Protein AF-0000000081006756 (afdb_homodimer)

Secondary structure (DSSP, 8-state):
-HHHHHHHHHHHHTS------BPPPSEEEE-SS-B--TTSHHHHHHHHHHHHHHHHSTTTTEEEEEE--SSGGG-EEEEEEE-TT--HHHHHHHHHHHHHHHHHHSTTBS-EEEE-SSEEEEEESS--TTS---SSEEEEEE-PPPS-HHHHHHHHHHHHHHHHHHHHTSTT-EEEEEEE-STT-EEEEEEEE-TTS-HHHHHHHHHHHHHHS---SSS--SSEEEEESSEEEEEESS--S---/-HHHHHHHHHHHHTS------BPPPSEEEE-SS-B--TTSHHHHHHHHHHHHHHHHSTTTTEEEEEE--SSGGG-EEEEEEE-TT--HHHHHHHHHHHHHHHHHHSTTBS-EEEE-SSEEEEEESS--TTS---SSEEEEEE-PPPS-HHHHHHHHHHHHHHHHHHHHTSTT-EEEEEEE-STT-EEEEEEEE-TTS-HHHHHHHHHHHHHHS---SSS---SEEEEESSEEEEEESS--S---

Radius of gyration: 23.75 Å; Cα contacts (8 Å, |Δi|>4): 1009; chains: 2; bounding box: 48×66×72 Å

Solvent-accessible surface area (backbone atoms only — not comparable to full-atom values): 25679 Å² total; per-residue (Å²): 128,68,63,64,52,50,50,50,47,50,55,54,59,62,52,70,77,57,74,65,60,55,46,66,66,77,46,71,50,61,43,84,82,45,71,52,53,84,87,35,68,37,46,54,25,42,52,51,35,51,53,50,42,52,68,59,13,22,86,75,28,49,32,77,40,73,27,84,40,97,52,58,82,33,17,26,30,36,42,39,40,32,41,80,71,57,50,42,67,56,28,32,50,44,46,56,50,48,55,55,50,45,47,68,72,30,69,41,36,44,21,35,39,34,32,42,94,51,26,35,43,37,40,21,40,55,90,59,81,56,53,82,43,85,58,47,36,33,38,38,34,34,59,32,66,55,95,52,28,67,62,50,51,53,52,49,50,49,52,51,51,55,32,45,58,48,7,41,71,41,96,70,19,38,28,69,51,72,43,81,54,70,89,87,44,42,40,26,38,38,36,38,33,51,79,61,38,48,51,67,53,34,43,51,48,46,52,49,50,63,68,64,50,85,78,49,82,89,41,18,63,61,26,33,36,40,43,42,65,36,31,35,37,38,36,27,66,53,89,85,68,70,81,127,127,66,64,64,53,49,52,50,49,48,55,55,59,62,50,70,76,58,73,63,60,54,46,66,65,76,48,70,50,61,43,84,83,46,71,54,54,82,87,34,69,37,48,56,26,42,52,52,34,51,54,50,41,51,69,59,12,21,85,76,29,49,32,76,38,72,26,82,40,96,53,59,82,33,17,26,30,38,40,40,37,31,40,79,72,55,50,40,68,56,28,34,49,43,44,55,49,48,55,55,50,44,48,67,74,29,69,39,34,45,22,35,37,36,32,42,96,51,25,36,44,36,39,22,41,55,90,58,80,57,52,84,43,83,58,45,37,33,39,37,34,33,57,32,67,54,95,53,30,66,63,50,50,52,50,50,52,50,52,52,50,55,32,44,56,48,8,41,70,43,96,68,20,39,24,70,52,71,44,80,55,67,88,89,44,41,39,26,39,38,35,38,33,50,80,60,39,48,51,68,54,34,42,51,48,48,51,50,49,63,68,65,48,87,77,49,82,87,39,18,63,62,26,34,36,38,43,43,65,34,30,34,38,38,35,27,65,53,87,85,69,70,82,128

Organism: Clitoria ternatea (NCBI:txid43366)

Foldseek 3Di:
DPPVVVVVVVVVVVVDPVVPPDADFPDKDFDPPFFADCPDLLVVLVVVQLVVCLVPCLVLQWDWDWRDDPPLLSIKTKIKGFARQDHSVRSSVVSVVFSVVQCVVHPRGQWMWTHHPTMIMIMHSDDCFQHFFPPDKDKDFDQAFDPDQVVLLVVVLVQLLVQLVVQLPDQQSKGWDWDCDPPPWIKIKIKGFHNSHHSVVSSVNSVVQSVPHDRDPVGHGQWMKMDGPTMIMIMHRDDDGDDD/DPPVVVVVVVVVVVPDPVCPPDADFPDKDFDPPFFADCPDLLVVLVVVQLVVCLVPCLVLQWDWDWRDDPPLLSIKTKIKGFARQDHSVRSSVVSVVFSVVQCVVHPRGQWMWTHHPTMIMIMHSDDCFQHFFPPDKDKDFDQAFDPDQVVLLVVVLVQLLVQLVVQLPDQQSKGWDWDDDPPPWIKIKIKGFHNSHHSVVSSVNSVVQSVPHDRDPVGHGQWMKMDGPTMIMIMHRDDDGDDD

Structure (mmCIF, N/CA/C/O backbone):
data_AF-0000000081006756-model_v1
#
loop_
_entity.id
_entity.type
_entity.pdbx_description
1 polymer 'Gnk2-homologous domain-containing protein'
#
loop_
_atom_site.group_PDB
_atom_site.id
_atom_site.type_symbol
_atom_site.label_atom_id
_atom_site.label_alt_id
_atom_site.label_comp_id
_atom_site.label_asym_id
_atom_site.label_entity_id
_atom_site.label_seq_id
_atom_site.pdbx_PDB_ins_code
_atom_site.Cartn_x
_atom_site.Cartn_y
_atom_site.Cartn_z
_atom_site.occupancy
_atom_site.B_iso_or_equiv
_atom_site.auth_seq_id
_atom_site.auth_comp_id
_atom_site.auth_asym_id
_atom_site.auth_atom_id
_atom_site.pdbx_PDB_model_num
ATOM 1 N N . MET A 1 1 ? -1.111 29.219 -45.531 1 38.5 1 MET A N 1
ATOM 2 C CA . MET A 1 1 ? -1.523 27.844 -45.344 1 38.5 1 MET A CA 1
ATOM 3 C C . MET A 1 1 ? -0.668 27.156 -44.281 1 38.5 1 MET A C 1
ATOM 5 O O . MET A 1 1 ? -0.963 26.047 -43.844 1 38.5 1 MET A O 1
ATOM 9 N N . SER A 1 2 ? 0.583 27.594 -44.031 1 53.66 2 SER A N 1
ATOM 10 C CA . SER A 1 2 ? 1.642 26.953 -43.25 1 53.66 2 SER A CA 1
ATOM 11 C C . SER A 1 2 ? 1.436 27.156 -41.75 1 53.66 2 SER A C 1
ATOM 13 O O . SER A 1 2 ? 1.882 26.328 -40.938 1 53.66 2 SER A O 1
ATOM 15 N N . SER A 1 3 ? 0.781 28.25 -41.406 1 59.94 3 SER A N 1
ATOM 16 C CA . SER A 1 3 ? 0.759 28.578 -40 1 59.94 3 SER A CA 1
ATOM 17 C C . SER A 1 3 ? -0.238 27.719 -39.219 1 59.94 3 SER A C 1
ATOM 19 O O . SER A 1 3 ? -0.026 27.391 -38.062 1 59.94 3 SER A O 1
ATOM 21 N N . SER A 1 4 ? -1.294 27.359 -39.969 1 58.31 4 SER A N 1
ATOM 22 C CA . SER A 1 4 ? -2.344 26.609 -39.281 1 58.31 4 SER A CA 1
ATOM 23 C C . SER A 1 4 ? -1.878 25.188 -38.938 1 58.31 4 SER A C 1
ATOM 25 O O . SER A 1 4 ? -2.279 24.625 -37.906 1 58.31 4 SER A O 1
ATOM 27 N N . THR A 1 5 ? -1.004 24.75 -39.844 1 55.12 5 THR A N 1
ATOM 28 C CA . THR A 1 5 ? -0.511 23.391 -39.594 1 55.12 5 THR A CA 1
ATOM 29 C C . THR A 1 5 ? 0.484 23.375 -38.438 1 55.12 5 THR A C 1
ATOM 31 O O . THR A 1 5 ? 0.495 22.422 -37.656 1 55.12 5 THR A O 1
ATOM 34 N N . ILE A 1 6 ? 1.24 24.5 -38.312 1 57.25 6 ILE A N 1
ATOM 35 C CA . ILE A 1 6 ? 2.209 24.516 -37.219 1 57.25 6 ILE A CA 1
ATOM 36 C C . ILE A 1 6 ? 1.477 24.609 -35.906 1 57.25 6 ILE A C 1
ATOM 38 O O . ILE A 1 6 ? 1.84 23.922 -34.938 1 57.25 6 ILE A O 1
ATOM 42 N N . LEU A 1 7 ? 0.408 25.375 -35.875 1 52.12 7 LEU A N 1
ATOM 43 C CA . LEU A 1 7 ? -0.356 25.484 -34.656 1 52.12 7 LEU A CA 1
ATOM 44 C C . LEU A 1 7 ? -1.021 24.172 -34.281 1 52.12 7 LEU A C 1
ATOM 46 O O . LEU A 1 7 ? -1.06 23.781 -33.125 1 52.12 7 LEU A O 1
ATOM 50 N N . LEU A 1 8 ? -1.438 23.469 -35.312 1 50.34 8 LEU A N 1
ATOM 51 C CA . LEU A 1 8 ? -2.066 22.188 -35.031 1 50.34 8 LEU A CA 1
ATOM 52 C C . LEU A 1 8 ? -1.039 21.172 -34.531 1 50.34 8 LEU A C 1
ATOM 54 O O . LEU A 1 8 ? -1.321 20.375 -33.656 1 50.34 8 LEU A O 1
ATOM 58 N N . VAL A 1 9 ? 0.157 21.312 -35.125 1 52.62 9 VAL A N 1
ATOM 59 C CA . VAL A 1 9 ? 1.211 20.406 -34.656 1 52.62 9 VAL A CA 1
ATOM 60 C C . VAL A 1 9 ? 1.637 20.766 -33.25 1 52.62 9 VAL A C 1
ATOM 62 O O . VAL A 1 9 ? 1.878 19.891 -32.406 1 52.62 9 VAL A O 1
ATOM 65 N N . LEU A 1 10 ? 1.686 22.031 -33.031 1 50.84 10 LEU A N 1
ATOM 66 C CA . LEU A 1 10 ? 2.066 22.422 -31.672 1 50.84 10 LEU A CA 1
ATOM 67 C C . LEU A 1 10 ? 0.988 22.016 -30.656 1 50.84 10 LEU A C 1
ATOM 69 O O . LEU A 1 10 ? 1.295 21.625 -29.531 1 50.84 10 LEU A O 1
ATOM 73 N N . LEU A 1 11 ? -0.253 22.172 -31.125 1 46.38 11 LEU A N 1
ATOM 74 C CA . LEU A 1 11 ? -1.325 21.75 -30.234 1 46.38 11 LEU A CA 1
ATOM 75 C C . LEU A 1 11 ? -1.289 20.25 -30 1 46.38 11 LEU A C 1
ATOM 77 O O . LEU A 1 11 ? -1.565 19.766 -28.891 1 46.38 11 LEU A O 1
ATOM 81 N N . THR A 1 12 ? -1.032 19.516 -31.062 1 45.09 12 THR A N 1
ATOM 82 C CA . THR A 1 12 ? -0.947 18.078 -30.828 1 45.09 12 THR A CA 1
ATOM 83 C C . THR A 1 12 ? 0.271 17.75 -29.969 1 45.09 12 THR A C 1
ATOM 85 O O . THR A 1 12 ? 0.246 16.781 -29.203 1 45.09 12 THR A O 1
ATOM 88 N N . LEU A 1 13 ? 1.322 18.453 -30.172 1 43.69 13 LEU A N 1
ATOM 89 C CA . LEU A 1 13 ? 2.492 18.156 -29.359 1 43.69 13 LEU A CA 1
ATOM 90 C C . LEU A 1 13 ? 2.25 18.547 -27.906 1 43.69 13 LEU A C 1
ATOM 92 O O . LEU A 1 13 ? 2.883 18 -27 1 43.69 13 LEU A O 1
ATOM 96 N N . ALA A 1 14 ? 1.556 19.609 -27.766 1 38 14 ALA A N 1
ATOM 97 C CA . ALA A 1 14 ? 1.222 19.828 -26.359 1 38 14 ALA A CA 1
ATOM 98 C C . ALA A 1 14 ? 0.457 18.641 -25.781 1 38 14 ALA A C 1
ATOM 100 O O . ALA A 1 14 ? -0.029 18.703 -24.641 1 38 14 ALA A O 1
ATOM 101 N N . LEU A 1 15 ? 0.025 17.75 -26.656 1 40.16 15 LEU A N 1
ATOM 102 C CA . LEU A 1 15 ? -0.514 16.547 -26.062 1 40.16 15 LEU A CA 1
ATOM 103 C C . LEU A 1 15 ? 0.34 16.094 -24.875 1 40.16 15 LEU A C 1
ATOM 105 O O . LEU A 1 15 ? 1.568 16.047 -24.969 1 40.16 15 LEU A O 1
ATOM 109 N N . ILE A 1 16 ? -0.232 16 -23.703 1 37.03 16 ILE A N 1
ATOM 110 C CA . ILE A 1 16 ? -0.059 15.977 -22.25 1 37.03 16 ILE A CA 1
ATOM 111 C C . ILE A 1 16 ? 0.882 14.836 -21.859 1 37.03 16 ILE A C 1
ATOM 113 O O . ILE A 1 16 ? 0.539 13.656 -22.016 1 37.03 16 ILE A O 1
ATOM 117 N N . LEU A 1 17 ? 2.084 14.898 -22.25 1 35.78 17 LEU A N 1
ATOM 118 C CA . LEU A 1 17 ? 2.977 14.164 -21.359 1 35.78 17 LEU A CA 1
ATOM 119 C C . LEU A 1 17 ? 2.424 14.125 -19.938 1 35.78 17 LEU A C 1
ATOM 121 O O . LEU A 1 17 ? 2.691 15.031 -19.141 1 35.78 17 LEU A O 1
ATOM 125 N N . ARG A 1 18 ? 1.205 13.797 -19.844 1 37.56 18 ARG A N 1
ATOM 126 C CA . ARG A 1 18 ? 0.852 13.453 -18.469 1 37.56 18 ARG A CA 1
ATOM 127 C C . ARG A 1 18 ? 1.863 12.484 -17.859 1 37.56 18 ARG A C 1
ATOM 129 O O . ARG A 1 18 ? 2.027 11.367 -18.344 1 37.56 18 ARG A O 1
ATOM 136 N N . THR A 1 19 ? 3.088 12.961 -17.516 1 41.91 19 THR A N 1
ATOM 137 C CA . THR A 1 19 ? 3.844 12.094 -16.625 1 41.91 19 THR A CA 1
ATOM 138 C C . THR A 1 19 ? 2.904 11.266 -15.75 1 41.91 19 THR A C 1
ATOM 140 O O . THR A 1 19 ? 2.158 11.812 -14.93 1 41.91 19 THR A O 1
ATOM 143 N N . SER A 1 20 ? 2.262 10.305 -16.453 1 44.88 20 SER A N 1
ATOM 144 C CA . SER A 1 20 ? 1.355 9.391 -15.773 1 44.88 20 SER A CA 1
ATOM 145 C C . SER A 1 20 ? 1.959 8.898 -14.461 1 44.88 20 SER A C 1
ATOM 147 O O . SER A 1 20 ? 3.086 8.398 -14.445 1 44.88 20 SER A O 1
ATOM 149 N N . PHE A 1 21 ? 1.844 9.789 -13.438 1 49.09 21 PHE A N 1
ATOM 150 C CA . PHE A 1 21 ? 2.031 9.172 -12.125 1 49.09 21 PHE A CA 1
ATOM 151 C C . PHE A 1 21 ? 1.361 7.805 -12.078 1 49.09 21 PHE A C 1
ATOM 153 O O . PHE A 1 21 ? 0.137 7.711 -11.961 1 49.09 21 PHE A O 1
ATOM 160 N N . GLY A 1 22 ? 2.104 6.898 -12.805 1 56.56 22 GLY A N 1
ATOM 161 C CA . GLY A 1 22 ? 1.562 5.551 -12.883 1 56.56 22 GLY A CA 1
ATOM 162 C C . GLY A 1 22 ? 1.329 4.93 -11.516 1 56.56 22 GLY A C 1
ATOM 163 O O . GLY A 1 22 ? 1.963 5.316 -10.531 1 56.56 22 GLY A O 1
ATOM 164 N N . ALA A 1 23 ? 0.364 4.098 -11.438 1 67.5 23 ALA A N 1
ATOM 165 C CA . ALA A 1 23 ? 0.049 3.355 -10.219 1 67.5 23 ALA A CA 1
ATOM 166 C C . ALA A 1 23 ? 1.242 2.521 -9.766 1 67.5 23 ALA A C 1
ATOM 168 O O . ALA A 1 23 ? 1.934 1.914 -10.586 1 67.5 23 ALA A O 1
ATOM 169 N N . GLU A 1 24 ? 1.696 2.715 -8.594 1 81.44 24 GLU A N 1
ATOM 170 C CA . GLU A 1 24 ? 2.699 1.837 -7.996 1 81.44 24 GLU A CA 1
ATOM 171 C C . GLU A 1 24 ? 2.064 0.557 -7.461 1 81.44 24 GLU A C 1
ATOM 173 O O . GLU A 1 24 ? 0.964 0.587 -6.906 1 81.44 24 GLU A O 1
ATOM 178 N N . PRO A 1 25 ? 2.73 -0.531 -7.773 1 91 25 PRO A N 1
ATOM 179 C CA . PRO A 1 25 ? 2.193 -1.77 -7.207 1 91 25 PRO A CA 1
ATOM 180 C C . PRO A 1 25 ? 2.195 -1.771 -5.68 1 91 25 PRO A C 1
ATOM 182 O O . PRO A 1 25 ? 2.951 -1.019 -5.059 1 91 25 PRO A O 1
ATOM 185 N N . LEU A 1 26 ? 1.336 -2.543 -5.141 1 91.56 26 LEU A N 1
ATOM 186 C CA . LEU A 1 26 ? 1.339 -2.748 -3.695 1 91.56 26 LEU A CA 1
ATOM 187 C C . LEU A 1 26 ? 2.561 -3.553 -3.264 1 91.56 26 LEU A C 1
ATOM 189 O O . LEU A 1 26 ? 3.199 -3.229 -2.26 1 91.56 26 LEU A O 1
ATOM 193 N N . GLN A 1 27 ? 2.846 -4.582 -4 1 92.25 27 GLN A N 1
ATOM 194 C CA . GLN A 1 27 ? 3.967 -5.465 -3.689 1 92.25 27 GLN A CA 1
ATOM 195 C C . GLN A 1 27 ? 4.273 -6.398 -4.855 1 92.25 27 GLN A C 1
ATOM 197 O O . GLN A 1 27 ? 3.443 -6.57 -5.754 1 92.25 27 GLN A O 1
ATOM 202 N N . HIS A 1 28 ? 5.426 -6.918 -4.836 1 93.88 28 HIS A N 1
ATOM 203 C CA . HIS A 1 28 ? 5.789 -7.957 -5.797 1 93.88 28 HIS A CA 1
ATOM 204 C C . HIS A 1 28 ? 6.848 -8.891 -5.219 1 93.88 28 HIS A C 1
ATOM 206 O O . HIS A 1 28 ? 7.531 -8.539 -4.254 1 93.88 28 HIS A O 1
ATOM 212 N N . PHE A 1 29 ? 6.934 -10.148 -5.777 1 92.62 29 PHE A N 1
ATOM 213 C CA . PHE A 1 29 ? 7.984 -11.102 -5.453 1 92.62 29 PHE A CA 1
ATOM 214 C C . PHE A 1 29 ? 8.477 -11.812 -6.711 1 92.62 29 PHE A C 1
ATOM 216 O O . PHE A 1 29 ? 7.688 -12.148 -7.59 1 92.62 29 PHE A O 1
ATOM 223 N N . CYS A 1 30 ? 9.789 -12 -6.73 1 92.12 30 CYS A N 1
ATOM 224 C CA . CYS A 1 30 ? 10.391 -12.812 -7.781 1 92.12 30 CYS A CA 1
ATOM 225 C C . CYS A 1 30 ? 10.758 -14.195 -7.262 1 92.12 30 CYS A C 1
ATOM 227 O O . CYS A 1 30 ? 11.227 -14.336 -6.129 1 92.12 30 CYS A O 1
ATOM 229 N N . SER A 1 31 ? 10.477 -15.156 -8.117 1 87.75 31 SER A N 1
ATOM 230 C CA . SER A 1 31 ? 10.922 -16.484 -7.742 1 87.75 31 SER A CA 1
ATOM 231 C C . SER A 1 31 ? 12.445 -16.609 -7.824 1 87.75 31 SER A C 1
ATOM 233 O O . SER A 1 31 ? 13.062 -16.062 -8.742 1 87.75 31 SER A O 1
ATOM 235 N N . ASN A 1 32 ? 13.133 -17.219 -6.828 1 75.12 32 ASN A N 1
ATOM 236 C CA . ASN A 1 32 ? 14.586 -17.359 -6.773 1 75.12 32 ASN A CA 1
ATOM 237 C C . ASN A 1 32 ? 15.047 -18.641 -7.469 1 75.12 32 ASN A C 1
ATOM 239 O O . ASN A 1 32 ? 16.25 -18.859 -7.645 1 75.12 32 ASN A O 1
ATOM 243 N N . SER A 1 33 ? 14.234 -19.375 -7.855 1 68.25 33 SER A N 1
ATOM 244 C CA . SER A 1 33 ? 14.664 -20.719 -8.203 1 68.25 33 SER A CA 1
ATOM 245 C C . SER A 1 33 ? 15.273 -20.766 -9.594 1 68.25 33 SER A C 1
ATOM 247 O O . SER A 1 33 ? 16.266 -21.453 -9.82 1 68.25 33 SER A O 1
ATOM 249 N N . GLU A 1 34 ? 14.695 -20.141 -10.539 1 72.88 34 GLU A N 1
ATOM 250 C CA . GLU A 1 34 ? 15.195 -20.297 -11.898 1 72.88 34 GLU A CA 1
ATOM 251 C C . GLU A 1 34 ? 15.125 -18.969 -12.664 1 72.88 34 GLU A C 1
ATOM 253 O O . GLU A 1 34 ? 14.203 -18.172 -12.461 1 72.88 34 GLU A O 1
ATOM 258 N N . THR A 1 35 ? 16.234 -18.703 -13.359 1 79.38 35 THR A N 1
ATOM 259 C CA . THR A 1 35 ? 16.266 -17.547 -14.25 1 79.38 35 THR A CA 1
ATOM 260 C C . THR A 1 35 ? 16.375 -18 -15.703 1 79.38 35 THR A C 1
ATOM 262 O O . THR A 1 35 ? 16.656 -19.172 -15.984 1 79.38 35 THR A O 1
ATOM 265 N N . PHE A 1 36 ? 15.922 -17.234 -16.594 1 79.5 36 PHE A N 1
ATOM 266 C CA . PHE A 1 36 ? 16.047 -17.516 -18.016 1 79.5 36 PHE A CA 1
ATOM 267 C C . PHE A 1 36 ? 16.656 -16.328 -18.75 1 79.5 36 PHE A C 1
ATOM 269 O O . PHE A 1 36 ? 16.812 -15.25 -18.172 1 79.5 36 PHE A O 1
ATOM 276 N N . THR A 1 37 ? 17.266 -16.672 -19.938 1 74.69 37 THR A N 1
ATOM 277 C CA . THR A 1 37 ? 17.75 -15.586 -20.781 1 74.69 37 THR A CA 1
ATOM 278 C C . THR A 1 37 ? 16.719 -15.258 -21.875 1 74.69 37 THR A C 1
ATOM 280 O O . THR A 1 37 ? 15.875 -16.078 -22.203 1 74.69 37 THR A O 1
ATOM 283 N N . ALA A 1 38 ? 16.734 -14.016 -22.328 1 71.06 38 ALA A N 1
ATOM 284 C CA . ALA A 1 38 ? 15.773 -13.516 -23.312 1 71.06 38 ALA A CA 1
ATOM 285 C C . ALA A 1 38 ? 15.742 -14.414 -24.547 1 71.06 38 ALA A C 1
ATOM 287 O O . ALA A 1 38 ? 14.727 -14.492 -25.234 1 71.06 38 ALA A O 1
ATOM 288 N N . GLN A 1 39 ? 16.734 -15.133 -24.75 1 71.25 39 GLN A N 1
ATOM 289 C CA . GLN A 1 39 ? 16.844 -15.945 -25.953 1 71.25 39 GLN A CA 1
ATOM 290 C C . GLN A 1 39 ? 16.281 -17.344 -25.719 1 71.25 39 GLN A C 1
ATOM 292 O O . GLN A 1 39 ? 16.188 -18.141 -26.656 1 71.25 39 GLN A O 1
ATOM 297 N N . TYR A 1 40 ? 15.633 -17.469 -24.625 1 76.56 40 TYR A N 1
ATOM 298 C CA . TYR A 1 40 ? 15.148 -18.812 -24.297 1 76.56 40 TYR A CA 1
ATOM 299 C C . TYR A 1 40 ? 13.656 -18.938 -24.609 1 76.56 40 TYR A C 1
ATOM 301 O O . TYR A 1 40 ? 12.93 -17.938 -24.625 1 76.56 40 TYR A O 1
ATOM 309 N N . PRO A 1 41 ? 13.305 -20.172 -24.938 1 90.5 41 PRO A N 1
ATOM 310 C CA . PRO A 1 41 ? 11.906 -20.438 -25.281 1 90.5 41 PRO A CA 1
ATOM 311 C C . PRO A 1 41 ? 10.945 -19.969 -24.172 1 90.5 41 PRO A C 1
ATOM 313 O O . PRO A 1 41 ? 9.812 -19.578 -24.469 1 90.5 41 PRO A O 1
ATOM 316 N N . TYR A 1 42 ? 11.477 -19.906 -23.031 1 94.31 42 TYR A N 1
ATOM 317 C CA . TYR A 1 42 ? 10.578 -19.531 -21.938 1 94.31 42 TYR A CA 1
ATOM 318 C C . TYR A 1 42 ? 10.109 -18.094 -22.094 1 94.31 42 TYR A C 1
ATOM 320 O O . TYR A 1 42 ? 8.945 -17.781 -21.828 1 94.31 42 TYR A O 1
ATOM 328 N N . ALA A 1 43 ? 11.016 -17.219 -22.531 1 93.75 43 ALA A N 1
ATOM 329 C CA . ALA A 1 43 ? 10.656 -15.805 -22.688 1 93.75 43 ALA A CA 1
ATOM 330 C C . ALA A 1 43 ? 9.5 -15.641 -23.672 1 93.75 43 ALA A C 1
ATOM 332 O O . ALA A 1 43 ? 8.578 -14.867 -23.422 1 93.75 43 ALA A O 1
ATOM 333 N N . SER A 1 44 ? 9.555 -16.359 -24.688 1 94.75 44 SER A N 1
ATOM 334 C CA . SER A 1 44 ? 8.492 -16.312 -25.688 1 94.75 44 SER A CA 1
ATOM 335 C C . SER A 1 44 ? 7.199 -16.922 -25.156 1 94.75 44 SER A C 1
ATOM 337 O O . SER A 1 44 ? 6.113 -16.391 -25.406 1 94.75 44 SER A O 1
ATOM 339 N N . ASN A 1 45 ? 7.332 -18.031 -24.484 1 97.06 45 ASN A N 1
ATOM 340 C CA . ASN A 1 45 ? 6.156 -18.656 -23.891 1 97.06 45 ASN A CA 1
ATOM 341 C C . ASN A 1 45 ? 5.477 -17.734 -22.891 1 97.06 45 ASN A C 1
ATOM 343 O O . ASN A 1 45 ? 4.246 -17.656 -22.844 1 97.06 45 ASN A O 1
ATOM 347 N N . LEU A 1 46 ? 6.332 -17.062 -22.125 1 97.06 46 LEU A N 1
ATOM 348 C CA . LEU A 1 46 ? 5.812 -16.125 -21.141 1 97.06 46 LEU A CA 1
ATOM 349 C C . LEU A 1 46 ? 5.094 -14.969 -21.812 1 97.06 46 LEU A C 1
ATOM 351 O O . LEU A 1 46 ? 4.02 -14.555 -21.359 1 97.06 46 LEU A O 1
ATOM 355 N N . LYS A 1 47 ? 5.629 -14.461 -22.891 1 96.12 47 LYS A N 1
ATOM 356 C CA . LYS A 1 47 ? 5 -13.375 -2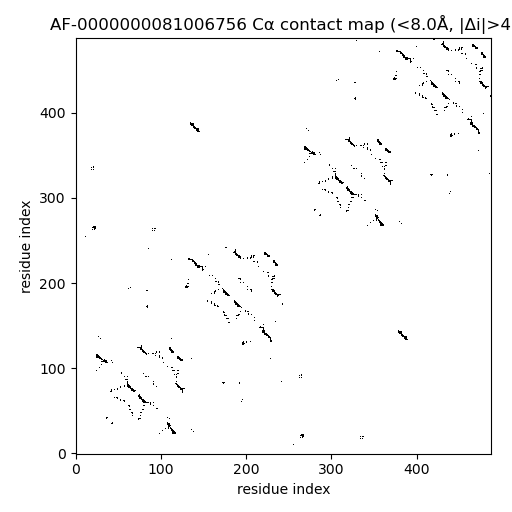3.625 1 96.12 47 LYS A CA 1
ATOM 357 C C . LYS A 1 47 ? 3.635 -13.789 -24.172 1 96.12 47 LYS A C 1
ATOM 359 O O . LYS A 1 47 ? 2.67 -13.031 -24.094 1 96.12 47 LYS A O 1
ATOM 364 N N . THR A 1 48 ? 3.588 -14.984 -24.656 1 97.69 48 THR A N 1
ATOM 365 C CA . THR A 1 48 ? 2.336 -15.523 -25.172 1 97.69 48 THR A CA 1
ATOM 366 C C . THR A 1 48 ? 1.305 -15.656 -24.062 1 97.69 48 THR A C 1
ATOM 368 O O . THR A 1 48 ? 0.141 -15.289 -24.234 1 97.69 48 THR A O 1
ATOM 371 N N . LEU A 1 49 ? 1.756 -16.156 -22.984 1 98.44 49 LEU A N 1
ATOM 372 C CA . LEU A 1 49 ? 0.906 -16.312 -21.812 1 98.44 49 LEU A CA 1
ATOM 373 C C . LEU A 1 49 ? 0.316 -14.977 -21.391 1 98.44 49 LEU A C 1
ATOM 375 O O . LEU A 1 49 ? -0.89 -14.875 -21.141 1 98.44 49 LEU A O 1
ATOM 379 N N . ILE A 1 50 ? 1.105 -13.984 -21.297 1 98.56 50 ILE A N 1
ATOM 380 C CA . ILE A 1 50 ? 0.708 -12.656 -20.844 1 98.56 50 ILE A CA 1
ATOM 381 C C . ILE A 1 50 ? -0.31 -12.062 -21.812 1 98.56 50 ILE A C 1
ATOM 383 O O . ILE A 1 50 ? -1.345 -11.539 -21.391 1 98.56 50 ILE A O 1
ATOM 387 N N . THR A 1 51 ? -0.046 -12.203 -23.062 1 98.38 51 THR A N 1
ATOM 388 C CA . THR A 1 51 ? -0.959 -11.695 -24.078 1 98.38 51 THR A CA 1
ATOM 389 C C . THR A 1 51 ? -2.328 -12.359 -23.969 1 98.38 51 THR A C 1
ATOM 391 O O . THR A 1 51 ? -3.359 -11.688 -24.047 1 98.38 51 THR A O 1
ATOM 394 N N . THR A 1 52 ? -2.299 -13.609 -23.781 1 98.62 52 THR A N 1
ATOM 395 C CA . THR A 1 52 ? -3.529 -14.383 -23.625 1 98.62 52 THR A CA 1
ATOM 396 C C . THR A 1 52 ? -4.32 -13.906 -22.406 1 98.62 52 THR A C 1
ATOM 398 O O . THR A 1 52 ? -5.523 -13.664 -22.5 1 98.62 52 THR A O 1
ATOM 401 N N . LEU A 1 53 ? -3.656 -13.719 -21.312 1 98.81 53 LEU A N 1
ATOM 402 C CA . LEU A 1 53 ? -4.328 -13.336 -20.078 1 98.81 53 LEU A CA 1
ATOM 403 C C . LEU A 1 53 ? -4.887 -11.922 -20.172 1 98.81 53 LEU A C 1
ATOM 405 O O . LEU A 1 53 ? -5.996 -11.656 -19.719 1 98.81 53 LEU A O 1
ATOM 409 N N . ILE A 1 54 ? -4.148 -11.039 -20.797 1 98.38 54 ILE A N 1
ATOM 410 C CA . ILE A 1 54 ? -4.609 -9.664 -20.938 1 98.38 54 ILE A CA 1
ATOM 411 C C . ILE A 1 54 ? -5.848 -9.625 -21.828 1 98.38 54 ILE A C 1
ATOM 413 O O . ILE A 1 54 ? -6.762 -8.828 -21.594 1 98.38 54 ILE A O 1
ATOM 417 N N . ALA A 1 55 ? -5.898 -10.492 -22.734 1 97.75 55 ALA A N 1
ATOM 418 C CA . ALA A 1 55 ? -7.008 -10.516 -23.688 1 97.75 55 ALA A CA 1
ATOM 419 C C . ALA A 1 55 ? -8.242 -11.156 -23.062 1 97.75 55 ALA A C 1
ATOM 421 O O . ALA A 1 55 ? -9.367 -10.688 -23.281 1 97.75 55 ALA A O 1
ATOM 422 N N . TYR A 1 56 ? -8.102 -12.141 -22.25 1 97.88 56 TYR A N 1
ATOM 423 C CA . TYR A 1 56 ? -9.25 -12.984 -21.953 1 97.88 56 TYR A CA 1
ATOM 424 C C . TYR A 1 56 ? -9.711 -12.781 -20.5 1 97.88 56 TYR A C 1
ATOM 426 O O . TYR A 1 56 ? -10.812 -13.188 -20.141 1 97.88 56 TYR A O 1
ATOM 434 N N . THR A 1 57 ? -8.883 -12.203 -19.672 1 98.56 57 THR A N 1
ATOM 435 C CA . THR A 1 57 ? -9.219 -12.094 -18.25 1 98.56 57 THR A CA 1
ATOM 436 C C . THR A 1 57 ? -10.273 -11.016 -18.031 1 98.56 57 THR A C 1
ATOM 438 O O . THR A 1 57 ? -11.188 -11.195 -17.234 1 98.56 57 THR A O 1
ATOM 441 N N . PRO A 1 58 ? -10.227 -9.914 -18.766 1 98.12 58 PRO A N 1
ATOM 442 C CA . PRO A 1 58 ? -11.016 -8.734 -18.406 1 98.12 58 PRO A CA 1
ATOM 443 C C . PRO A 1 58 ? -12.516 -9.008 -18.406 1 98.12 58 PRO A C 1
ATOM 445 O O . PRO A 1 58 ? -13.234 -8.578 -17.5 1 98.12 58 PRO A O 1
ATOM 448 N N . PRO A 1 59 ? -13.094 -9.797 -19.266 1 97.62 59 PRO A N 1
ATOM 449 C CA . PRO A 1 59 ? -14.547 -9.969 -19.266 1 97.62 59 PRO A CA 1
ATOM 450 C C . PRO A 1 59 ? -15.078 -10.609 -17.984 1 97.62 59 PRO A C 1
ATOM 452 O O . PRO A 1 59 ? -16.188 -10.289 -17.547 1 97.62 59 PRO A O 1
ATOM 455 N N . THR A 1 60 ? -14.352 -11.445 -17.375 1 97.12 60 THR A N 1
ATOM 456 C CA . THR A 1 60 ? -14.867 -12.164 -16.203 1 97.12 60 THR A CA 1
ATOM 457 C C . THR A 1 60 ? -14.078 -11.797 -14.953 1 97.12 60 THR A C 1
ATOM 459 O O . THR A 1 60 ? -14.492 -12.102 -13.836 1 97.12 60 THR A O 1
ATOM 462 N N . GLY A 1 61 ? -12.906 -11.188 -15.141 1 98.25 61 GLY A N 1
ATOM 463 C CA . GLY A 1 61 ? -12.062 -10.781 -14.031 1 98.25 61 GLY A CA 1
ATOM 464 C C . GLY A 1 61 ? -11.07 -11.852 -13.609 1 98.25 61 GLY A C 1
ATOM 465 O O . GLY A 1 61 ? -10.312 -11.664 -12.648 1 98.25 61 GLY A O 1
ATOM 466 N N . PHE A 1 62 ? -11.102 -12.969 -14.289 1 98.69 62 PHE A N 1
ATOM 467 C CA . PHE A 1 62 ? -10.195 -14.055 -13.898 1 98.69 62 PHE A CA 1
ATOM 468 C C . PHE A 1 62 ? -9.75 -14.844 -15.125 1 98.69 62 PHE A C 1
ATOM 470 O O . PHE A 1 62 ? -10.547 -15.109 -16.031 1 98.69 62 PHE A O 1
ATOM 477 N N . GLY A 1 63 ? -8.422 -15.242 -15.07 1 98.56 63 GLY A N 1
ATOM 478 C CA . GLY A 1 63 ? -7.91 -16.047 -16.156 1 98.56 63 GLY A CA 1
ATOM 479 C C . GLY A 1 63 ? -6.754 -16.938 -15.758 1 98.56 63 GLY A C 1
ATOM 480 O O . GLY A 1 63 ? -5.941 -16.562 -14.906 1 98.56 63 GLY A O 1
ATOM 481 N N . LEU A 1 64 ? -6.766 -18.109 -16.359 1 98.56 64 LEU A N 1
ATOM 482 C CA . LEU A 1 64 ? -5.645 -19.047 -16.312 1 98.56 64 LEU A CA 1
ATOM 483 C C . LEU A 1 64 ? -5.086 -19.281 -17.719 1 98.56 64 LEU A C 1
ATOM 485 O O . LEU A 1 64 ? -5.828 -19.25 -18.703 1 98.56 64 LEU A O 1
ATOM 489 N N . SER A 1 65 ? -3.783 -19.422 -17.75 1 98.56 65 SER A N 1
ATOM 490 C CA . SER A 1 65 ? -3.176 -19.75 -19.031 1 98.56 65 SER A CA 1
ATOM 491 C C . SER A 1 65 ? -1.965 -20.656 -18.859 1 98.56 65 SER A C 1
ATOM 493 O O . SER A 1 65 ? -1.218 -20.531 -17.875 1 98.56 65 SER A O 1
ATOM 495 N N . ILE A 1 66 ? -1.879 -21.578 -19.734 1 98.25 66 ILE A N 1
ATOM 496 C CA . ILE A 1 66 ? -0.702 -22.438 -19.859 1 98.25 66 ILE A CA 1
ATOM 497 C C . ILE A 1 66 ? -0.136 -22.328 -21.281 1 98.25 66 ILE A C 1
ATOM 499 O O . ILE A 1 66 ? -0.87 -22.469 -22.25 1 98.25 66 ILE A O 1
ATOM 503 N N . THR A 1 67 ? 1.087 -21.969 -21.391 1 97.88 67 THR A N 1
ATOM 504 C CA . THR A 1 67 ? 1.797 -22.094 -22.656 1 97.88 67 THR A CA 1
ATOM 505 C C . THR A 1 67 ? 2.773 -23.266 -22.609 1 97.88 67 THR A C 1
ATOM 507 O O . THR A 1 67 ? 3.906 -23.125 -22.156 1 97.88 67 THR A O 1
ATOM 510 N N . PRO A 1 68 ? 2.314 -24.344 -23.188 1 96.25 68 PRO A N 1
ATOM 511 C CA . PRO A 1 68 ? 3.102 -25.578 -23.078 1 96.25 68 PRO A CA 1
ATOM 512 C C . PRO A 1 68 ? 4.371 -25.547 -23.922 1 96.25 68 PRO A C 1
ATOM 514 O O . PRO A 1 68 ? 4.426 -24.844 -24.938 1 96.25 68 PRO A O 1
ATOM 517 N N . ASP A 1 69 ? 5.324 -26.266 -23.422 1 95.06 69 ASP A N 1
ATOM 518 C CA . ASP A 1 69 ? 6.586 -26.516 -24.109 1 95.06 69 ASP A CA 1
ATOM 519 C C . ASP A 1 69 ? 7.004 -27.984 -23.969 1 95.06 69 ASP A C 1
ATOM 521 O O . ASP A 1 69 ? 6.766 -28.594 -22.922 1 95.06 69 ASP A O 1
ATOM 525 N N . PRO A 1 70 ? 7.562 -28.547 -25.078 1 93.5 70 PRO A N 1
ATOM 526 C CA . PRO A 1 70 ? 8.062 -29.906 -24.922 1 93.5 70 PRO A CA 1
ATOM 527 C C . PRO A 1 70 ? 9.016 -30.062 -23.734 1 93.5 70 PRO A C 1
ATOM 529 O O . PRO A 1 70 ? 9.039 -31.109 -23.078 1 93.5 70 PRO A O 1
ATOM 532 N N . ASN A 1 71 ? 9.867 -29.078 -23.531 1 91.69 71 ASN A N 1
ATOM 533 C CA . ASN A 1 71 ? 10.656 -29.016 -22.312 1 91.69 71 ASN A CA 1
ATOM 534 C C . ASN A 1 71 ? 9.859 -28.406 -21.156 1 91.69 71 ASN A C 1
ATOM 536 O O . ASN A 1 71 ? 9.602 -27.203 -21.156 1 91.69 71 ASN A O 1
ATOM 540 N N . GLN A 1 72 ? 9.578 -29.219 -20.219 1 89.19 72 GLN A N 1
ATOM 541 C CA . GLN A 1 72 ? 8.68 -28.844 -19.141 1 89.19 72 GLN A CA 1
ATOM 542 C C . GLN A 1 72 ? 9.188 -27.594 -18.406 1 89.19 72 GLN A C 1
ATOM 544 O O . GLN A 1 72 ? 8.398 -26.797 -17.906 1 89.19 72 GLN A O 1
ATOM 549 N N . ASN A 1 73 ? 10.492 -27.469 -18.391 1 89 73 ASN A N 1
ATOM 550 C CA . ASN A 1 73 ? 11.078 -26.344 -17.672 1 89 73 ASN A CA 1
ATOM 551 C C . ASN A 1 73 ? 10.883 -25.031 -18.453 1 89 73 ASN A C 1
ATOM 553 O O . ASN A 1 73 ? 11.172 -23.953 -17.938 1 89 73 ASN A O 1
ATOM 557 N N . GLN A 1 74 ? 10.258 -25.188 -19.625 1 93.25 74 GLN A N 1
ATOM 558 C CA . GLN A 1 74 ? 10.023 -24.016 -20.469 1 93.25 74 GLN A CA 1
ATOM 559 C C . GLN A 1 74 ? 8.531 -23.719 -20.594 1 93.25 74 GLN A C 1
ATOM 561 O O . GLN A 1 74 ? 8.125 -22.828 -21.328 1 93.25 74 GLN A O 1
ATOM 566 N N . THR A 1 75 ? 7.77 -24.547 -19.875 1 96.06 75 THR A N 1
ATOM 567 C CA . THR A 1 75 ? 6.332 -24.297 -19.812 1 96.06 75 THR A CA 1
ATOM 568 C C . THR A 1 75 ? 6.02 -23.141 -18.875 1 96.06 75 THR A C 1
ATOM 570 O O . THR A 1 75 ? 6.602 -23.031 -17.797 1 96.06 75 THR A O 1
ATOM 573 N N . ALA A 1 76 ? 5.117 -22.234 -19.297 1 97 76 ALA A N 1
ATOM 574 C CA . ALA A 1 76 ? 4.715 -21.094 -18.469 1 97 76 ALA A CA 1
ATOM 575 C C . ALA A 1 76 ? 3.275 -21.25 -18 1 97 76 ALA A C 1
ATOM 577 O O . ALA A 1 76 ? 2.371 -21.5 -18.797 1 97 76 ALA A O 1
ATOM 578 N N . PHE A 1 77 ? 3.121 -21.188 -16.734 1 98.12 77 PHE A N 1
ATOM 579 C CA . PHE A 1 77 ? 1.811 -21.141 -16.094 1 98.12 77 PHE A CA 1
ATOM 580 C C . PHE A 1 77 ? 1.499 -19.719 -15.609 1 98.12 77 PHE A C 1
ATOM 582 O O . PHE A 1 77 ? 2.367 -19.047 -15.062 1 98.12 77 PHE A O 1
ATOM 589 N N . GLY A 1 78 ? 0.292 -19.25 -15.859 1 98.69 78 GLY A N 1
ATOM 590 C CA . GLY A 1 78 ? -0.038 -17.906 -15.43 1 98.69 78 GLY A CA 1
ATOM 591 C C . GLY A 1 78 ? -1.459 -17.766 -14.922 1 98.69 78 GLY A C 1
ATOM 592 O O . GLY A 1 78 ? -2.35 -18.516 -15.344 1 98.69 78 GLY A O 1
ATOM 593 N N . LEU A 1 79 ? -1.62 -16.875 -14.016 1 98.75 79 LEU A N 1
ATOM 594 C CA . LEU A 1 79 ? -2.895 -16.547 -13.383 1 98.75 79 LEU A CA 1
ATOM 595 C C . LEU A 1 79 ? -3.074 -15.031 -13.281 1 98.75 79 LEU A C 1
ATOM 597 O O . LEU A 1 79 ? -2.141 -14.312 -12.906 1 98.75 79 LEU A O 1
ATOM 601 N N . ALA A 1 80 ? -4.211 -14.555 -13.727 1 98.88 80 ALA A N 1
ATOM 602 C CA . ALA A 1 80 ? -4.578 -13.148 -13.586 1 98.88 80 ALA A CA 1
ATOM 603 C C . ALA A 1 80 ? -5.926 -13.008 -12.875 1 98.88 80 ALA A C 1
ATOM 605 O O . ALA A 1 80 ? -6.871 -13.734 -13.18 1 98.88 80 ALA A O 1
ATOM 606 N N . LEU A 1 81 ? -5.965 -12.133 -11.906 1 98.81 81 LEU A N 1
ATOM 607 C CA . LEU A 1 81 ? -7.16 -11.906 -11.102 1 98.81 81 LEU A CA 1
ATOM 608 C C . LEU A 1 81 ? -7.441 -10.414 -10.945 1 98.81 81 LEU A C 1
ATOM 610 O O . LEU A 1 81 ? -6.566 -9.656 -10.523 1 98.81 81 LEU A O 1
ATOM 614 N N . CYS A 1 82 ? -8.586 -10 -11.32 1 97.94 82 CYS A N 1
ATOM 615 C CA . CYS A 1 82 ? -9.047 -8.648 -11.031 1 97.94 82 CYS A CA 1
ATOM 616 C C . CYS A 1 82 ? -9.984 -8.633 -9.836 1 97.94 82 CYS A C 1
ATOM 618 O O . CYS A 1 82 ? -10.648 -9.633 -9.547 1 97.94 82 CYS A O 1
ATOM 620 N N . ARG A 1 83 ? -9.922 -7.5 -9.156 1 97.06 83 ARG A N 1
ATOM 621 C CA . ARG A 1 83 ? -10.852 -7.344 -8.047 1 97.06 83 ARG A CA 1
ATOM 622 C C . ARG A 1 83 ? -12.297 -7.477 -8.516 1 97.06 83 ARG A C 1
ATOM 624 O O . ARG A 1 83 ? -12.625 -7.07 -9.633 1 97.06 83 ARG A O 1
ATOM 631 N N . GLY A 1 84 ? -13.148 -8.016 -7.754 1 96.44 84 GLY A N 1
ATOM 632 C CA . GLY A 1 84 ? -14.484 -8.438 -8.148 1 96.44 84 GLY A CA 1
ATOM 633 C C . GLY A 1 84 ? -15.375 -7.273 -8.547 1 96.44 84 GLY A C 1
ATOM 634 O O . GLY A 1 84 ? -16.406 -7.473 -9.188 1 96.44 84 GLY A O 1
ATOM 635 N N . ASP A 1 85 ? -15.023 -6.098 -8.188 1 95.25 85 ASP A N 1
ATOM 636 C CA . ASP A 1 85 ? -15.875 -4.945 -8.461 1 95.25 85 ASP A CA 1
ATOM 637 C C . ASP A 1 85 ? -15.305 -4.094 -9.594 1 95.25 85 ASP A C 1
ATOM 639 O O . ASP A 1 85 ? -15.734 -2.957 -9.797 1 95.25 85 ASP A O 1
ATOM 643 N N . THR A 1 86 ? -14.312 -4.609 -10.281 1 94 86 THR A N 1
ATOM 644 C CA . THR A 1 86 ? -13.695 -3.84 -11.359 1 94 86 THR A CA 1
ATOM 645 C C . THR A 1 86 ? -14.438 -4.055 -12.672 1 94 86 THR A C 1
ATOM 647 O O . THR A 1 86 ? -14.961 -5.141 -12.922 1 94 86 THR A O 1
ATOM 650 N N . SER A 1 87 ? -14.438 -3.025 -13.5 1 94.12 87 SER A N 1
ATOM 651 C CA . SER A 1 87 ? -14.922 -3.18 -14.867 1 94.12 87 SER A CA 1
ATOM 652 C C . SER A 1 87 ? -13.898 -3.902 -15.734 1 94.12 87 SER A C 1
ATOM 654 O O . SER A 1 87 ? -12.719 -3.994 -15.367 1 94.12 87 SER A O 1
ATOM 656 N N . ALA A 1 88 ? -14.383 -4.355 -16.891 1 96.5 88 ALA A N 1
ATOM 657 C CA . ALA A 1 88 ? -13.484 -5.027 -17.828 1 96.5 88 ALA A CA 1
ATOM 658 C C . ALA A 1 88 ? -12.359 -4.098 -18.281 1 96.5 88 ALA A C 1
ATOM 660 O O . ALA A 1 88 ? -11.211 -4.523 -18.406 1 96.5 88 ALA A O 1
ATOM 661 N N . SER A 1 89 ? -12.695 -2.855 -18.469 1 94.88 89 SER A N 1
ATOM 662 C CA . SER A 1 89 ? -11.703 -1.887 -18.938 1 94.88 89 SER A CA 1
ATOM 663 C C . SER A 1 89 ? -10.656 -1.619 -17.859 1 94.88 89 SER A C 1
ATOM 665 O O . SER A 1 89 ? -9.461 -1.54 -18.141 1 94.88 89 SER A O 1
ATOM 667 N N . GLU A 1 90 ? -11.133 -1.482 -16.594 1 92.38 90 GLU A N 1
ATOM 668 C CA . GLU A 1 90 ? -10.211 -1.284 -15.477 1 92.38 90 GLU A CA 1
ATOM 669 C C . GLU A 1 90 ? -9.312 -2.5 -15.281 1 92.38 90 GLU A C 1
ATOM 671 O O . GLU A 1 90 ? -8.117 -2.355 -15.016 1 92.38 90 GLU A O 1
ATOM 676 N N . CYS A 1 91 ? -9.961 -3.59 -15.43 1 96.25 91 CYS A N 1
ATOM 677 C CA . CYS A 1 91 ? -9.211 -4.836 -15.32 1 96.25 91 CYS A CA 1
ATOM 678 C C . CYS A 1 91 ? -8.109 -4.91 -16.375 1 96.25 91 CYS A C 1
ATOM 680 O O . CYS A 1 91 ? -6.953 -5.184 -16.047 1 96.25 91 CYS A O 1
ATOM 682 N N . LYS A 1 92 ? -8.438 -4.629 -17.547 1 97 92 LYS A N 1
ATOM 683 C CA . LYS A 1 92 ? -7.473 -4.691 -18.641 1 97 92 LYS A CA 1
ATOM 684 C C . LYS A 1 92 ? -6.316 -3.723 -18.406 1 97 92 LYS A C 1
ATOM 686 O O . LYS A 1 92 ? -5.152 -4.082 -18.594 1 97 92 LYS A O 1
ATOM 691 N N . ALA A 1 93 ? -6.629 -2.529 -18.031 1 94.06 93 ALA A N 1
ATOM 692 C CA . ALA A 1 93 ? -5.609 -1.516 -17.781 1 94.06 93 ALA A CA 1
ATOM 693 C C . ALA A 1 93 ? -4.668 -1.946 -16.656 1 94.06 93 ALA A C 1
ATOM 695 O O . ALA A 1 93 ? -3.451 -1.797 -16.766 1 94.06 93 ALA A O 1
ATOM 696 N N . CYS A 1 94 ? -5.262 -2.484 -15.625 1 95.19 94 CYS A N 1
ATOM 697 C CA . CYS A 1 94 ? -4.473 -2.924 -14.477 1 95.19 94 CYS A CA 1
ATOM 698 C C . CYS A 1 94 ? -3.535 -4.059 -14.867 1 95.19 94 CYS A C 1
ATOM 700 O O . CYS A 1 94 ? -2.346 -4.023 -14.547 1 95.19 94 CYS A O 1
ATOM 702 N N . LEU A 1 95 ? -4.055 -5.004 -15.602 1 97.56 95 LEU A N 1
ATOM 703 C CA . LEU A 1 95 ? -3.252 -6.164 -15.969 1 97.56 95 LEU A CA 1
ATOM 704 C C . LEU A 1 95 ? -2.146 -5.773 -16.938 1 97.56 95 LEU A C 1
ATOM 706 O O . LEU A 1 95 ? -1.037 -6.309 -16.875 1 97.56 95 LEU A O 1
ATOM 710 N N . SER A 1 96 ? -2.467 -4.875 -17.828 1 96.56 96 SER A N 1
ATOM 711 C CA . SER A 1 96 ? -1.453 -4.41 -18.766 1 96.56 96 SER A CA 1
ATOM 712 C C . SER A 1 96 ? -0.28 -3.762 -18.047 1 96.56 96 SER A C 1
ATOM 714 O O . SER A 1 96 ? 0.88 -3.998 -18.391 1 96.56 96 SER A O 1
ATOM 716 N N . GLU A 1 97 ? -0.582 -3.033 -17.047 1 94 97 GLU A N 1
ATOM 717 C CA . GLU A 1 97 ? 0.459 -2.396 -16.25 1 94 97 GLU A CA 1
ATOM 718 C C . GLU A 1 97 ? 1.188 -3.418 -15.375 1 94 97 GLU A C 1
ATOM 720 O O . GLU A 1 97 ? 2.418 -3.422 -15.312 1 94 97 GLU A O 1
ATOM 725 N N . ALA A 1 98 ? 0.445 -4.285 -14.742 1 96.69 98 ALA A N 1
ATOM 726 C CA . ALA A 1 98 ? 0.999 -5.25 -13.797 1 96.69 98 ALA A CA 1
ATOM 727 C C . ALA A 1 98 ? 1.996 -6.18 -14.484 1 96.69 98 ALA A C 1
ATOM 729 O O . ALA A 1 98 ? 3.074 -6.445 -13.945 1 96.69 98 ALA A O 1
ATOM 730 N N . THR A 1 99 ? 1.64 -6.645 -15.625 1 97.38 99 THR A N 1
ATOM 731 C CA . THR A 1 99 ? 2.504 -7.594 -16.312 1 97.38 99 THR A CA 1
ATOM 732 C C . THR A 1 99 ? 3.789 -6.914 -16.781 1 97.38 99 THR A C 1
ATOM 734 O O . THR A 1 99 ? 4.879 -7.48 -16.656 1 97.38 99 THR A O 1
ATOM 737 N N . LYS A 1 100 ? 3.643 -5.73 -17.281 1 95.12 100 LYS A N 1
ATOM 738 C CA . LYS A 1 100 ? 4.812 -4.969 -17.703 1 95.12 100 LYS A CA 1
ATOM 739 C C . LYS A 1 100 ? 5.75 -4.699 -16.531 1 95.12 100 LYS A C 1
ATOM 741 O O . LYS A 1 100 ? 6.957 -4.926 -16.625 1 95.12 100 LYS A O 1
ATOM 746 N N . GLU A 1 101 ? 5.188 -4.273 -15.422 1 93.62 101 GLU A N 1
ATOM 747 C CA . GLU A 1 101 ? 5.988 -3.928 -14.258 1 93.62 101 GLU A CA 1
ATOM 748 C C . GLU A 1 101 ? 6.645 -5.168 -13.648 1 93.62 101 GLU A C 1
ATOM 750 O O . GLU A 1 101 ? 7.805 -5.125 -13.234 1 93.62 101 GLU A O 1
ATOM 755 N N . LEU A 1 102 ? 5.902 -6.254 -13.594 1 96.06 102 LEU A N 1
ATOM 756 C CA . LEU A 1 102 ? 6.469 -7.457 -12.992 1 96.06 102 LEU A CA 1
ATOM 757 C C . LEU A 1 102 ? 7.68 -7.941 -13.781 1 96.06 102 LEU A C 1
ATOM 759 O O . LEU A 1 102 ? 8.68 -8.352 -13.188 1 96.06 102 LEU A O 1
ATOM 763 N N . LEU A 1 103 ? 7.586 -7.879 -15.07 1 94.44 103 LEU A N 1
ATOM 764 C CA . LEU A 1 103 ? 8.711 -8.312 -15.883 1 94.44 103 LEU A CA 1
ATOM 765 C C . LEU A 1 103 ? 9.898 -7.371 -15.711 1 94.44 103 LEU A C 1
ATOM 767 O O . LEU A 1 103 ? 11.055 -7.793 -15.82 1 94.44 103 LEU A O 1
ATOM 771 N N . SER A 1 104 ? 9.594 -6.125 -15.477 1 92 104 SER A N 1
ATOM 772 C CA . SER A 1 104 ? 10.656 -5.168 -15.211 1 92 104 SER A CA 1
ATOM 773 C C . SER A 1 104 ? 11.32 -5.434 -13.859 1 92 104 SER A C 1
ATOM 775 O O . SER A 1 104 ? 12.531 -5.281 -13.719 1 92 104 SER A O 1
ATOM 777 N N . PHE A 1 105 ? 10.562 -5.887 -12.883 1 91.25 105 PHE A N 1
ATOM 778 C CA . PHE A 1 105 ? 11.062 -6.16 -11.539 1 91.25 105 PHE A CA 1
ATOM 779 C C . PHE A 1 105 ? 11.789 -7.5 -11.5 1 91.25 105 PHE A C 1
ATOM 781 O O . PHE A 1 105 ? 12.734 -7.676 -10.727 1 91.25 105 PHE A O 1
ATOM 788 N N . CYS A 1 106 ? 11.328 -8.391 -12.227 1 93.06 106 CYS A N 1
ATOM 789 C CA . CYS A 1 106 ? 11.852 -9.75 -12.211 1 93.06 106 CYS A CA 1
ATOM 790 C C . CYS A 1 106 ? 12.414 -10.133 -13.578 1 93.06 106 CYS A C 1
ATOM 792 O O . CYS A 1 106 ? 12.008 -11.133 -14.164 1 93.06 106 CYS A O 1
ATOM 794 N N . PRO A 1 107 ? 13.461 -9.375 -13.898 1 89.12 107 PRO A N 1
ATOM 795 C CA . PRO A 1 107 ? 14.031 -9.711 -15.211 1 89.12 107 PRO A CA 1
ATOM 796 C C . PRO A 1 107 ? 14.641 -11.109 -15.25 1 89.12 107 PRO A C 1
ATOM 798 O O . PRO A 1 107 ? 15.445 -11.461 -14.383 1 89.12 107 PRO A O 1
ATOM 801 N N . HIS A 1 108 ? 14.117 -11.969 -16.047 1 88.44 108 HIS A N 1
ATOM 802 C CA . HIS A 1 108 ? 14.68 -13.289 -16.344 1 88.44 108 HIS A CA 1
ATOM 803 C C . HIS A 1 108 ? 14.32 -14.297 -15.266 1 88.44 108 HIS A C 1
ATOM 805 O O . HIS A 1 108 ? 15.031 -15.289 -15.078 1 88.44 108 HIS A O 1
ATOM 811 N N . HIS A 1 109 ? 13.438 -13.961 -14.398 1 93.38 109 HIS A N 1
ATOM 812 C CA . HIS A 1 109 ? 12.93 -14.922 -13.43 1 93.38 109 HIS A CA 1
ATOM 813 C C . HIS A 1 109 ? 11.789 -15.75 -14.016 1 93.38 109 HIS A C 1
ATOM 815 O O . HIS A 1 109 ? 10.93 -15.219 -14.727 1 93.38 109 HIS A O 1
ATOM 821 N N . LYS A 1 110 ? 11.773 -16.969 -13.695 1 94.69 110 LYS A N 1
ATOM 822 C CA . LYS A 1 110 ? 10.758 -17.859 -14.266 1 94.69 110 LYS A CA 1
ATOM 823 C C . LYS A 1 110 ? 9.461 -17.797 -13.469 1 94.69 110 LYS A C 1
ATOM 825 O O . LYS A 1 110 ? 8.477 -18.438 -13.828 1 94.69 110 LYS A O 1
ATOM 830 N N . GLY A 1 111 ? 9.5 -17.062 -12.391 1 95.69 111 GLY A N 1
ATOM 831 C CA . GLY A 1 111 ? 8.289 -16.859 -11.617 1 95.69 111 GLY A CA 1
ATOM 832 C C . GLY A 1 111 ? 8.234 -15.5 -10.93 1 95.69 111 GLY A C 1
ATOM 833 O O . GLY A 1 111 ? 9.273 -14.945 -10.57 1 95.69 111 GLY A O 1
ATOM 834 N N . GLY A 1 112 ? 7.102 -15.062 -10.758 1 96.25 112 GLY A N 1
ATOM 835 C CA . GLY A 1 112 ? 6.855 -13.805 -10.07 1 96.25 112 GLY A CA 1
ATOM 836 C C . GLY A 1 112 ? 5.387 -13.562 -9.781 1 96.25 112 GLY A C 1
ATOM 837 O O . GLY A 1 112 ? 4.516 -14.227 -10.352 1 96.25 112 GLY A O 1
ATOM 838 N N . ILE A 1 113 ? 5.18 -12.727 -8.883 1 97.06 113 ILE A N 1
ATOM 839 C CA . ILE A 1 113 ? 3.824 -12.312 -8.539 1 97.06 113 ILE A CA 1
ATOM 840 C C . ILE A 1 113 ? 3.812 -10.82 -8.203 1 97.06 113 ILE A C 1
ATOM 842 O O . ILE A 1 113 ? 4.766 -10.297 -7.617 1 97.06 113 ILE A O 1
ATOM 846 N N . ILE A 1 114 ? 2.744 -10.117 -8.609 1 96.81 114 ILE A N 1
ATOM 847 C CA . ILE A 1 114 ? 2.611 -8.688 -8.344 1 96.81 114 ILE A CA 1
ATOM 848 C C . ILE A 1 114 ? 1.162 -8.359 -7.992 1 96.81 114 ILE A C 1
ATOM 850 O O . ILE A 1 114 ? 0.233 -8.961 -8.531 1 96.81 114 ILE A O 1
ATOM 854 N N . TRP A 1 115 ? 0.965 -7.449 -7.059 1 96.56 115 TRP A N 1
ATOM 855 C CA . TRP A 1 115 ? -0.364 -7.008 -6.648 1 96.56 115 TRP A CA 1
ATOM 856 C C . TRP A 1 115 ? -0.533 -5.508 -6.879 1 96.56 115 TRP A C 1
ATOM 858 O O . TRP A 1 115 ? 0.365 -4.723 -6.57 1 96.56 115 TRP A O 1
ATOM 868 N N . TYR A 1 116 ? -1.592 -5.184 -7.426 1 94.38 116 TYR A N 1
ATOM 869 C CA . TYR A 1 116 ? -2.188 -3.854 -7.391 1 94.38 116 TYR A CA 1
ATOM 870 C C . TYR A 1 116 ? -3.5 -3.865 -6.617 1 94.38 116 TYR A C 1
ATOM 872 O O . TYR A 1 116 ? -3.996 -4.93 -6.238 1 94.38 116 TYR A O 1
ATOM 880 N N . ASP A 1 117 ? -4.012 -2.699 -6.41 1 91 117 ASP A N 1
ATOM 881 C CA . ASP A 1 117 ? -5.281 -2.65 -5.695 1 91 117 ASP A CA 1
ATOM 882 C C . ASP A 1 117 ? -6.371 -3.396 -6.457 1 91 117 ASP A C 1
ATOM 884 O O . ASP A 1 117 ? -7.234 -4.039 -5.852 1 91 117 ASP A O 1
ATOM 888 N N . TYR A 1 118 ? -6.227 -3.396 -7.809 1 94.31 118 TYR A N 1
ATOM 889 C CA . TYR A 1 118 ? -7.379 -3.859 -8.578 1 94.31 118 TYR A CA 1
ATOM 890 C C . TYR A 1 118 ? -7.062 -5.16 -9.305 1 94.31 118 TYR A C 1
ATOM 892 O O . TYR A 1 118 ? -7.938 -5.75 -9.945 1 94.31 118 TYR A O 1
ATOM 900 N N . CYS A 1 119 ? -5.809 -5.566 -9.188 1 97.25 119 CYS A N 1
ATOM 901 C CA . CYS A 1 119 ? -5.523 -6.809 -9.898 1 97.25 119 CYS A CA 1
ATOM 902 C C . CYS A 1 119 ? -4.273 -7.48 -9.344 1 97.25 119 CYS A C 1
ATOM 904 O O . CYS A 1 119 ? -3.529 -6.879 -8.57 1 97.25 119 CYS A O 1
ATOM 906 N N . MET A 1 120 ? -4.102 -8.711 -9.703 1 98.38 120 MET A N 1
ATOM 907 C CA . MET A 1 120 ? -2.941 -9.539 -9.391 1 98.38 120 MET A CA 1
ATOM 908 C C . MET A 1 120 ? -2.525 -10.375 -10.594 1 98.38 120 MET A C 1
ATOM 910 O O . MET A 1 120 ? -3.377 -10.898 -11.32 1 98.38 120 MET A O 1
ATOM 914 N N . PHE A 1 121 ? -1.266 -10.453 -10.828 1 98.69 121 PHE A N 1
ATOM 915 C CA . PHE A 1 121 ? -0.713 -11.297 -11.883 1 98.69 121 PHE A CA 1
ATOM 916 C C . PHE A 1 121 ? 0.4 -12.18 -11.344 1 98.69 121 PHE A C 1
ATOM 918 O O . PHE A 1 121 ? 1.269 -11.711 -10.602 1 98.69 121 PHE A O 1
ATOM 925 N N . LYS A 1 122 ? 0.332 -13.453 -11.688 1 98.38 122 LYS A N 1
ATOM 926 C CA . LYS A 1 122 ? 1.305 -14.445 -11.234 1 98.38 122 LYS A CA 1
ATOM 927 C C . LYS A 1 122 ? 1.696 -15.383 -12.367 1 98.38 122 LYS A C 1
ATOM 929 O O . LYS A 1 122 ? 0.842 -15.82 -13.148 1 98.38 122 LYS A O 1
ATOM 934 N N . TYR A 1 123 ? 2.965 -15.648 -12.453 1 97.62 123 TYR A N 1
ATOM 935 C CA . TYR A 1 123 ? 3.432 -16.656 -13.406 1 97.62 123 TYR A CA 1
ATOM 936 C C . TYR A 1 123 ? 4.516 -17.531 -12.797 1 97.62 123 TYR A C 1
ATOM 938 O O . TYR A 1 123 ? 5.133 -17.156 -11.797 1 97.62 123 TYR A O 1
ATOM 946 N N . ASN A 1 124 ? 4.641 -18.703 -13.344 1 96.88 124 ASN A N 1
ATOM 947 C CA . ASN A 1 124 ? 5.672 -19.641 -12.922 1 96.88 124 ASN A CA 1
ATOM 948 C C . ASN A 1 124 ? 5.957 -20.688 -14 1 96.88 124 ASN A C 1
ATOM 950 O O . ASN A 1 124 ? 5.16 -20.859 -14.922 1 96.88 124 ASN A O 1
ATOM 954 N N . ASN A 1 125 ? 7.133 -21.344 -13.875 1 95.31 125 ASN A N 1
ATOM 955 C CA . ASN A 1 125 ? 7.449 -22.422 -14.805 1 95.31 125 ASN A CA 1
ATOM 956 C C . ASN A 1 125 ? 7.023 -23.766 -14.258 1 95.31 125 ASN A C 1
ATOM 958 O O . ASN A 1 125 ? 7.27 -24.812 -14.883 1 95.31 125 ASN A O 1
ATOM 962 N N . THR A 1 126 ? 6.422 -23.781 -13.125 1 94.75 126 THR A N 1
ATOM 963 C CA . THR A 1 126 ? 5.828 -24.969 -12.531 1 94.75 126 THR A CA 1
ATOM 964 C C . THR A 1 126 ? 4.336 -24.766 -12.273 1 94.75 126 THR A C 1
ATOM 966 O O . THR A 1 126 ? 3.898 -23.641 -12.008 1 94.75 126 THR A O 1
ATOM 969 N N . ALA A 1 127 ? 3.639 -25.891 -12.383 1 96.06 127 ALA A N 1
ATOM 970 C CA . ALA A 1 127 ? 2.195 -25.844 -12.164 1 96.06 127 ALA A CA 1
ATOM 971 C C . ALA A 1 127 ? 1.873 -25.422 -10.734 1 96.06 127 ALA A C 1
ATOM 973 O O . ALA A 1 127 ? 2.467 -25.938 -9.781 1 96.06 127 ALA A O 1
ATOM 974 N N . PHE A 1 128 ? 0.893 -24.5 -10.578 1 96.75 128 PHE A N 1
ATOM 975 C CA . PHE A 1 128 ? 0.531 -24.078 -9.234 1 96.75 128 PHE A CA 1
ATOM 976 C C . PHE A 1 128 ? -0.979 -23.906 -9.109 1 96.75 128 PHE A C 1
ATOM 978 O O . PHE A 1 128 ? -1.478 -23.516 -8.055 1 96.75 128 PHE A O 1
ATOM 985 N N . PHE A 1 129 ? -1.729 -24.234 -10.125 1 98.06 129 PHE A N 1
ATOM 986 C CA . PHE A 1 129 ? -3.176 -24.062 -10.102 1 98.06 129 PHE A CA 1
ATOM 987 C C . PHE A 1 129 ? -3.809 -24.953 -9.039 1 98.06 129 PHE A C 1
ATOM 989 O O . PHE A 1 129 ? -3.41 -26.109 -8.867 1 98.06 129 PHE A O 1
ATOM 996 N N . GLY A 1 130 ? -4.793 -24.344 -8.367 1 97.81 130 GLY A N 1
ATOM 997 C CA . GLY A 1 130 ? -5.586 -25.125 -7.43 1 97.81 130 GLY A CA 1
ATOM 998 C C . GLY A 1 130 ? -4.922 -25.297 -6.078 1 97.81 130 GLY A C 1
ATOM 999 O O . GLY A 1 130 ? -5.469 -25.938 -5.184 1 97.81 130 GLY A O 1
ATOM 1000 N N . LYS A 1 131 ? -3.762 -24.719 -5.934 1 96.94 131 LYS A N 1
ATOM 1001 C CA . LYS A 1 131 ? -3.027 -24.797 -4.672 1 96.94 131 LYS A CA 1
ATOM 1002 C C . LYS A 1 131 ? -2.982 -23.453 -3.967 1 96.94 131 LYS A C 1
ATOM 1004 O O . LYS A 1 131 ? -2.729 -22.422 -4.598 1 96.94 131 LYS A O 1
ATOM 1009 N N . ILE A 1 132 ? -3.25 -23.516 -2.646 1 97.19 132 ILE A N 1
ATOM 1010 C CA . ILE A 1 132 ? -3.172 -22.281 -1.873 1 97.19 132 ILE A CA 1
ATOM 1011 C C . ILE A 1 132 ? -1.725 -21.797 -1.814 1 97.19 132 ILE A C 1
ATOM 1013 O O . ILE A 1 132 ? -0.825 -22.562 -1.456 1 97.19 132 ILE A O 1
ATOM 1017 N N . ASP A 1 133 ? -1.49 -20.609 -2.203 1 94.25 133 ASP A N 1
ATOM 1018 C CA . ASP A 1 133 ? -0.171 -20 -2.096 1 94.25 133 ASP A CA 1
ATOM 1019 C C . ASP A 1 133 ? 0.071 -19.453 -0.689 1 94.25 133 ASP A C 1
ATOM 1021 O O . ASP A 1 133 ? -0.362 -18.344 -0.362 1 94.25 133 ASP A O 1
ATOM 1025 N N . ASN A 1 134 ? 0.833 -20.094 0.105 1 83.88 134 ASN A N 1
ATOM 1026 C CA . ASN A 1 134 ? 1.135 -19.688 1.473 1 83.88 134 ASN A CA 1
ATOM 1027 C C . ASN A 1 134 ? 2.492 -19 1.565 1 83.88 134 ASN A C 1
ATOM 1029 O O . ASN A 1 134 ? 2.973 -18.719 2.662 1 83.88 134 ASN A O 1
ATOM 1033 N N . LYS A 1 135 ? 3.053 -18.766 0.46 1 84.44 135 LYS A N 1
ATOM 1034 C CA . LYS A 1 135 ? 4.426 -18.266 0.462 1 84.44 135 LYS A CA 1
ATOM 1035 C C . LYS A 1 135 ? 4.461 -16.766 0.222 1 84.44 135 LYS A C 1
ATOM 1037 O O . LYS A 1 135 ? 5.309 -16.062 0.776 1 84.44 135 LYS A O 1
ATOM 1042 N N . ASN A 1 136 ? 3.576 -16.375 -0.579 1 89.88 136 ASN A N 1
ATOM 1043 C CA . ASN A 1 136 ? 3.625 -14.992 -1.01 1 89.88 136 ASN A CA 1
ATOM 1044 C C . ASN A 1 136 ? 2.467 -14.18 -0.431 1 89.88 136 ASN A C 1
ATOM 1046 O O . ASN A 1 136 ? 1.313 -14.609 -0.497 1 89.88 136 ASN A O 1
ATOM 1050 N N . GLY A 1 137 ? 2.797 -13.008 0.081 1 92.69 137 GLY A N 1
ATOM 1051 C CA . GLY A 1 137 ? 1.755 -12.125 0.579 1 92.69 137 GLY A CA 1
ATOM 1052 C C . GLY A 1 137 ? 2.279 -11.039 1.499 1 92.69 137 GLY A C 1
ATOM 1053 O O . GLY A 1 137 ? 3.482 -10.969 1.763 1 92.69 137 GLY A O 1
ATOM 1054 N N . PHE A 1 138 ? 1.388 -10.195 1.944 1 92.5 138 PHE A N 1
ATOM 1055 C CA . PHE A 1 138 ? 1.76 -9.117 2.848 1 92.5 138 PHE A CA 1
ATOM 1056 C C . PHE A 1 138 ? 0.561 -8.664 3.672 1 92.5 138 PHE A C 1
ATOM 1058 O O . PHE A 1 138 ? -0.58 -9.016 3.363 1 92.5 138 PHE A O 1
ATOM 1065 N N . ILE A 1 139 ? 0.893 -8.008 4.73 1 92.19 139 ILE A N 1
ATOM 1066 C CA . ILE A 1 139 ? -0.083 -7.465 5.672 1 92.19 139 ILE A CA 1
ATOM 1067 C C . ILE A 1 139 ? 0.026 -5.941 5.703 1 92.19 139 ILE A C 1
ATOM 1069 O O . ILE A 1 139 ? 1.119 -5.387 5.562 1 92.19 139 ILE A O 1
ATOM 1073 N N . ARG A 1 140 ? -1.086 -5.316 5.824 1 91.69 140 ARG A N 1
ATOM 1074 C CA . ARG A 1 140 ? -1.144 -3.879 6.07 1 91.69 140 ARG A CA 1
ATOM 1075 C C . ARG A 1 140 ? -2.119 -3.553 7.195 1 91.69 140 ARG A C 1
ATOM 1077 O O . ARG A 1 140 ? -3.191 -4.148 7.285 1 91.69 140 ARG A O 1
ATOM 1084 N N . SER A 1 141 ? -1.741 -2.627 8.039 1 90.94 141 SER A N 1
ATOM 1085 C CA . SER A 1 141 ? -2.621 -2.221 9.125 1 90.94 141 SER A CA 1
ATOM 1086 C C . SER A 1 141 ? -2.393 -0.761 9.508 1 90.94 141 SER A C 1
ATOM 1088 O O . SER A 1 141 ? -1.267 -0.264 9.438 1 90.94 141 SER A O 1
ATOM 1090 N N . THR A 1 142 ? -3.424 -0.073 9.836 1 88.75 142 THR A N 1
ATOM 1091 C CA . THR A 1 142 ? -3.311 1.308 10.297 1 88.75 142 THR A CA 1
ATOM 1092 C C . THR A 1 142 ? -2.781 1.363 11.727 1 88.75 142 THR A C 1
ATOM 1094 O O . THR A 1 142 ? -2.842 0.372 12.453 1 88.75 142 THR A O 1
ATOM 1097 N N . LEU A 1 143 ? -2.223 2.486 12.094 1 81.38 143 LEU A N 1
ATOM 1098 C CA . LEU A 1 143 ? -1.725 2.703 13.445 1 81.38 143 LEU A CA 1
ATOM 1099 C C . LEU A 1 143 ? -2.736 3.482 14.281 1 81.38 143 LEU A C 1
ATOM 1101 O O . LEU A 1 143 ? -2.527 3.701 15.477 1 81.38 143 LEU A O 1
ATOM 1105 N N . LYS A 1 144 ? -3.768 3.84 13.719 1 73.75 144 LYS A N 1
ATOM 1106 C CA . LYS A 1 144 ? -4.785 4.621 14.414 1 73.75 144 LYS A CA 1
ATOM 1107 C C . LYS A 1 144 ? -5.559 3.756 15.406 1 73.75 144 LYS A C 1
ATOM 1109 O O . LYS A 1 144 ? -5.863 2.598 15.125 1 73.75 144 LYS A O 1
ATOM 1114 N N . SER A 1 145 ? -5.754 4.285 16.672 1 65.06 145 SER A N 1
ATOM 1115 C CA . SER A 1 145 ? -6.414 3.545 17.75 1 65.06 145 SER A CA 1
ATOM 1116 C C . SER A 1 145 ? -7.867 3.975 17.906 1 65.06 145 SER A C 1
ATOM 1118 O O . SER A 1 145 ? -8.219 5.113 17.594 1 65.06 145 SER A O 1
ATOM 1120 N N . VAL A 1 146 ? -8.703 2.992 18.078 1 65.56 146 VAL A N 1
ATOM 1121 C CA . VAL A 1 146 ? -10.094 3.303 18.406 1 65.56 146 VAL A CA 1
ATOM 1122 C C . VAL A 1 146 ? -10.328 3.143 19.906 1 65.56 146 VAL A C 1
ATOM 1124 O O . VAL A 1 146 ? -9.523 2.512 20.594 1 65.56 146 VAL A O 1
ATOM 1127 N N . SER A 1 147 ? -11.367 3.744 20.391 1 67.62 147 SER A N 1
ATOM 1128 C CA . SER A 1 147 ? -11.68 3.809 21.812 1 67.62 147 SER A CA 1
ATOM 1129 C C . SER A 1 147 ? -12.016 2.43 22.359 1 67.62 147 SER A C 1
ATOM 1131 O O . SER A 1 147 ? -11.633 2.1 23.484 1 67.62 147 SER A O 1
ATOM 1133 N N . ASP A 1 148 ? -12.641 1.529 21.594 1 79.19 148 ASP A N 1
ATOM 1134 C CA . ASP A 1 148 ? -13.047 0.203 22.047 1 79.19 148 ASP A CA 1
ATOM 1135 C C . ASP A 1 148 ? -12.516 -0.885 21.109 1 79.19 148 ASP A C 1
ATOM 1137 O O . ASP A 1 148 ? -13.281 -1.469 20.344 1 79.19 148 ASP A O 1
ATOM 1141 N N . PRO A 1 149 ? -11.25 -1.285 21.422 1 79.69 149 PRO A N 1
ATOM 1142 C CA . PRO A 1 149 ? -10.609 -2.229 20.5 1 79.69 149 PRO A CA 1
ATOM 1143 C C . PRO A 1 149 ? -11.266 -3.607 20.516 1 79.69 149 PRO A C 1
ATOM 1145 O O . PRO A 1 149 ? -11.336 -4.27 19.484 1 79.69 149 PRO A O 1
ATOM 1148 N N . GLU A 1 150 ? -11.758 -4.043 21.609 1 82.69 150 GLU A N 1
ATOM 1149 C CA . GLU A 1 150 ? -12.336 -5.379 21.703 1 82.69 150 GLU A CA 1
ATOM 1150 C C . GLU A 1 150 ? -13.594 -5.492 20.844 1 82.69 150 GLU A C 1
ATOM 1152 O O . GLU A 1 150 ? -13.734 -6.422 20.047 1 82.69 150 GLU A O 1
ATOM 1157 N N . THR A 1 151 ? -14.461 -4.52 21.078 1 85.44 151 THR A N 1
ATOM 1158 C CA . THR A 1 151 ? -15.695 -4.535 20.297 1 85.44 151 THR A CA 1
ATOM 1159 C C . THR A 1 151 ? -15.406 -4.352 18.812 1 85.44 151 THR A C 1
ATOM 1161 O O . THR A 1 151 ? -16 -5.023 17.969 1 85.44 151 THR A O 1
ATOM 1164 N N . PHE A 1 152 ? -14.547 -3.537 18.516 1 88.19 152 PHE A N 1
ATOM 1165 C CA . PHE A 1 152 ? -14.211 -3.27 17.125 1 88.19 152 PHE A CA 1
ATOM 1166 C C . PHE A 1 152 ? -13.648 -4.52 16.453 1 88.19 152 PHE A C 1
ATOM 1168 O O . PHE A 1 152 ? -14.062 -4.871 15.344 1 88.19 152 PHE A O 1
ATOM 1175 N N . ASN A 1 153 ? -12.742 -5.176 17.156 1 87.81 153 ASN A N 1
ATOM 1176 C CA . ASN A 1 153 ? -12.141 -6.391 16.609 1 87.81 153 ASN A CA 1
ATOM 1177 C C . ASN A 1 153 ? -13.18 -7.484 16.391 1 87.81 153 ASN A C 1
ATOM 1179 O O . ASN A 1 153 ? -13.125 -8.203 15.391 1 87.81 153 ASN A O 1
ATOM 1183 N N . ARG A 1 154 ? -14.031 -7.598 17.344 1 89.12 154 ARG A N 1
ATOM 1184 C CA . ARG A 1 154 ? -15.086 -8.594 17.203 1 89.12 154 ARG A CA 1
ATOM 1185 C C . ARG A 1 154 ? -15.969 -8.305 16 1 89.12 154 ARG A C 1
ATOM 1187 O O . ARG A 1 154 ? -16.312 -9.211 15.234 1 89.12 154 ARG A O 1
ATOM 1194 N N . LYS A 1 155 ? -16.312 -7.086 15.805 1 91.69 155 LYS A N 1
ATOM 1195 C CA . LYS A 1 155 ? -17.156 -6.68 14.688 1 91.69 155 LYS A CA 1
ATOM 1196 C C . LYS A 1 155 ? -16.438 -6.852 13.359 1 91.69 155 LYS A C 1
ATOM 1198 O O . LYS A 1 155 ? -17.062 -7.211 12.352 1 91.69 155 LYS A O 1
ATOM 1203 N N . THR A 1 156 ? -15.188 -6.559 13.383 1 92.62 156 THR A N 1
ATOM 1204 C CA . THR A 1 156 ? -14.383 -6.75 12.172 1 92.62 156 THR A CA 1
ATOM 1205 C C . THR A 1 156 ? -14.359 -8.219 11.773 1 92.62 156 THR A C 1
ATOM 1207 O O . THR A 1 156 ? -14.586 -8.555 10.609 1 92.62 156 THR A O 1
ATOM 1210 N N . LYS A 1 157 ? -14.125 -9.078 12.734 1 93.19 157 LYS A N 1
ATOM 1211 C CA . LYS A 1 157 ? -14.102 -10.516 12.469 1 93.19 157 LYS A CA 1
ATOM 1212 C C . LYS A 1 157 ? -15.461 -11 11.984 1 93.19 157 LYS A C 1
ATOM 1214 O O . LYS A 1 157 ? -15.539 -11.844 11.086 1 93.19 157 LYS A O 1
ATOM 1219 N N . GLN A 1 158 ? -16.453 -10.492 12.578 1 95.06 158 GLN A N 1
ATOM 1220 C CA . GLN A 1 158 ? -17.812 -10.836 12.172 1 95.06 158 GLN A CA 1
ATOM 1221 C C . GLN A 1 158 ? -18.047 -10.461 10.711 1 95.06 158 GLN A C 1
ATOM 1223 O O . GLN A 1 158 ? -18.547 -11.273 9.93 1 95.06 158 GLN A O 1
ATOM 1228 N N . LEU A 1 159 ? -17.734 -9.258 10.383 1 96.94 159 LEU A N 1
ATOM 1229 C CA . LEU A 1 159 ? -17.922 -8.797 9.008 1 96.94 159 LEU A CA 1
ATOM 1230 C C . LEU A 1 159 ? -17.141 -9.664 8.031 1 96.94 159 LEU A C 1
ATOM 1232 O O . LEU A 1 159 ? -17.688 -10.148 7.043 1 96.94 159 LEU A O 1
ATOM 1236 N N . LEU A 1 160 ? -15.898 -9.914 8.312 1 97.69 160 LEU A N 1
ATOM 1237 C CA . LEU A 1 160 ? -15.023 -10.648 7.398 1 97.69 160 LEU A CA 1
ATOM 1238 C C . LEU A 1 160 ? -15.477 -12.102 7.266 1 97.69 160 LEU A C 1
ATOM 1240 O O . LEU A 1 160 ? -15.406 -12.68 6.18 1 97.69 160 LEU A O 1
ATOM 1244 N N . SER A 1 161 ? -15.93 -12.633 8.383 1 96.94 161 SER A N 1
ATOM 1245 C CA . SER A 1 161 ? -16.422 -14 8.336 1 96.94 161 SER A CA 1
ATOM 1246 C C . SER A 1 161 ? -17.688 -14.109 7.477 1 96.94 161 SER A C 1
ATOM 1248 O O . SER A 1 161 ? -17.828 -15.055 6.707 1 96.94 161 SER A O 1
ATOM 1250 N N . MET A 1 162 ? -18.547 -13.164 7.676 1 97.62 162 MET A N 1
ATOM 1251 C CA . MET A 1 162 ? -19.75 -13.125 6.852 1 97.62 162 MET A CA 1
ATOM 1252 C C . MET A 1 162 ? -19.391 -12.984 5.375 1 97.62 162 MET A C 1
ATOM 1254 O O . MET A 1 162 ? -19.953 -13.688 4.527 1 97.62 162 MET A O 1
ATOM 1258 N N . LEU A 1 163 ? -18.484 -12.156 5.059 1 98.19 163 LEU A N 1
ATOM 1259 C CA . LEU A 1 163 ? -18.062 -11.938 3.678 1 98.19 163 LEU A CA 1
ATOM 1260 C C . LEU A 1 163 ? -17.375 -13.172 3.121 1 98.19 163 LEU A C 1
ATOM 1262 O O . LEU A 1 163 ? -17.516 -13.5 1.94 1 98.19 163 LEU A O 1
ATOM 1266 N N . ALA A 1 164 ? -16.578 -13.82 3.971 1 98.12 164 ALA A N 1
ATOM 1267 C CA . ALA A 1 164 ? -15.914 -15.047 3.541 1 98.12 164 ALA A CA 1
ATOM 1268 C C . ALA A 1 164 ? -16.922 -16.109 3.119 1 98.12 164 ALA A C 1
ATOM 1270 O O . ALA A 1 164 ? -16.781 -16.734 2.07 1 98.12 164 ALA A O 1
ATOM 1271 N N . GLN A 1 165 ? -17.969 -16.219 3.889 1 97.19 165 GLN A N 1
ATOM 1272 C CA . GLN A 1 165 ? -19.031 -17.172 3.568 1 97.19 165 GLN A CA 1
ATOM 1273 C C . GLN A 1 165 ? -19.672 -16.859 2.221 1 97.19 165 GLN A C 1
ATOM 1275 O O . GLN A 1 165 ? -19.922 -17.75 1.419 1 97.19 165 GLN A O 1
ATOM 1280 N N . ARG A 1 166 ? -19.844 -15.656 1.97 1 97.62 166 ARG A N 1
ATOM 1281 C CA . ARG A 1 166 ? -20.438 -15.234 0.705 1 97.62 166 ARG A CA 1
ATOM 1282 C C . ARG A 1 166 ? -19.469 -15.453 -0.453 1 97.62 166 ARG A C 1
ATOM 1284 O O . ARG A 1 166 ? -19.875 -15.867 -1.541 1 97.62 166 ARG A O 1
ATOM 1291 N N . ALA A 1 167 ? -18.219 -15.18 -0.212 1 97.56 167 ALA A N 1
ATOM 1292 C CA . ALA A 1 167 ? -17.219 -15.242 -1.273 1 97.56 167 ALA A CA 1
ATOM 1293 C C . ALA A 1 167 ? -17.031 -16.672 -1.778 1 97.56 167 ALA A C 1
ATOM 1295 O O . ALA A 1 167 ? -17.109 -16.922 -2.982 1 97.56 167 ALA A O 1
ATOM 1296 N N . TYR A 1 168 ? -16.812 -17.609 -0.923 1 95.88 168 TYR A N 1
ATOM 1297 C CA . TYR A 1 168 ? -16.547 -18.969 -1.406 1 95.88 168 TYR A CA 1
ATOM 1298 C C . TYR A 1 168 ? -17.828 -19.656 -1.841 1 95.88 168 TYR A C 1
ATOM 1300 O O . TYR A 1 168 ? -17.797 -20.734 -2.441 1 95.88 168 TYR A O 1
ATOM 1308 N N . GLY A 1 169 ? -18.984 -18.969 -1.681 1 92.62 169 GLY A N 1
ATOM 1309 C CA . GLY A 1 169 ? -20.266 -19.516 -2.115 1 92.62 169 GLY A CA 1
ATOM 1310 C C . GLY A 1 169 ? -20.703 -19 -3.471 1 92.62 169 GLY A C 1
ATOM 1311 O O . GLY A 1 169 ? -21.719 -19.438 -4.004 1 92.62 169 GLY A O 1
ATOM 1312 N N . ASN A 1 170 ? -19.938 -18.078 -3.971 1 91.81 170 ASN A N 1
ATOM 1313 C CA . ASN A 1 170 ? -20.359 -17.547 -5.262 1 91.81 170 ASN A CA 1
ATOM 1314 C C . ASN A 1 170 ? -19.297 -17.75 -6.332 1 91.81 170 ASN A C 1
ATOM 1316 O O . ASN A 1 170 ? -18.156 -18.094 -6.016 1 91.81 170 ASN A O 1
ATOM 1320 N N . SER A 1 171 ? -19.703 -17.547 -7.613 1 92.31 171 SER A N 1
ATOM 1321 C CA . SER A 1 171 ? -18.844 -17.906 -8.742 1 92.31 171 SER A CA 1
ATOM 1322 C C . SER A 1 171 ? -17.688 -16.922 -8.906 1 92.31 171 SER A C 1
ATOM 1324 O O . SER A 1 171 ? -16.703 -17.219 -9.562 1 92.31 171 SER A O 1
ATOM 1326 N N . LYS A 1 172 ? -17.719 -15.766 -8.273 1 95.19 172 LYS A N 1
ATOM 1327 C CA . LYS A 1 172 ? -16.672 -14.758 -8.43 1 95.19 172 LYS A CA 1
ATOM 1328 C C . LYS A 1 172 ? -15.641 -14.859 -7.305 1 95.19 172 LYS A C 1
ATOM 1330 O O . LYS A 1 172 ? -14.586 -14.219 -7.363 1 95.19 172 LYS A O 1
ATOM 1335 N N . PHE A 1 173 ? -16 -15.688 -6.289 1 98.31 173 PHE A N 1
ATOM 1336 C CA . PHE A 1 173 ? -15.141 -15.805 -5.113 1 98.31 173 PHE A CA 1
ATOM 1337 C C . PHE A 1 173 ? -14.805 -14.43 -4.555 1 98.31 173 PHE A C 1
ATOM 1339 O O . PHE A 1 173 ? -13.664 -14.188 -4.145 1 98.31 173 PHE A O 1
ATOM 1346 N N . TYR A 1 174 ? -15.805 -13.57 -4.602 1 98.25 174 TYR A N 1
ATOM 1347 C CA . TYR A 1 174 ? -15.688 -12.18 -4.172 1 98.25 174 TYR A CA 1
ATOM 1348 C C . TYR A 1 174 ? -16.891 -11.758 -3.344 1 98.25 174 TYR A C 1
ATOM 1350 O O . TYR A 1 174 ? -18.031 -12.133 -3.654 1 98.25 174 TYR A O 1
ATOM 1358 N N . ALA A 1 175 ? -16.562 -10.992 -2.334 1 98.12 175 ALA A N 1
ATOM 1359 C CA . ALA A 1 175 ? -17.656 -10.383 -1.57 1 98.12 175 ALA A CA 1
ATOM 1360 C C . ALA A 1 175 ? -17.203 -9.062 -0.944 1 98.12 175 ALA A C 1
ATOM 1362 O O . ALA A 1 175 ? -16.047 -8.922 -0.527 1 98.12 175 ALA A O 1
ATOM 1363 N N . SER A 1 176 ? -18.062 -8.141 -0.985 1 97.62 176 SER A N 1
ATOM 1364 C CA . SER A 1 176 ? -17.891 -6.883 -0.263 1 97.62 176 SER A CA 1
ATOM 1365 C C . SER A 1 176 ? -19.141 -6.531 0.54 1 97.62 176 SER A C 1
ATOM 1367 O O . SER A 1 176 ? -20.219 -7.078 0.297 1 97.62 176 SER A O 1
ATOM 1369 N N . GLY A 1 177 ? -18.938 -5.73 1.539 1 96.81 177 GLY A N 1
ATOM 1370 C CA . GLY A 1 177 ? -20.062 -5.344 2.383 1 96.81 177 GLY A CA 1
ATOM 1371 C C . GLY A 1 177 ? -19.672 -4.375 3.484 1 96.81 177 GLY A C 1
ATOM 1372 O O . GLY A 1 177 ? -18.531 -3.891 3.518 1 96.81 177 GLY A O 1
ATOM 1373 N N . LYS A 1 178 ? -20.703 -4.004 4.227 1 95.25 178 LYS A N 1
ATOM 1374 C CA . LYS A 1 178 ? -20.453 -3.066 5.32 1 95.25 178 LYS A CA 1
ATOM 1375 C C . LYS A 1 178 ? -21.25 -3.467 6.566 1 95.25 178 LYS A C 1
ATOM 1377 O O . LYS A 1 178 ? -22.203 -4.23 6.484 1 95.25 178 LYS A O 1
ATOM 1382 N N . LEU A 1 179 ? -20.75 -3.1 7.613 1 94.62 179 LEU A N 1
ATOM 1383 C CA . LEU A 1 179 ? -21.359 -3.283 8.93 1 94.62 179 LEU A CA 1
ATOM 1384 C C . LEU A 1 179 ? -21.375 -1.975 9.711 1 94.62 179 LEU A C 1
ATOM 1386 O O . LEU A 1 179 ? -20.328 -1.346 9.898 1 94.62 179 LEU A O 1
ATOM 1390 N N . GLU A 1 180 ? -22.578 -1.586 10.102 1 91.5 180 GLU A N 1
ATOM 1391 C CA . GLU A 1 180 ? -22.688 -0.371 10.906 1 91.5 180 GLU A CA 1
ATOM 1392 C C . GLU A 1 180 ? -22.172 -0.6 12.328 1 91.5 180 GLU A C 1
ATOM 1394 O O . GLU A 1 180 ? -22.547 -1.584 12.969 1 91.5 180 GLU A O 1
ATOM 1399 N N . LEU A 1 181 ? -21.234 0.253 12.688 1 87.56 181 LEU A N 1
ATOM 1400 C CA . LEU A 1 181 ? -20.734 0.23 14.062 1 87.56 181 LEU A CA 1
ATOM 1401 C C . LEU A 1 181 ? -21.5 1.218 14.938 1 87.56 181 LEU A C 1
ATOM 1403 O O . LEU A 1 181 ? -22.719 1.343 14.82 1 87.56 181 LEU A O 1
ATOM 1407 N N . GLN A 1 182 ? -20.812 1.697 16.047 1 77.12 182 GLN A N 1
ATOM 1408 C CA . GLN A 1 182 ? -21.438 2.779 16.812 1 77.12 182 GLN A CA 1
ATOM 1409 C C . GLN A 1 182 ? -21.391 4.09 16.031 1 77.12 182 GLN A C 1
ATOM 1411 O O . GLN A 1 182 ? -20.391 4.406 15.383 1 77.12 182 GLN A O 1
ATOM 1416 N N . LYS A 1 183 ? -22.562 4.684 15.922 1 66.81 183 LYS A N 1
ATOM 1417 C CA . LYS A 1 183 ? -22.688 5.887 15.102 1 66.81 183 LYS A CA 1
ATOM 1418 C C . LYS A 1 183 ? -21.562 6.875 15.383 1 66.81 183 LYS A C 1
ATOM 1420 O O . LYS A 1 183 ? -21.172 7.055 16.531 1 66.81 183 LYS A O 1
ATOM 1425 N N . PRO A 1 184 ? -21.078 7.211 14.391 1 69.44 184 PRO A N 1
ATOM 1426 C CA . PRO A 1 184 ? -21.297 7.273 12.945 1 69.44 184 PRO A CA 1
ATOM 1427 C C . PRO A 1 184 ? -20.312 6.418 12.156 1 69.44 184 PRO A C 1
ATOM 1429 O O . PRO A 1 184 ? -20.078 6.664 10.969 1 69.44 184 PRO A O 1
ATOM 1432 N N . GLU A 1 185 ? -19.828 5.469 12.805 1 83 185 GLU A N 1
ATOM 1433 C CA . GLU A 1 185 ? -18.766 4.719 12.141 1 83 185 GLU A CA 1
ATOM 1434 C C . GLU A 1 185 ? -19.328 3.492 11.422 1 83 185 GLU A C 1
ATOM 1436 O O . GLU A 1 185 ? -20.25 2.836 11.922 1 83 185 GLU A O 1
ATOM 1441 N N . THR A 1 186 ? -18.938 3.295 10.18 1 90.25 186 THR A N 1
ATOM 1442 C CA . THR A 1 186 ? -19.25 2.121 9.375 1 90.25 186 THR A CA 1
ATOM 1443 C C . THR A 1 186 ? -17.984 1.37 8.984 1 90.25 186 THR A C 1
ATOM 1445 O O . THR A 1 186 ? -16.984 1.986 8.617 1 90.25 186 THR A O 1
ATOM 1448 N N . LEU A 1 187 ? -18.062 0.061 9.164 1 93.25 187 LEU A N 1
ATOM 1449 C CA . LEU A 1 187 ? -16.969 -0.818 8.766 1 93.25 187 LEU A CA 1
ATOM 1450 C C . LEU A 1 187 ? -17.203 -1.397 7.375 1 93.25 187 LEU A C 1
ATOM 1452 O O . LEU A 1 187 ? -18.281 -1.964 7.113 1 93.25 187 LEU A O 1
ATOM 1456 N N . TYR A 1 188 ? -16.266 -1.137 6.52 1 95.06 188 TYR A N 1
ATOM 1457 C CA . TYR A 1 188 ? -16.328 -1.671 5.164 1 95.06 188 TYR A CA 1
ATOM 1458 C C . TYR A 1 188 ? -15.328 -2.812 4.984 1 95.06 188 TYR A C 1
ATOM 1460 O O . TYR A 1 188 ? -14.211 -2.756 5.492 1 95.06 188 TYR A O 1
ATOM 1468 N N . GLY A 1 189 ? -15.766 -3.846 4.266 1 97.25 189 GLY A N 1
ATOM 1469 C CA . GLY A 1 189 ? -14.875 -4.973 4.051 1 97.25 189 GLY A CA 1
ATOM 1470 C C . GLY A 1 189 ? -14.984 -5.562 2.658 1 97.25 189 GLY A C 1
ATOM 1471 O O . GLY A 1 189 ? -16.031 -5.461 2.016 1 97.25 189 GLY A O 1
ATOM 1472 N N . LEU A 1 190 ? -13.914 -6.082 2.215 1 98 190 LEU A N 1
ATOM 1473 C CA . LEU A 1 190 ? -13.812 -6.785 0.939 1 98 190 LEU A CA 1
ATOM 1474 C C . LEU A 1 190 ? -12.938 -8.023 1.072 1 98 190 LEU A C 1
ATOM 1476 O O . LEU A 1 190 ? -11.914 -8 1.762 1 98 190 LEU A O 1
ATOM 1480 N N . ILE A 1 191 ? -13.367 -9.109 0.418 1 98.56 191 ILE A N 1
ATOM 1481 C CA . ILE A 1 191 ? -12.602 -10.352 0.447 1 98.56 191 ILE A CA 1
ATOM 1482 C C . ILE A 1 191 ? -12.688 -11.047 -0.911 1 98.56 191 ILE A C 1
ATOM 1484 O O . ILE A 1 191 ? -13.664 -10.867 -1.643 1 98.56 191 ILE A O 1
ATOM 1488 N N . GLN A 1 192 ? -11.633 -11.805 -1.239 1 98.62 192 GLN A N 1
ATOM 1489 C CA . GLN A 1 192 ? -11.625 -12.445 -2.551 1 98.62 192 GLN A CA 1
ATOM 1490 C C . GLN A 1 192 ? -10.625 -13.586 -2.602 1 98.62 192 GLN A C 1
ATOM 1492 O O . GLN A 1 192 ? -9.578 -13.531 -1.952 1 98.62 192 GLN A O 1
ATOM 1497 N N . CYS A 1 193 ? -10.945 -14.609 -3.336 1 98.81 193 CYS A N 1
ATOM 1498 C CA . CYS A 1 193 ? -10.039 -15.703 -3.66 1 98.81 193 CYS A CA 1
ATOM 1499 C C . CYS A 1 193 ? -9.766 -15.758 -5.16 1 98.81 193 CYS A C 1
ATOM 1501 O O . CYS A 1 193 ? -10.57 -15.281 -5.957 1 98.81 193 CYS A O 1
ATOM 1503 N N . SER A 1 194 ? -8.57 -16.266 -5.461 1 98.5 194 SER A N 1
ATOM 1504 C CA . SER A 1 194 ? -8.383 -16.656 -6.855 1 98.5 194 SER A CA 1
ATOM 1505 C C . SER A 1 194 ? -9.273 -17.859 -7.211 1 98.5 194 SER A C 1
ATOM 1507 O O . SER A 1 194 ? -9.453 -18.766 -6.398 1 98.5 194 SER A O 1
ATOM 1509 N N . ARG A 1 195 ? -9.734 -17.891 -8.422 1 98.38 195 ARG A N 1
ATOM 1510 C CA . ARG A 1 195 ? -10.805 -18.812 -8.789 1 98.38 195 ARG A CA 1
ATOM 1511 C C . ARG A 1 195 ? -10.242 -20.141 -9.25 1 98.38 195 ARG A C 1
ATOM 1513 O O . ARG A 1 195 ? -10.984 -21.016 -9.711 1 98.38 195 ARG A O 1
ATOM 1520 N N . ASP A 1 196 ? -8.953 -20.281 -9.211 1 98.44 196 ASP A N 1
ATOM 1521 C CA . ASP A 1 196 ? -8.375 -21.594 -9.453 1 98.44 196 ASP A CA 1
ATOM 1522 C C . ASP A 1 196 ? -8.586 -22.531 -8.258 1 98.44 196 ASP A C 1
ATOM 1524 O O . ASP A 1 196 ? -8.438 -23.75 -8.375 1 98.44 196 ASP A O 1
ATOM 1528 N N . LEU A 1 197 ? -8.93 -21.969 -7.125 1 98.56 197 LEU A N 1
ATOM 1529 C CA . LEU A 1 197 ? -9.156 -22.75 -5.918 1 98.56 197 LEU A CA 1
ATOM 1530 C C . LEU A 1 197 ? -10.531 -23.422 -5.949 1 98.56 197 LEU A C 1
ATOM 1532 O O . LEU A 1 197 ? -11.445 -22.922 -6.613 1 98.56 197 LEU A O 1
ATOM 1536 N N . SER A 1 198 ? -10.609 -24.516 -5.234 1 97.81 198 SER A N 1
ATOM 1537 C CA . SER A 1 198 ? -11.938 -25.031 -4.906 1 97.81 198 SER A CA 1
ATOM 1538 C C . SER A 1 198 ? -12.625 -24.141 -3.871 1 97.81 198 SER A C 1
ATOM 1540 O O . SER A 1 198 ? -11.977 -23.375 -3.172 1 97.81 198 SER A O 1
ATOM 1542 N N . SER A 1 199 ? -13.969 -24.328 -3.775 1 97.62 199 SER A N 1
ATOM 1543 C CA . SER A 1 199 ? -14.719 -23.594 -2.764 1 97.62 199 SER A CA 1
ATOM 1544 C C . SER A 1 199 ? -14.188 -23.875 -1.363 1 97.62 199 SER A C 1
ATOM 1546 O O . SER A 1 199 ? -14.062 -22.969 -0.538 1 97.62 199 SER A O 1
ATOM 1548 N N . ILE A 1 200 ? -13.844 -25.094 -1.121 1 97.69 200 ILE A N 1
ATOM 1549 C CA . ILE A 1 200 ? -13.344 -25.516 0.184 1 97.69 200 ILE A CA 1
ATOM 1550 C C . ILE A 1 200 ? -11.977 -24.875 0.443 1 97.69 200 ILE A C 1
ATOM 1552 O O . ILE A 1 200 ? -11.719 -24.375 1.541 1 97.69 200 ILE A O 1
ATOM 1556 N N . ASP A 1 201 ? -11.102 -24.891 -0.59 1 98.31 201 ASP A N 1
ATOM 1557 C CA . ASP A 1 201 ? -9.781 -24.281 -0.453 1 98.31 201 ASP A CA 1
ATOM 1558 C C . ASP A 1 201 ? -9.891 -22.766 -0.273 1 98.31 201 ASP A C 1
ATOM 1560 O O . ASP A 1 201 ? -9.109 -22.156 0.472 1 98.31 201 ASP A O 1
ATOM 1564 N N . CYS A 1 202 ? -10.852 -22.188 -0.97 1 98.38 202 CYS A N 1
ATOM 1565 C CA . CYS A 1 202 ? -11.086 -20.766 -0.78 1 98.38 202 CYS A CA 1
ATOM 1566 C C . CYS A 1 202 ? -11.492 -20.469 0.66 1 98.38 202 CYS A C 1
ATOM 1568 O O . CYS A 1 202 ? -10.922 -19.578 1.294 1 98.38 202 CYS A O 1
ATOM 1570 N N . LYS A 1 203 ? -12.398 -21.188 1.148 1 97.88 203 LYS A N 1
ATOM 1571 C CA . LYS A 1 203 ? -12.82 -21.031 2.537 1 97.88 203 LYS A CA 1
ATOM 1572 C C . LYS A 1 203 ? -11.641 -21.141 3.49 1 97.88 203 LYS A C 1
ATOM 1574 O O . LYS A 1 203 ? -11.461 -20.297 4.371 1 97.88 203 LYS A O 1
ATOM 1579 N N . GLU A 1 204 ? -10.859 -22.125 3.305 1 97.81 204 GLU A N 1
ATOM 1580 C CA . GLU A 1 204 ? -9.695 -22.359 4.156 1 97.81 204 GLU A CA 1
ATOM 1581 C C . GLU A 1 204 ? -8.719 -21.203 4.074 1 97.81 204 GLU A C 1
ATOM 1583 O O . GLU A 1 204 ? -8.211 -20.719 5.098 1 97.81 204 GLU A O 1
ATOM 1588 N N . CYS A 1 205 ? -8.43 -20.766 2.891 1 98 205 CYS A N 1
ATOM 1589 C CA . CYS A 1 205 ? -7.508 -19.672 2.656 1 98 205 CYS A CA 1
ATOM 1590 C C . CYS A 1 205 ? -7.961 -18.406 3.385 1 98 205 CYS A C 1
ATOM 1592 O O . CYS A 1 205 ? -7.168 -17.766 4.07 1 98 205 CYS A O 1
ATOM 1594 N N . LEU A 1 206 ? -9.273 -18.078 3.262 1 98.12 206 LEU A N 1
ATOM 1595 C CA . LEU A 1 206 ? -9.82 -16.859 3.863 1 98.12 206 LEU A CA 1
ATOM 1596 C C . LEU A 1 206 ? -9.844 -16.984 5.383 1 98.12 206 LEU A C 1
ATOM 1598 O O . LEU A 1 206 ? -9.5 -16.016 6.086 1 98.12 206 LEU A O 1
ATOM 1602 N N . GLN A 1 207 ? -10.211 -18.125 5.844 1 96.5 207 GLN A N 1
ATOM 1603 C CA . GLN A 1 207 ? -10.234 -18.312 7.289 1 96.5 207 GLN A CA 1
ATOM 1604 C C . GLN A 1 207 ? -8.836 -18.219 7.887 1 96.5 207 GLN A C 1
ATOM 1606 O O . GLN A 1 207 ? -8.648 -17.594 8.938 1 96.5 207 GLN A O 1
ATOM 1611 N N . GLU A 1 208 ? -7.914 -18.781 7.242 1 94.81 208 GLU A N 1
ATOM 1612 C CA . GLU A 1 208 ? -6.535 -18.688 7.715 1 94.81 208 GLU A CA 1
ATOM 1613 C C . GLU A 1 208 ? -6.043 -17.25 7.707 1 94.81 208 GLU A C 1
ATOM 1615 O O . GLU A 1 208 ? -5.398 -16.797 8.664 1 94.81 208 GLU A O 1
ATOM 1620 N N . ALA A 1 209 ? -6.312 -16.547 6.645 1 94.75 209 ALA A N 1
ATOM 1621 C CA . ALA A 1 209 ? -5.906 -15.148 6.543 1 94.75 209 ALA A CA 1
ATOM 1622 C C . ALA A 1 209 ? -6.52 -14.312 7.668 1 94.75 209 ALA A C 1
ATOM 1624 O O . ALA A 1 209 ? -5.824 -13.531 8.32 1 94.75 209 ALA A O 1
ATOM 1625 N N . ILE A 1 210 ? -7.809 -14.477 7.879 1 94.31 210 ILE A N 1
ATOM 1626 C CA . ILE A 1 210 ? -8.516 -13.719 8.906 1 94.31 210 ILE A CA 1
ATOM 1627 C C . ILE A 1 210 ? -7.934 -14.047 10.281 1 94.31 210 ILE A C 1
ATOM 1629 O O . ILE A 1 210 ? -7.707 -13.141 11.094 1 94.31 210 ILE A O 1
ATOM 1633 N N . ASN A 1 211 ? -7.605 -15.297 10.469 1 90.19 211 ASN A N 1
ATOM 1634 C CA . ASN A 1 211 ? -7.062 -15.727 11.75 1 90.19 211 ASN A CA 1
ATOM 1635 C C . ASN A 1 211 ? -5.633 -15.227 11.953 1 90.19 211 ASN A C 1
ATOM 1637 O O . ASN A 1 211 ? -5.207 -14.992 13.086 1 90.19 211 ASN A O 1
ATOM 1641 N N . ARG A 1 212 ? -4.961 -15.07 10.852 1 86.81 212 ARG A N 1
ATOM 1642 C CA . ARG A 1 212 ? -3.557 -14.68 10.922 1 86.81 212 ARG A CA 1
ATOM 1643 C C . ARG A 1 212 ? -3.41 -13.172 11.117 1 86.81 212 ARG A C 1
ATOM 1645 O O . ARG A 1 212 ? -2.338 -12.688 11.477 1 86.81 212 ARG A O 1
ATOM 1652 N N . PHE A 1 213 ? -4.375 -12.422 10.844 1 88.81 213 PHE A N 1
ATOM 1653 C CA . PHE A 1 213 ? -4.289 -10.977 10.953 1 88.81 213 PHE A CA 1
ATOM 1654 C C . PHE A 1 213 ? -4.133 -10.555 12.414 1 88.81 213 PHE A C 1
ATOM 1656 O O . PHE A 1 213 ? -4.867 -11.023 13.281 1 88.81 213 PHE A O 1
ATOM 1663 N N . PRO A 1 214 ? -3.146 -9.742 12.594 1 77.06 214 PRO A N 1
ATOM 1664 C CA . PRO A 1 214 ? -2.875 -9.383 13.984 1 77.06 214 PRO A CA 1
ATOM 1665 C C . PRO A 1 214 ? -4.039 -8.648 14.648 1 77.06 214 PRO A C 1
ATOM 1667 O O . PRO A 1 214 ? -4.695 -7.82 14 1 77.06 214 PRO A O 1
ATOM 1670 N N . VAL A 1 215 ? -4.289 -9.117 15.828 1 72.94 215 VAL A N 1
ATOM 1671 C CA . VAL A 1 215 ? -5.238 -8.438 16.703 1 72.94 215 VAL A CA 1
ATOM 1672 C C . VAL A 1 215 ? -4.5 -7.801 17.875 1 72.94 215 VAL A C 1
ATOM 1674 O O . VAL A 1 215 ? -3.641 -8.438 18.5 1 72.94 215 VAL A O 1
ATOM 1677 N N . HIS A 1 216 ? -4.582 -6.492 17.844 1 65.44 216 HIS A N 1
ATOM 1678 C CA . HIS A 1 216 ? -3.914 -5.828 18.953 1 65.44 216 HIS A CA 1
ATOM 1679 C C . HIS A 1 216 ? -4.883 -5.566 20.109 1 65.44 216 HIS A C 1
ATOM 1681 O O . HIS A 1 216 ? -6.031 -5.176 19.875 1 65.44 216 HIS A O 1
ATOM 1687 N N . VAL A 1 217 ? -4.391 -6.008 21.219 1 63.41 217 VAL A N 1
ATOM 1688 C CA . VAL A 1 217 ? -5.227 -5.82 22.406 1 63.41 217 VAL A CA 1
ATOM 1689 C C . VAL A 1 217 ? -5.207 -4.352 22.828 1 63.41 217 VAL A C 1
ATOM 1691 O O . VAL A 1 217 ? -6.219 -3.82 23.281 1 63.41 217 VAL A O 1
ATOM 1694 N N . SER A 1 218 ? -4.16 -3.764 22.656 1 59.97 218 SER A N 1
ATOM 1695 C CA . SER A 1 218 ? -4.016 -2.418 23.203 1 59.97 218 SER A CA 1
ATOM 1696 C C . SER A 1 218 ? -4.23 -1.359 22.125 1 59.97 218 SER A C 1
ATOM 1698 O O . SER A 1 218 ? -4.359 -0.172 22.438 1 59.97 218 SER A O 1
ATOM 1700 N N . ARG A 1 219 ? -4.152 -1.827 20.953 1 61.25 219 ARG A N 1
ATOM 1701 C CA . ARG A 1 219 ? -4.355 -0.873 19.875 1 61.25 219 ARG A CA 1
ATOM 1702 C C . ARG A 1 219 ? -5.359 -1.406 18.859 1 61.25 219 ARG A C 1
ATOM 1704 O O . ARG A 1 219 ? -5.488 -2.619 18.672 1 61.25 219 ARG A O 1
ATOM 1711 N N . VAL A 1 220 ? -6.234 -0.49 18.469 1 60 220 VAL A N 1
ATOM 1712 C CA . VAL A 1 220 ? -7.223 -0.861 17.469 1 60 220 VAL A CA 1
ATOM 1713 C C . VAL A 1 220 ? -6.676 -0.565 16.078 1 60 220 VAL A C 1
ATOM 1715 O O . VAL A 1 220 ? -6.137 0.516 15.828 1 60 220 VAL A O 1
ATOM 1718 N N . VAL A 1 221 ? -6.648 -1.554 15.281 1 76.06 221 VAL A N 1
ATOM 1719 C CA . VAL A 1 221 ? -6.352 -1.417 13.859 1 76.06 221 VAL A CA 1
ATOM 1720 C C . VAL A 1 221 ? -7.633 -1.087 13.094 1 76.06 221 VAL A C 1
ATOM 1722 O O . VAL A 1 221 ? -8.469 -1.963 12.867 1 76.06 221 VAL A O 1
ATOM 1725 N N . VAL A 1 222 ? -7.797 0.231 12.719 1 82.62 222 VAL A N 1
ATOM 1726 C CA . VAL A 1 222 ? -9.078 0.667 12.172 1 82.62 222 VAL A CA 1
ATOM 1727 C C . VAL A 1 222 ? -9.156 0.302 10.688 1 82.62 222 VAL A C 1
ATOM 1729 O O . VAL A 1 222 ? -10.227 0.399 10.078 1 82.62 222 VAL A O 1
ATOM 1732 N N . GLY A 1 223 ? -8.133 -0.092 10.172 1 89.06 223 GLY A N 1
ATOM 1733 C CA . GLY A 1 223 ? -8.055 -0.535 8.789 1 89.06 223 GLY A CA 1
ATOM 1734 C C . GLY A 1 223 ? -6.875 -1.449 8.523 1 89.06 223 GLY A C 1
ATOM 1735 O O . GLY A 1 223 ? -5.793 -1.256 9.086 1 89.06 223 GLY A O 1
ATOM 1736 N N . GLY A 1 224 ? -7.047 -2.365 7.637 1 92.88 224 GLY A N 1
ATOM 1737 C CA . GLY A 1 224 ? -5.984 -3.307 7.32 1 92.88 224 GLY A CA 1
ATOM 1738 C C . GLY A 1 224 ? -6.453 -4.473 6.473 1 92.88 224 GLY A C 1
ATOM 1739 O O . GLY A 1 224 ? -7.578 -4.469 5.965 1 92.88 224 GLY A O 1
ATOM 1740 N N . GLY A 1 225 ? -5.488 -5.34 6.266 1 95 225 GLY A N 1
ATOM 1741 C CA . GLY A 1 225 ? -5.789 -6.512 5.461 1 95 225 GLY A CA 1
ATOM 1742 C C . GLY A 1 225 ? -4.57 -7.379 5.191 1 95 225 GLY A C 1
ATOM 1743 O O . GLY A 1 225 ? -3.447 -7 5.527 1 95 225 GLY A O 1
ATOM 1744 N N . ILE A 1 226 ? -4.898 -8.531 4.707 1 95.62 226 ILE A N 1
ATOM 1745 C CA . ILE A 1 226 ? -3.889 -9.461 4.223 1 95.62 226 ILE A CA 1
ATOM 1746 C C . ILE A 1 226 ? -4.098 -9.727 2.732 1 95.62 226 ILE A C 1
ATOM 1748 O O . ILE A 1 226 ? -5.227 -9.938 2.285 1 95.62 226 ILE A O 1
ATOM 1752 N N . VAL A 1 227 ? -3.059 -9.641 2.053 1 96.38 227 VAL A N 1
ATOM 1753 C CA . VAL A 1 227 ? -3.078 -9.953 0.626 1 96.38 227 VAL A CA 1
ATOM 1754 C C . VAL A 1 227 ? -2.141 -11.117 0.337 1 96.38 227 VAL A C 1
ATOM 1756 O O . VAL A 1 227 ? -0.917 -10.977 0.399 1 96.38 227 VAL A O 1
ATOM 1759 N N . GLY A 1 228 ? -2.725 -12.227 0.006 1 96.12 228 GLY A N 1
ATOM 1760 C CA . GLY A 1 228 ? -1.956 -13.414 -0.324 1 96.12 228 GLY A CA 1
ATOM 1761 C C . GLY A 1 228 ? -1.987 -13.758 -1.802 1 96.12 228 GLY A C 1
ATOM 1762 O O . GLY A 1 228 ? -2.654 -13.078 -2.586 1 96.12 228 GLY A O 1
ATOM 1763 N N . GLY A 1 229 ? -1.307 -14.789 -2.082 1 96.19 229 GLY A N 1
ATOM 1764 C CA . GLY A 1 229 ? -1.236 -15.219 -3.471 1 96.19 229 GLY A CA 1
ATOM 1765 C C . GLY A 1 229 ? -2.516 -15.867 -3.961 1 96.19 229 GLY A C 1
ATOM 1766 O O . GLY A 1 229 ? -2.729 -16 -5.168 1 96.19 229 GLY A O 1
ATOM 1767 N N . SER A 1 230 ? -3.367 -16.234 -2.957 1 98.31 230 SER A N 1
ATOM 1768 C CA . SER A 1 230 ? -4.566 -16.953 -3.375 1 98.31 230 SER A CA 1
ATOM 1769 C C . SER A 1 230 ? -5.828 -16.297 -2.822 1 98.31 230 SER A C 1
ATOM 1771 O O . SER A 1 230 ? -6.934 -16.594 -3.27 1 98.31 230 SER A O 1
ATOM 1773 N N . CYS A 1 231 ? -5.68 -15.5 -1.803 1 98.44 231 CYS A N 1
ATOM 1774 C CA . CYS A 1 231 ? -6.84 -14.836 -1.223 1 98.44 231 CYS A CA 1
ATOM 1775 C C . CYS A 1 231 ? -6.438 -13.539 -0.525 1 98.44 231 CYS A C 1
ATOM 1777 O O . CYS A 1 231 ? -5.25 -13.305 -0.277 1 98.44 231 CYS A O 1
ATOM 1779 N N . ASN A 1 232 ? -7.371 -12.703 -0.337 1 97.94 232 ASN A N 1
ATOM 1780 C CA . ASN A 1 232 ? -7.109 -11.43 0.333 1 97.94 232 ASN A CA 1
ATOM 1781 C C . ASN A 1 232 ? -8.359 -10.898 1.033 1 97.94 232 ASN A C 1
ATOM 1783 O O . ASN A 1 232 ? -9.477 -11.312 0.718 1 97.94 232 ASN A O 1
ATOM 1787 N N . PHE A 1 233 ? -8.125 -10.094 1.997 1 98 233 PHE A N 1
ATOM 1788 C CA . PHE A 1 233 ? -9.203 -9.281 2.553 1 98 233 PHE A CA 1
ATOM 1789 C C . PHE A 1 233 ? -8.688 -7.902 2.945 1 98 233 PHE A C 1
ATOM 1791 O O . PHE A 1 233 ? -7.484 -7.715 3.143 1 98 233 PHE A O 1
ATOM 1798 N N . ARG A 1 234 ? -9.562 -7.02 3.045 1 96.75 234 ARG A N 1
ATOM 1799 C CA . ARG A 1 234 ? -9.305 -5.645 3.459 1 96.75 234 ARG A CA 1
ATOM 1800 C C . ARG A 1 234 ? -10.523 -5.043 4.148 1 96.75 234 ARG A C 1
ATOM 1802 O O . ARG A 1 234 ? -11.656 -5.281 3.732 1 96.75 234 ARG A O 1
ATOM 1809 N N . TYR A 1 235 ? -10.273 -4.285 5.152 1 95.19 235 TYR A N 1
ATOM 1810 C CA . TYR A 1 235 ? -11.359 -3.541 5.789 1 95.19 235 TYR A CA 1
ATOM 1811 C C . TYR A 1 235 ? -10.914 -2.125 6.137 1 95.19 235 TYR A C 1
ATOM 1813 O O . TYR A 1 235 ? -9.727 -1.879 6.363 1 95.19 235 TYR A O 1
ATOM 1821 N N . GLU A 1 236 ? -11.844 -1.261 6.09 1 92.75 236 GLU A N 1
ATOM 1822 C CA . GLU A 1 236 ? -11.617 0.153 6.375 1 92.75 236 GLU A CA 1
ATOM 1823 C C . GLU A 1 236 ? -12.844 0.787 7.023 1 92.75 236 GLU A C 1
ATOM 1825 O O . GLU A 1 236 ? -13.922 0.196 7.031 1 92.75 236 GLU A O 1
ATOM 1830 N N . LEU A 1 237 ? -12.625 2.018 7.492 1 88.75 237 LEU A N 1
ATOM 1831 C CA . LEU A 1 237 ? -13.734 2.787 8.039 1 88.75 237 LEU A CA 1
ATOM 1832 C C . LEU A 1 237 ? -14.281 3.764 7.004 1 88.75 237 LEU A C 1
ATOM 1834 O O . LEU A 1 237 ? -15.047 4.668 7.344 1 88.75 237 LEU A O 1
ATOM 1838 N N . TYR A 1 238 ? -13.875 3.629 5.793 1 86.5 238 TYR A N 1
ATOM 1839 C CA . TYR A 1 238 ? -14.383 4.395 4.66 1 86.5 238 TYR A CA 1
ATOM 1840 C C . TYR A 1 238 ? -14.648 3.49 3.465 1 86.5 238 TYR A C 1
ATOM 1842 O O . TYR A 1 238 ? -14.039 2.43 3.332 1 86.5 238 TYR A O 1
ATOM 1850 N N . PRO A 1 239 ? -15.531 3.904 2.602 1 90.06 239 PRO A N 1
ATOM 1851 C CA . PRO A 1 239 ? -15.797 3.09 1.411 1 90.06 239 PRO A CA 1
ATOM 1852 C C . PRO A 1 239 ? -14.602 3.045 0.457 1 90.06 239 PRO A C 1
ATOM 1854 O O . PRO A 1 239 ? -13.969 4.074 0.201 1 90.06 239 PRO A O 1
ATOM 1857 N N . PHE A 1 240 ? -14.25 1.851 -0.008 1 89.69 240 PHE A N 1
ATOM 1858 C CA . PHE A 1 240 ? -13.109 1.733 -0.909 1 89.69 240 PHE A CA 1
ATOM 1859 C C . PHE A 1 240 ? -13.406 0.752 -2.037 1 89.69 240 PHE A C 1
ATOM 1861 O O . PHE A 1 240 ? -12.492 0.317 -2.744 1 89.69 240 PHE A O 1
ATOM 1868 N N . PHE A 1 241 ? -14.641 0.366 -2.088 1 92.62 241 PHE A N 1
ATOM 1869 C CA . PHE A 1 241 ? -15.062 -0.501 -3.182 1 92.62 241 PHE A CA 1
ATOM 1870 C C . PHE A 1 241 ? -16.375 -0.006 -3.797 1 92.62 241 PHE A C 1
ATOM 1872 O O . PHE A 1 241 ? -17.047 0.837 -3.215 1 92.62 241 PHE A O 1
ATOM 1879 N N . ASN A 1 242 ? -16.547 -0.495 -5.035 1 83.25 242 ASN A N 1
ATOM 1880 C CA . ASN A 1 242 ? -17.781 -0.153 -5.719 1 83.25 242 ASN A CA 1
ATOM 1881 C C . ASN A 1 242 ? -18.969 -0.962 -5.18 1 83.25 242 ASN A C 1
ATOM 1883 O O . ASN A 1 242 ? -18.859 -2.18 -5.023 1 83.25 242 ASN A O 1
ATOM 1887 N N . ILE A 1 243 ? -19.922 -0.25 -4.613 1 66.25 243 ILE A N 1
ATOM 1888 C CA . ILE A 1 243 ? -21.109 -0.911 -4.062 1 66.25 243 ILE A CA 1
ATOM 1889 C C . ILE A 1 243 ? -22.078 -1.261 -5.188 1 66.25 243 ILE A C 1
ATOM 1891 O O . ILE A 1 243 ? -22.469 -0.391 -5.969 1 66.25 243 ILE A O 1
ATOM 1895 N N . ASN A 1 244 ? -22.141 -2.469 -5.668 1 52.56 244 ASN A N 1
ATOM 1896 C CA . ASN A 1 244 ? -23.188 -2.869 -6.605 1 52.56 244 ASN A CA 1
ATOM 1897 C C . ASN A 1 244 ? -24.562 -2.896 -5.934 1 52.56 244 ASN A C 1
ATOM 1899 O O . ASN A 1 244 ? -24.656 -3.166 -4.734 1 52.56 244 ASN A O 1
ATOM 1903 N N . MET B 1 1 ? -10.078 17.922 -49.969 1 40.22 1 MET B N 1
ATOM 1904 C CA . MET B 1 1 ? -9.492 18.656 -48.875 1 40.22 1 MET B CA 1
ATOM 1905 C C . MET B 1 1 ? -10.078 18.203 -47.531 1 40.22 1 MET B C 1
ATOM 1907 O O . MET B 1 1 ? -9.578 18.578 -46.469 1 40.22 1 MET B O 1
ATOM 1911 N N . SER B 1 2 ? -11.312 17.656 -47.5 1 55.03 2 SER B N 1
ATOM 1912 C CA . SER B 1 2 ? -12.148 17.391 -46.344 1 55.03 2 SER B CA 1
ATOM 1913 C C . SER B 1 2 ? -11.734 16.094 -45.656 1 55.03 2 SER B C 1
ATOM 1915 O O . SER B 1 2 ? -11.922 15.938 -44.438 1 55.03 2 SER B O 1
ATOM 1917 N N . SER B 1 3 ? -11.172 15.195 -46.438 1 60.5 3 SER B N 1
ATOM 1918 C CA . SER B 1 3 ? -10.945 13.867 -45.875 1 60.5 3 SER B CA 1
ATOM 1919 C C . SER B 1 3 ? -9.734 13.867 -44.938 1 60.5 3 SER B C 1
ATOM 1921 O O . SER B 1 3 ? -9.695 13.133 -43.969 1 60.5 3 SER B O 1
ATOM 1923 N N . SER B 1 4 ? -8.789 14.719 -45.312 1 58.47 4 SER B N 1
ATOM 1924 C CA . SER B 1 4 ? -7.555 14.711 -44.531 1 58.47 4 SER B CA 1
ATOM 1925 C C . SER B 1 4 ? -7.773 15.281 -43.125 1 58.47 4 SER B C 1
ATOM 1927 O O . SER B 1 4 ? -7.117 14.867 -42.188 1 58.47 4 SER B O 1
ATOM 1929 N N . THR B 1 5 ? -8.734 16.203 -43.125 1 55.88 5 THR B N 1
ATOM 1930 C CA . THR B 1 5 ? -9.016 16.812 -41.844 1 55.88 5 THR B CA 1
ATOM 1931 C C . THR B 1 5 ? -9.766 15.852 -40.938 1 55.88 5 THR B C 1
ATOM 1933 O O . THR B 1 5 ? -9.516 15.805 -39.719 1 55.88 5 THR B O 1
ATOM 1936 N N . ILE B 1 6 ? -10.617 15.023 -41.594 1 57.44 6 ILE B N 1
ATOM 1937 C CA . ILE B 1 6 ? -11.375 14.086 -40.75 1 57.44 6 ILE B CA 1
ATOM 1938 C C . ILE B 1 6 ? -10.43 13.039 -40.188 1 57.44 6 ILE B C 1
ATOM 1940 O O . ILE B 1 6 ? -10.539 12.672 -39 1 57.44 6 ILE B O 1
ATOM 1944 N N . LEU B 1 7 ? -9.477 12.641 -41 1 52.62 7 LEU B N 1
ATOM 1945 C CA . LEU B 1 7 ? -8.531 11.633 -40.531 1 52.62 7 LEU B CA 1
ATOM 1946 C C . LEU B 1 7 ? -7.664 12.195 -39.406 1 52.62 7 LEU B C 1
ATOM 1948 O O . LEU B 1 7 ? -7.383 11.508 -38.406 1 52.62 7 LEU B O 1
ATOM 1952 N N . LEU B 1 8 ? -7.367 13.438 -39.531 1 50.44 8 LEU B N 1
ATOM 1953 C CA . LEU B 1 8 ? -6.543 14.047 -38.469 1 50.44 8 LEU B CA 1
ATOM 1954 C C . LEU B 1 8 ? -7.336 14.211 -37.188 1 50.44 8 LEU B C 1
ATOM 1956 O O . LEU B 1 8 ? -6.805 13.992 -36.094 1 50.44 8 LEU B O 1
ATOM 1960 N N . VAL B 1 9 ? -8.625 14.508 -37.375 1 52.38 9 VAL B N 1
ATOM 1961 C CA . VAL B 1 9 ? -9.469 14.641 -36.188 1 52.38 9 VAL B CA 1
ATOM 1962 C C . VAL B 1 9 ? -9.68 13.273 -35.531 1 52.38 9 VAL B C 1
ATOM 1964 O O . VAL B 1 9 ? -9.664 13.148 -34.312 1 52.38 9 VAL B O 1
ATOM 1967 N N . LEU B 1 10 ? -9.844 12.312 -36.375 1 50.28 10 LEU B N 1
ATOM 1968 C CA . LEU B 1 10 ? -10.023 10.984 -35.812 1 50.28 10 LEU B CA 1
ATOM 1969 C C . LEU B 1 10 ? -8.75 10.508 -35.125 1 50.28 10 LEU B C 1
ATOM 1971 O O . LEU B 1 10 ? -8.797 9.836 -34.094 1 50.28 10 LEU B O 1
ATOM 1975 N N . LEU B 1 11 ? -7.645 10.875 -35.781 1 45.78 11 LEU B N 1
ATOM 1976 C CA . LEU B 1 11 ? -6.391 10.477 -35.125 1 45.78 11 LEU B CA 1
ATOM 1977 C C . LEU B 1 11 ? -6.191 11.211 -33.812 1 45.78 11 LEU B C 1
ATOM 1979 O O . LEU B 1 11 ? -5.672 10.633 -32.844 1 45.78 11 LEU B O 1
ATOM 1983 N N . THR B 1 12 ? -6.559 12.469 -33.812 1 43.38 12 THR B N 1
ATOM 1984 C CA . THR B 1 12 ? -6.414 13.164 -32.531 1 43.38 12 THR B CA 1
ATOM 1985 C C . THR B 1 12 ? -7.402 12.617 -31.516 1 43.38 12 THR B C 1
ATOM 1987 O O . THR B 1 12 ? -7.121 12.609 -30.312 1 43.38 12 THR B O 1
ATOM 1990 N N . LEU B 1 13 ? -8.578 12.273 -31.953 1 42.81 13 LEU B N 1
ATOM 1991 C CA . LEU B 1 13 ? -9.539 11.727 -31 1 42.81 13 LEU B CA 1
ATOM 1992 C C . LEU B 1 13 ? -9.094 10.352 -30.516 1 42.81 13 LEU B C 1
ATOM 1994 O O . LEU B 1 13 ? -9.477 9.93 -29.422 1 42.81 13 LEU B O 1
ATOM 1998 N N . ALA B 1 14 ? -8.617 9.625 -31.422 1 38.94 14 ALA B N 1
ATOM 1999 C CA . ALA B 1 14 ? -8.086 8.391 -30.875 1 38.94 14 ALA B CA 1
ATOM 2000 C C . ALA B 1 14 ? -7.047 8.68 -29.781 1 38.94 14 ALA B C 1
ATOM 2002 O O . ALA B 1 14 ? -6.418 7.758 -29.266 1 38.94 14 ALA B O 1
ATOM 2003 N N . LEU B 1 15 ? -6.602 9.906 -29.719 1 39.19 15 LEU B N 1
ATOM 2004 C CA . LEU B 1 15 ? -5.742 10.195 -28.562 1 39.19 15 LEU B CA 1
ATOM 2005 C C . LEU B 1 15 ? -6.301 9.562 -27.297 1 39.19 15 LEU B C 1
ATOM 2007 O O . LEU B 1 15 ? -7.512 9.617 -27.062 1 39.19 15 LEU B O 1
ATOM 2011 N N . ILE B 1 16 ? -5.496 8.844 -26.547 1 36.62 16 ILE B N 1
ATOM 2012 C CA . ILE B 1 16 ? -5.332 7.754 -25.594 1 36.62 16 ILE B CA 1
ATOM 2013 C C . ILE B 1 16 ? -6.102 8.062 -24.312 1 36.62 16 ILE B C 1
ATOM 2015 O O . ILE B 1 16 ? -5.742 8.977 -23.578 1 36.62 16 ILE B O 1
ATOM 2019 N N . LEU B 1 17 ? -7.391 8.211 -24.422 1 37.28 17 LEU B N 1
ATOM 2020 C CA . LEU B 1 17 ? -7.988 7.938 -23.125 1 37.28 17 LEU B CA 1
ATOM 2021 C C . LEU B 1 17 ? -7.145 6.945 -22.328 1 37.28 17 LEU B C 1
ATOM 2023 O O . LEU B 1 17 ? -7.301 5.734 -22.484 1 37.28 17 LEU B O 1
ATOM 2027 N N . ARG B 1 18 ? -5.922 7.211 -22.25 1 36.94 18 ARG B N 1
ATOM 2028 C CA . ARG B 1 18 ? -5.246 6.43 -21.234 1 36.94 18 ARG B CA 1
ATOM 2029 C C . ARG B 1 18 ? -6.055 6.402 -19.938 1 36.94 18 ARG B C 1
ATOM 2031 O O . ARG B 1 18 ? -6.246 7.441 -19.297 1 36.94 18 ARG B O 1
ATOM 2038 N N . THR B 1 19 ? -7.223 5.777 -19.922 1 41.53 19 THR B N 1
ATOM 2039 C CA . THR B 1 19 ? -7.684 5.5 -18.562 1 41.53 19 THR B CA 1
ATOM 2040 C C . THR B 1 19 ? -6.5 5.34 -17.609 1 41.53 19 THR B C 1
ATOM 2042 O O . THR B 1 19 ? -5.688 4.426 -17.781 1 41.53 19 THR B O 1
ATOM 2045 N N . SER B 1 20 ? -5.871 6.469 -17.422 1 44.38 20 SER B N 1
ATOM 2046 C CA . SER B 1 20 ? -4.738 6.523 -16.5 1 44.38 20 SER B CA 1
ATOM 2047 C C . SER B 1 20 ? -5.008 5.711 -15.234 1 44.38 20 SER B C 1
ATOM 2049 O O . SER B 1 20 ? -6.039 5.891 -14.586 1 44.38 20 SER B O 1
ATOM 2051 N N . PHE B 1 21 ? -4.809 4.363 -15.398 1 48.78 21 PHE B N 1
ATOM 2052 C CA . PHE B 1 21 ? -4.66 3.654 -14.133 1 48.78 21 PHE B CA 1
ATOM 2053 C C . PHE B 1 21 ? -3.842 4.477 -13.148 1 48.78 21 PHE B C 1
ATOM 2055 O O . PHE B 1 21 ? -2.615 4.547 -13.25 1 48.78 21 PHE B O 1
ATOM 2062 N N . GLY B 1 22 ? -4.586 5.531 -12.688 1 56.41 22 GLY B N 1
ATOM 2063 C CA . GLY B 1 22 ? -3.914 6.434 -11.766 1 56.41 22 GLY B CA 1
ATOM 2064 C C . GLY B 1 22 ? -3.396 5.738 -10.516 1 56.41 22 GLY B C 1
ATOM 2065 O O . GLY B 1 22 ? -3.889 4.672 -10.148 1 56.41 22 GLY B O 1
ATOM 2066 N N . ALA B 1 23 ? -2.361 6.238 -9.992 1 67.5 23 ALA B N 1
ATOM 2067 C CA . ALA B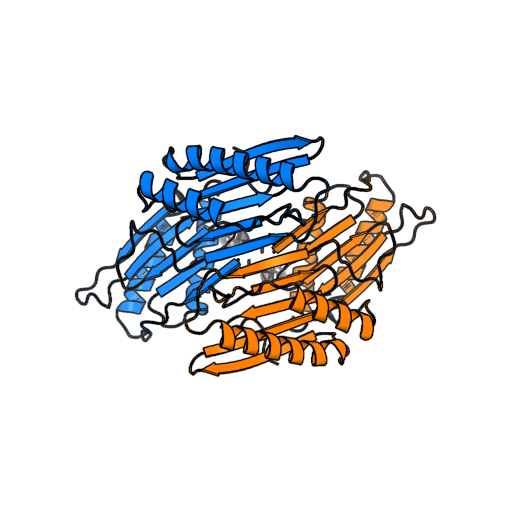 1 23 ? -1.766 5.738 -8.758 1 67.5 23 ALA B CA 1
ATOM 2068 C C . ALA B 1 23 ? -2.773 5.762 -7.613 1 67.5 23 ALA B C 1
ATOM 2070 O O . ALA B 1 23 ? -3.533 6.723 -7.469 1 67.5 23 ALA B O 1
ATOM 2071 N N . GLU B 1 24 ? -3.023 4.672 -7.016 1 81.56 24 GLU B N 1
ATOM 2072 C CA . GLU B 1 24 ? -3.814 4.629 -5.789 1 81.56 24 GLU B CA 1
ATOM 2073 C C . GLU B 1 24 ? -2.977 5.031 -4.578 1 81.56 24 GLU B C 1
ATOM 2075 O O . GLU B 1 24 ? -1.794 4.695 -4.496 1 81.56 24 GLU B O 1
ATOM 2080 N N . PRO B 1 25 ? -3.59 5.848 -3.764 1 90.94 25 PRO B N 1
ATOM 2081 C CA . PRO B 1 25 ? -2.842 6.188 -2.549 1 90.94 25 PRO B CA 1
ATOM 2082 C C . PRO B 1 25 ? -2.549 4.969 -1.678 1 90.94 25 PRO B C 1
ATOM 2084 O O . PRO B 1 25 ? -3.236 3.947 -1.784 1 90.94 25 PRO B O 1
ATOM 2087 N N . LEU B 1 26 ? -1.543 5.074 -0.917 1 91.62 26 LEU B N 1
ATOM 2088 C CA . LEU B 1 26 ? -1.248 4.043 0.07 1 91.62 26 LEU B CA 1
ATOM 2089 C C . LEU B 1 26 ? -2.281 4.051 1.192 1 91.62 26 LEU B C 1
ATOM 2091 O O . LEU B 1 26 ? -2.748 2.996 1.621 1 91.62 26 LEU B O 1
ATOM 2095 N N . GLN B 1 27 ? -2.59 5.238 1.65 1 92.31 27 GLN B N 1
ATOM 2096 C CA . GLN B 1 27 ? -3.537 5.398 2.748 1 92.31 27 GLN B CA 1
ATOM 2097 C C . GLN B 1 27 ? -3.971 6.855 2.893 1 92.31 27 GLN B C 1
ATOM 2099 O O . GLN B 1 27 ? -3.314 7.758 2.367 1 92.31 27 GLN B O 1
ATOM 2104 N N . HIS B 1 28 ? -5.047 7.031 3.543 1 93.88 28 HIS B N 1
ATOM 2105 C CA . HIS B 1 28 ? -5.488 8.375 3.896 1 93.88 28 HIS B CA 1
ATOM 2106 C C . HIS B 1 28 ? -6.32 8.367 5.176 1 93.88 28 HIS B C 1
ATOM 2108 O O . HIS B 1 28 ? -6.832 7.32 5.578 1 93.88 28 HIS B O 1
ATOM 2114 N N . PHE B 1 29 ? -6.395 9.547 5.867 1 92.69 29 PHE B N 1
ATOM 2115 C CA . PHE B 1 29 ? -7.27 9.75 7.016 1 92.69 29 PHE B CA 1
ATOM 2116 C C . PHE B 1 29 ? -7.926 11.125 6.957 1 92.69 29 PHE B C 1
ATOM 2118 O O . PHE B 1 29 ? -7.289 12.109 6.57 1 92.69 29 PHE B O 1
ATOM 2125 N N . CYS B 1 30 ? -9.172 11.133 7.367 1 92.12 30 CYS B N 1
ATOM 2126 C CA . CYS B 1 30 ? -9.883 12.398 7.535 1 92.12 30 CYS B CA 1
ATOM 2127 C C . CYS B 1 30 ? -10 12.766 9.008 1 92.12 30 CYS B C 1
ATOM 2129 O O . CYS B 1 30 ? -10.219 11.898 9.852 1 92.12 30 CYS B O 1
ATOM 2131 N N . SER B 1 31 ? -9.797 14.039 9.219 1 87.69 31 SER B N 1
ATOM 2132 C CA . SER B 1 31 ? -10.039 14.492 10.586 1 87.69 31 SER B CA 1
ATOM 2133 C C . SER B 1 31 ? -11.523 14.5 10.914 1 87.69 31 SER B C 1
ATOM 2135 O O . SER B 1 31 ? -12.352 14.867 10.07 1 87.69 31 SER B O 1
ATOM 2137 N N . ASN B 1 32 ? -11.953 13.992 12.086 1 74.88 32 ASN B N 1
ATOM 2138 C CA . ASN B 1 32 ? -13.352 13.914 12.5 1 74.88 32 ASN B CA 1
ATOM 2139 C C . ASN B 1 32 ? -13.781 15.164 13.258 1 74.88 32 ASN B C 1
ATOM 2141 O O . ASN B 1 32 ? -14.961 15.32 13.602 1 74.88 32 ASN B O 1
ATOM 2145 N N . SER B 1 33 ? -12.977 15.984 13.453 1 69.19 33 SER B N 1
ATOM 2146 C CA . SER B 1 33 ? -13.297 17.016 14.43 1 69.19 33 SER B CA 1
ATOM 2147 C C . SER B 1 33 ? -14.188 18.094 13.82 1 69.19 33 SER B C 1
ATOM 2149 O O . SER B 1 33 ? -15.133 18.562 14.453 1 69.19 33 SER B O 1
ATOM 2151 N N . GLU B 1 34 ? -13.883 18.547 12.656 1 72.94 34 GLU B N 1
ATOM 2152 C CA . GLU B 1 34 ? -14.656 19.656 12.109 1 72.94 34 GLU B CA 1
ATOM 2153 C C . GLU B 1 34 ? -14.859 19.5 10.602 1 72.94 34 GLU B C 1
ATOM 2155 O O . GLU B 1 34 ? -14 18.953 9.906 1 72.94 34 GLU B O 1
ATOM 2160 N N . THR B 1 35 ? -16.094 19.797 10.195 1 79.31 35 THR B N 1
ATOM 2161 C CA . THR B 1 35 ? -16.406 19.812 8.773 1 79.31 35 THR B CA 1
ATOM 2162 C C . THR B 1 35 ? -16.75 21.234 8.32 1 79.31 35 THR B C 1
ATOM 2164 O O . THR B 1 35 ? -16.953 22.125 9.148 1 79.31 35 THR B O 1
ATOM 2167 N N . PHE B 1 36 ? -16.562 21.516 7.109 1 79.44 36 PHE B N 1
ATOM 2168 C CA . PHE B 1 36 ? -16.922 22.812 6.539 1 79.44 36 PHE B CA 1
ATOM 2169 C C . PHE B 1 36 ? -17.781 22.641 5.297 1 79.44 36 PHE B C 1
ATOM 2171 O O . PHE B 1 36 ? -17.953 21.516 4.805 1 79.44 36 PHE B O 1
ATOM 2178 N N . THR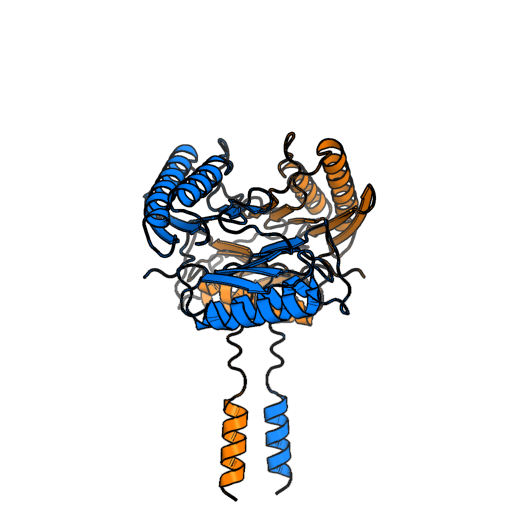 B 1 37 ? -18.562 23.734 5.008 1 74.88 37 THR B N 1
ATOM 2179 C CA . THR B 1 37 ? -19.312 23.719 3.754 1 74.88 37 THR B CA 1
ATOM 2180 C C . THR B 1 37 ? -18.547 24.5 2.674 1 74.88 37 THR B C 1
ATOM 2182 O O . THR B 1 37 ? -17.719 25.344 2.98 1 74.88 37 THR B O 1
ATOM 2185 N N . ALA B 1 38 ? -18.766 24.109 1.433 1 70.62 38 ALA B N 1
ATOM 2186 C CA . ALA B 1 38 ? -18.062 24.672 0.284 1 70.62 38 ALA B CA 1
ATOM 2187 C C . ALA B 1 38 ? -18.156 26.203 0.275 1 70.62 38 ALA B C 1
ATOM 2189 O O . ALA B 1 38 ? -17.281 26.891 -0.245 1 70.62 38 ALA B O 1
ATOM 2190 N N . GLN B 1 39 ? -19.094 26.703 0.886 1 71.25 39 GLN B N 1
ATOM 2191 C CA . GLN B 1 39 ? -19.344 28.141 0.851 1 71.25 39 GLN B CA 1
ATOM 2192 C C . GLN B 1 39 ? -18.641 28.844 2.004 1 71.25 39 GLN B C 1
ATOM 2194 O O . GLN B 1 39 ? -18.625 30.078 2.076 1 71.25 39 GLN B O 1
ATOM 2199 N N . TYR B 1 40 ? -17.797 28.094 2.627 1 76.25 40 TYR B N 1
ATOM 2200 C CA . TYR B 1 40 ? -17.156 28.688 3.797 1 76.25 40 TYR B CA 1
ATOM 2201 C C . TYR B 1 40 ? -15.742 29.156 3.461 1 76.25 40 TYR B C 1
ATOM 2203 O O . TYR B 1 40 ? -15.117 28.656 2.525 1 76.25 40 TYR B O 1
ATOM 2211 N N . PRO B 1 41 ? -15.336 30.188 4.195 1 90.12 41 PRO B N 1
ATOM 2212 C CA . PRO B 1 41 ? -14.008 30.75 3.973 1 90.12 41 PRO B CA 1
ATOM 2213 C C . PRO B 1 41 ? -12.898 29.703 4.047 1 90.12 41 PRO B C 1
ATOM 2215 O O . PRO B 1 41 ? -11.891 29.812 3.342 1 90.12 41 PRO B O 1
ATOM 2218 N N . TYR B 1 42 ? -13.188 28.672 4.742 1 94.19 42 TYR B N 1
ATOM 2219 C CA . TYR B 1 42 ? -12.141 27.672 4.887 1 94.19 42 TYR B CA 1
ATOM 2220 C C . TYR B 1 42 ? -11.852 26.984 3.557 1 94.19 42 TYR B C 1
ATOM 2222 O O . TYR B 1 42 ? -10.695 26.703 3.24 1 94.19 42 TYR B O 1
ATOM 2230 N N . ALA B 1 43 ? -12.898 26.734 2.785 1 93.62 43 ALA B N 1
ATOM 2231 C CA . ALA B 1 43 ? -12.727 26.062 1.497 1 93.62 43 ALA B CA 1
ATOM 2232 C C . ALA B 1 43 ? -11.797 26.875 0.587 1 93.62 43 ALA B C 1
ATOM 2234 O O . ALA B 1 43 ? -10.922 26.312 -0.071 1 93.62 43 ALA B O 1
ATOM 2235 N N . SER B 1 44 ? -11.984 28.109 0.582 1 94.62 44 SER B N 1
ATOM 2236 C CA . SER B 1 44 ? -11.141 28.984 -0.227 1 94.62 44 SER B CA 1
ATOM 2237 C C . SER B 1 44 ? -9.719 29.031 0.308 1 94.62 44 SER B C 1
ATOM 2239 O O . SER B 1 44 ? -8.758 29.016 -0.465 1 94.62 44 SER B O 1
ATOM 2241 N N . ASN B 1 45 ? -9.609 29.141 1.613 1 96.94 45 ASN B N 1
ATOM 2242 C CA . ASN B 1 45 ? -8.281 29.156 2.229 1 96.94 45 ASN B CA 1
ATOM 2243 C C . ASN B 1 45 ? -7.516 27.875 1.934 1 96.94 45 ASN B C 1
ATOM 2245 O O . ASN B 1 45 ? -6.316 27.906 1.648 1 96.94 45 ASN B O 1
ATOM 2249 N N . LEU B 1 46 ? -8.273 26.766 1.985 1 97 46 LEU B N 1
ATOM 2250 C CA . LEU B 1 46 ? -7.668 25.469 1.701 1 97 46 LEU B CA 1
ATOM 2251 C C . LEU B 1 46 ? -7.207 25.391 0.25 1 97 46 LEU B C 1
ATOM 2253 O O . LEU B 1 46 ? -6.113 24.906 -0.033 1 97 46 LEU B O 1
ATOM 2257 N N . LYS B 1 47 ? -7.984 25.906 -0.667 1 96.06 47 LYS B N 1
ATOM 2258 C CA . LYS B 1 47 ? -7.621 25.922 -2.082 1 96.06 47 LYS B CA 1
ATOM 2259 C C . LYS B 1 47 ? -6.352 26.734 -2.314 1 96.06 47 LYS B C 1
ATOM 2261 O O . LYS B 1 47 ? -5.469 26.312 -3.062 1 96.06 47 LYS B O 1
ATOM 2266 N N . THR B 1 48 ? -6.293 27.859 -1.655 1 97.62 48 THR B N 1
ATOM 2267 C CA . THR B 1 48 ? -5.117 28.703 -1.758 1 97.62 48 THR B CA 1
ATOM 2268 C C . THR B 1 48 ? -3.881 28 -1.212 1 97.62 48 THR B C 1
ATOM 2270 O O . THR B 1 48 ? -2.816 28.031 -1.831 1 97.62 48 THR B O 1
ATOM 2273 N N . LEU B 1 49 ? -4.062 27.391 -0.106 1 98.44 49 LEU B N 1
ATOM 2274 C CA . LEU B 1 49 ? -2.992 26.625 0.53 1 98.44 49 LEU B CA 1
ATOM 2275 C C . LEU B 1 49 ? -2.463 25.547 -0.405 1 98.44 49 LEU B C 1
ATOM 2277 O O . LEU B 1 49 ? -1.249 25.422 -0.582 1 98.44 49 LEU B O 1
ATOM 2281 N N . ILE B 1 50 ? -3.309 24.812 -1.006 1 98.5 50 ILE B N 1
ATOM 2282 C CA . ILE B 1 50 ? -2.963 23.688 -1.881 1 98.5 50 ILE B CA 1
ATOM 2283 C C . ILE B 1 50 ? -2.211 24.219 -3.105 1 98.5 50 ILE B C 1
ATOM 2285 O O . ILE B 1 50 ? -1.171 23.672 -3.48 1 98.5 50 ILE B O 1
ATOM 2289 N N . THR B 1 51 ? -2.711 25.266 -3.664 1 98.31 51 THR B N 1
ATOM 2290 C CA . THR B 1 51 ? -2.062 25.875 -4.824 1 98.31 51 THR B CA 1
ATOM 2291 C C . THR B 1 51 ? -0.64 26.297 -4.484 1 98.31 51 THR B C 1
ATOM 2293 O O . THR B 1 51 ? 0.287 26.078 -5.266 1 98.31 51 THR B O 1
ATOM 2296 N N . THR B 1 52 ? -0.499 26.906 -3.373 1 98.62 52 THR B N 1
ATOM 2297 C CA . THR B 1 52 ? 0.806 27.359 -2.908 1 98.62 52 THR B CA 1
ATOM 2298 C C . THR B 1 52 ? 1.765 26.188 -2.746 1 98.62 52 THR B C 1
ATOM 2300 O O . THR B 1 52 ? 2.9 26.234 -3.225 1 98.62 52 THR B O 1
ATOM 2303 N N . LEU B 1 53 ? 1.323 25.141 -2.141 1 98.81 53 LEU B N 1
ATOM 2304 C CA . LEU B 1 53 ? 2.18 23.984 -1.869 1 98.81 53 LEU B CA 1
ATOM 2305 C C . LEU B 1 53 ? 2.568 23.281 -3.164 1 98.81 53 LEU B C 1
ATOM 2307 O O . LEU B 1 53 ? 3.717 22.859 -3.322 1 98.81 53 LEU B O 1
ATOM 2311 N N . ILE B 1 54 ? 1.641 23.188 -4.066 1 98.31 54 ILE B N 1
ATOM 2312 C CA . ILE B 1 54 ? 1.927 22.516 -5.336 1 98.31 54 ILE B CA 1
ATOM 2313 C C . ILE B 1 54 ? 2.961 23.328 -6.117 1 98.31 54 ILE B C 1
ATOM 2315 O O . ILE B 1 54 ? 3.82 22.75 -6.793 1 98.31 54 ILE B O 1
ATOM 2319 N N . ALA B 1 55 ? 2.922 24.562 -5.957 1 97.62 55 ALA B N 1
ATOM 2320 C CA . ALA B 1 55 ? 3.826 25.438 -6.691 1 97.62 55 ALA B CA 1
ATOM 2321 C C . ALA B 1 55 ? 5.215 25.453 -6.062 1 97.62 55 ALA B C 1
ATOM 2323 O O . ALA B 1 55 ? 6.223 25.438 -6.773 1 97.62 55 ALA B O 1
ATOM 2324 N N . TYR B 1 56 ? 5.312 25.375 -4.785 1 97.75 56 TYR B N 1
ATOM 2325 C CA . TYR B 1 56 ? 6.578 25.734 -4.152 1 97.75 56 TYR B CA 1
ATOM 2326 C C . TYR B 1 56 ? 7.277 24.5 -3.596 1 97.75 56 TYR B C 1
ATOM 2328 O O . TYR B 1 56 ? 8.469 24.547 -3.279 1 97.75 56 TYR B O 1
ATOM 2336 N N . THR B 1 57 ? 6.578 23.406 -3.412 1 98.56 57 THR B N 1
ATOM 2337 C CA . THR B 1 57 ? 7.16 22.234 -2.76 1 98.56 57 THR B CA 1
ATOM 2338 C C . THR B 1 57 ? 8.125 21.516 -3.699 1 98.56 57 THR B C 1
ATOM 2340 O O . THR B 1 57 ? 9.195 21.078 -3.279 1 98.56 57 THR B O 1
ATOM 2343 N N . PRO B 1 58 ? 7.828 21.453 -4.988 1 98.12 58 PRO B N 1
ATOM 2344 C CA . PRO B 1 58 ? 8.555 20.547 -5.875 1 98.12 58 PRO B CA 1
ATOM 2345 C C . PRO B 1 58 ? 10.047 20.859 -5.957 1 98.12 58 PRO B C 1
ATOM 2347 O O . PRO B 1 58 ? 10.875 19.953 -5.914 1 98.12 58 PRO B O 1
ATOM 2350 N N . PRO B 1 59 ? 10.531 22.078 -5.93 1 97.56 59 PRO B N 1
ATOM 2351 C CA . PRO B 1 59 ? 11.969 22.328 -6.074 1 97.56 59 PRO B CA 1
ATOM 2352 C C . PRO B 1 59 ? 12.789 21.734 -4.934 1 97.56 59 PRO B C 1
ATOM 2354 O O . PRO B 1 59 ? 13.922 21.297 -5.145 1 97.56 59 PRO B O 1
ATOM 2357 N N . THR B 1 60 ? 12.281 21.672 -3.764 1 97.12 60 THR B N 1
ATOM 2358 C CA . THR B 1 60 ? 13.07 21.234 -2.621 1 97.12 60 THR B CA 1
ATOM 2359 C C . THR B 1 60 ? 12.516 19.938 -2.047 1 97.12 60 THR B C 1
ATOM 2361 O O . THR B 1 60 ? 13.172 19.281 -1.241 1 97.12 60 THR B O 1
ATOM 2364 N N . GLY B 1 61 ? 11.273 19.609 -2.424 1 98.31 61 GLY B N 1
ATOM 2365 C CA . GLY B 1 61 ? 10.633 18.391 -1.946 1 98.31 61 GLY B CA 1
ATOM 2366 C C . GLY B 1 61 ? 9.852 18.594 -0.662 1 98.31 61 GLY B C 1
ATOM 2367 O O . GLY B 1 61 ? 9.289 17.641 -0.115 1 98.31 61 GLY B O 1
ATOM 2368 N N . PHE B 1 62 ? 9.844 19.797 -0.163 1 98.69 62 PHE B N 1
ATOM 2369 C CA . PHE B 1 62 ? 9.148 20.047 1.094 1 98.69 62 PHE B CA 1
ATOM 2370 C C . PHE B 1 62 ? 8.555 21.438 1.118 1 98.69 62 PHE B C 1
ATOM 2372 O O . PHE B 1 62 ? 9.18 22.391 0.653 1 98.69 62 PHE B O 1
ATOM 2379 N N . GLY B 1 63 ? 7.309 21.516 1.727 1 98.56 63 GLY B N 1
ATOM 2380 C CA . GLY B 1 63 ? 6.676 22.812 1.843 1 98.56 63 GLY B CA 1
ATOM 2381 C C . GLY B 1 63 ? 5.711 22.906 3.01 1 98.56 63 GLY B C 1
ATOM 2382 O O . GLY B 1 63 ? 5.043 21.922 3.35 1 98.56 63 GLY B O 1
ATOM 2383 N N . LEU B 1 64 ? 5.723 24.078 3.602 1 98.56 64 LEU B N 1
ATOM 2384 C CA . LEU B 1 64 ? 4.723 24.484 4.578 1 98.56 64 LEU B CA 1
ATOM 2385 C C . LEU B 1 64 ? 3.934 25.688 4.074 1 98.56 64 LEU B C 1
ATOM 2387 O O . LEU B 1 64 ? 4.473 26.531 3.348 1 98.56 64 LEU B O 1
ATOM 2391 N N . SER B 1 65 ? 2.67 25.672 4.43 1 98.56 65 SER B N 1
ATOM 2392 C CA . SER B 1 65 ? 1.861 26.828 4.078 1 98.56 65 SER B CA 1
ATOM 2393 C C . SER B 1 65 ? 0.8 27.109 5.137 1 98.56 65 SER B C 1
ATOM 2395 O O . SER B 1 65 ? 0.242 26.188 5.723 1 98.56 65 SER B O 1
ATOM 2397 N N . ILE B 1 66 ? 0.641 28.359 5.379 1 98.19 66 ILE B N 1
ATOM 2398 C CA . ILE B 1 66 ? -0.45 28.844 6.215 1 98.19 66 ILE B CA 1
ATOM 2399 C C . ILE B 1 66 ? -1.288 29.859 5.434 1 98.19 66 ILE B C 1
ATOM 2401 O O . ILE B 1 66 ? -0.748 30.797 4.84 1 98.19 66 ILE B O 1
ATOM 2405 N N . THR B 1 67 ? -2.541 29.609 5.328 1 97.75 67 THR B N 1
ATOM 2406 C CA . THR B 1 67 ? -3.469 30.625 4.848 1 97.75 67 THR B CA 1
ATOM 2407 C C . THR B 1 67 ? -4.297 31.203 5.996 1 97.75 67 THR B C 1
ATOM 2409 O O . THR B 1 67 ? -5.324 30.625 6.367 1 97.75 67 THR B O 1
ATOM 2412 N N . PRO B 1 68 ? -3.855 32.344 6.445 1 96.12 68 PRO B N 1
ATOM 2413 C CA . PRO B 1 68 ? -4.484 32.906 7.645 1 96.12 68 PRO B CA 1
ATOM 2414 C C . PRO B 1 68 ? -5.891 33.438 7.379 1 96.12 68 PRO B C 1
ATOM 2416 O O . PRO B 1 68 ? -6.211 33.812 6.25 1 96.12 68 PRO B O 1
ATOM 2419 N N . ASP B 1 69 ? -6.648 33.375 8.43 1 94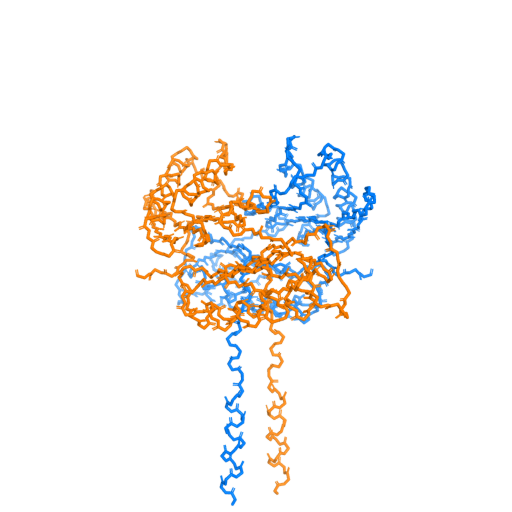.88 69 ASP B N 1
ATOM 2420 C CA . ASP B 1 69 ? -7.988 33.938 8.484 1 94.88 69 ASP B CA 1
ATOM 2421 C C . ASP B 1 69 ? -8.227 34.656 9.82 1 94.88 69 ASP B C 1
ATOM 2423 O O . ASP B 1 69 ? -7.73 34.188 10.859 1 94.88 69 ASP B O 1
ATOM 2427 N N . PRO B 1 70 ? -8.93 35.812 9.75 1 93.31 70 PRO B N 1
ATOM 2428 C CA . PRO B 1 70 ? -9.266 36.469 11.023 1 93.31 70 PRO B CA 1
ATOM 2429 C C . PRO B 1 70 ? -9.945 35.5 12 1 93.31 70 PRO B C 1
ATOM 2431 O O . PRO B 1 70 ? -9.734 35.625 13.211 1 93.31 70 PRO B O 1
ATOM 2434 N N . ASN B 1 71 ? -10.844 34.688 11.492 1 91.44 71 ASN B N 1
ATOM 2435 C CA . ASN B 1 71 ? -11.383 33.562 12.281 1 91.44 71 ASN B CA 1
ATOM 2436 C C . ASN B 1 71 ? -10.438 32.375 12.297 1 91.44 71 ASN B C 1
ATOM 2438 O O . ASN B 1 71 ? -10.305 31.672 11.297 1 91.44 71 ASN B O 1
ATOM 2442 N N . GLN B 1 72 ? -9.891 32.156 13.438 1 88.88 72 GLN B N 1
ATOM 2443 C CA . GLN B 1 72 ? -8.828 31.141 13.57 1 88.88 72 GLN B CA 1
ATOM 2444 C C . GLN B 1 72 ? -9.305 29.766 13.102 1 88.88 72 GLN B C 1
ATOM 2446 O O . GLN B 1 72 ? -8.516 28.984 12.586 1 88.88 72 GLN B O 1
ATOM 2451 N N . ASN B 1 73 ? -10.586 29.547 13.258 1 88.69 73 ASN B N 1
ATOM 2452 C CA . ASN B 1 73 ? -11.125 28.25 12.867 1 88.69 73 ASN B CA 1
ATOM 2453 C C . ASN B 1 73 ? -11.219 28.109 11.352 1 88.69 73 ASN B C 1
ATOM 2455 O O . ASN B 1 73 ? -11.5 27.031 10.836 1 88.69 73 ASN B O 1
ATOM 2459 N N . GLN B 1 74 ? -10.836 29.203 10.672 1 93 74 GLN B N 1
ATOM 2460 C CA . GLN B 1 74 ? -10.883 29.203 9.211 1 93 74 GLN B CA 1
ATOM 2461 C C . GLN B 1 74 ? -9.484 29.281 8.617 1 93 74 GLN B C 1
ATOM 2463 O O . GLN B 1 74 ? -9.32 29.375 7.398 1 93 74 GLN B O 1
ATOM 2468 N N . THR B 1 75 ? -8.516 29.281 9.539 1 95.88 75 THR B N 1
ATOM 2469 C CA . THR B 1 75 ? -7.125 29.219 9.094 1 95.88 75 THR B CA 1
ATOM 2470 C C . THR B 1 75 ? -6.754 27.812 8.633 1 95.88 75 THR B C 1
ATOM 2472 O O . THR B 1 75 ? -7.121 26.828 9.273 1 95.88 75 THR B O 1
ATOM 2475 N N . ALA B 1 76 ? -6.043 27.703 7.508 1 96.88 76 ALA B N 1
ATOM 2476 C CA . ALA B 1 76 ? -5.602 26.406 6.992 1 96.88 76 ALA B CA 1
ATOM 2477 C C . ALA B 1 76 ? -4.086 26.266 7.109 1 96.88 76 ALA B C 1
ATOM 2479 O O . ALA B 1 76 ? -3.336 27.141 6.688 1 96.88 76 ALA B O 1
ATOM 2480 N N . PHE B 1 77 ? -3.695 25.219 7.746 1 98.06 77 PHE B N 1
ATOM 2481 C CA . PHE B 1 77 ? -2.297 24.812 7.816 1 98.06 77 PHE B CA 1
ATOM 2482 C C . PHE B 1 77 ? -2.035 23.625 6.902 1 98.06 77 PHE B C 1
ATOM 2484 O O . PHE B 1 77 ? -2.838 22.688 6.848 1 98.06 77 PHE B O 1
ATOM 2491 N N . GLY B 1 78 ? -0.955 23.656 6.145 1 98.62 78 GLY B N 1
ATOM 2492 C CA . GLY B 1 78 ? -0.682 22.562 5.242 1 98.62 78 GLY B CA 1
ATOM 2493 C C . GLY B 1 78 ? 0.791 22.203 5.16 1 98.62 78 GLY B C 1
ATOM 2494 O O . GLY B 1 78 ? 1.652 23.062 5.34 1 98.62 78 GLY B O 1
ATOM 2495 N N . LEU B 1 79 ? 1.035 20.953 4.922 1 98.75 79 LEU B N 1
ATOM 2496 C CA . LEU B 1 79 ? 2.367 20.391 4.773 1 98.75 79 LEU B CA 1
ATOM 2497 C C . LEU B 1 79 ? 2.416 19.422 3.594 1 98.75 79 LEU B C 1
ATOM 2499 O O . LEU B 1 79 ? 1.505 18.609 3.408 1 98.75 79 LEU B O 1
ATOM 2503 N N . ALA B 1 80 ? 3.389 19.609 2.744 1 98.88 80 ALA B N 1
ATOM 2504 C CA . ALA B 1 80 ? 3.643 18.688 1.634 1 98.88 80 ALA B CA 1
ATOM 2505 C C . ALA B 1 80 ? 5.078 18.188 1.663 1 98.88 80 ALA B C 1
ATOM 2507 O O . ALA B 1 80 ? 6.016 18.953 1.903 1 98.88 80 ALA B O 1
ATOM 2508 N N . LEU B 1 81 ? 5.223 16.891 1.503 1 98.81 81 LEU B N 1
ATOM 2509 C CA . LEU B 1 81 ? 6.523 16.234 1.546 1 98.81 81 LEU B CA 1
ATOM 2510 C C . LEU B 1 81 ? 6.676 15.25 0.385 1 98.81 81 LEU B C 1
ATOM 2512 O O . LEU B 1 81 ? 5.824 14.383 0.181 1 98.81 81 LEU B O 1
ATOM 2516 N N . CYS B 1 82 ? 7.684 15.422 -0.375 1 98 82 CYS B N 1
ATOM 2517 C CA . CYS B 1 82 ? 8.055 14.43 -1.381 1 98 82 CYS B CA 1
ATOM 2518 C C . CYS B 1 82 ? 9.203 13.555 -0.892 1 98 82 CYS B C 1
ATOM 2520 O O . CYS B 1 82 ? 10 13.984 -0.06 1 98 82 CYS B O 1
ATOM 2522 N N . ARG B 1 83 ? 9.148 12.336 -1.403 1 97.06 83 ARG B N 1
ATOM 2523 C CA . ARG B 1 83 ? 10.258 11.445 -1.074 1 97.06 83 ARG B CA 1
ATOM 2524 C C . ARG B 1 83 ? 11.586 12.047 -1.517 1 97.06 83 ARG B C 1
ATOM 2526 O O . ARG B 1 83 ? 11.664 12.727 -2.543 1 97.06 83 ARG B O 1
ATOM 2533 N N . GLY B 1 84 ? 12.625 11.852 -0.803 1 96.5 84 GLY B N 1
ATOM 2534 C CA . GLY B 1 84 ? 13.891 12.547 -0.956 1 96.5 84 GLY B CA 1
ATOM 2535 C C . GLY B 1 84 ? 14.57 12.266 -2.281 1 96.5 84 GLY B C 1
ATOM 2536 O O . GLY B 1 84 ? 15.469 13.008 -2.691 1 96.5 84 GLY B O 1
ATOM 2537 N N . ASP B 1 85 ? 14.188 11.242 -2.951 1 95.31 85 ASP B N 1
ATOM 2538 C CA . ASP B 1 85 ? 14.852 10.852 -4.191 1 95.31 85 ASP B CA 1
ATOM 2539 C C . ASP B 1 85 ? 13.984 11.195 -5.406 1 95.31 85 ASP B C 1
ATOM 2541 O O . ASP B 1 85 ? 14.25 10.719 -6.512 1 95.31 85 ASP B O 1
ATOM 2545 N N . THR B 1 86 ? 12.945 11.953 -5.203 1 94.06 86 THR B N 1
ATOM 2546 C CA . THR B 1 86 ? 12.055 12.289 -6.305 1 94.06 86 THR B CA 1
ATOM 2547 C C . THR B 1 86 ? 12.539 13.547 -7.023 1 94.06 86 THR B C 1
ATOM 2549 O O . THR B 1 86 ? 13.094 14.445 -6.398 1 94.06 86 THR B O 1
ATOM 2552 N N . SER B 1 87 ? 12.281 13.602 -8.312 1 94.25 87 SER B N 1
ATOM 2553 C CA . SER B 1 87 ? 12.508 14.828 -9.062 1 94.25 87 SER B CA 1
ATOM 2554 C C . SER B 1 87 ? 11.406 15.852 -8.781 1 94.25 87 SER B C 1
ATOM 2556 O O . SER B 1 87 ? 10.336 15.5 -8.273 1 94.25 87 SER B O 1
ATOM 2558 N N . ALA B 1 88 ? 11.711 17.109 -9.164 1 96.56 88 ALA B N 1
ATOM 2559 C CA . ALA B 1 88 ? 10.719 18.156 -8.984 1 96.56 88 ALA B CA 1
ATOM 2560 C C . ALA B 1 88 ? 9.453 17.859 -9.766 1 96.56 88 ALA B C 1
ATOM 2562 O O . ALA B 1 88 ? 8.344 18.109 -9.289 1 96.56 88 ALA B O 1
ATOM 2563 N N . SER B 1 89 ? 9.617 17.297 -10.945 1 94.88 89 SER B N 1
ATOM 2564 C CA . SER B 1 89 ? 8.469 17 -11.789 1 94.88 89 SER B CA 1
ATOM 2565 C C . SER B 1 89 ? 7.625 15.875 -11.188 1 94.88 89 SER B C 1
ATOM 2567 O O . SER B 1 89 ? 6.395 15.953 -11.195 1 94.88 89 SER B O 1
ATOM 2569 N N . GLU B 1 90 ? 8.305 14.828 -10.68 1 92.5 90 GLU B N 1
ATOM 2570 C CA . GLU B 1 90 ? 7.605 13.727 -10.031 1 92.5 90 GLU B CA 1
ATOM 2571 C C . GLU B 1 90 ? 6.883 14.203 -8.773 1 92.5 90 GLU B C 1
ATOM 2573 O O . GLU B 1 90 ? 5.75 13.797 -8.508 1 92.5 90 GLU B O 1
ATOM 2578 N N . CYS B 1 91 ? 7.602 15.039 -8.102 1 96.25 91 CYS B N 1
ATOM 2579 C CA . CYS B 1 91 ? 7.012 15.617 -6.898 1 96.25 91 CYS B CA 1
ATOM 2580 C C . CYS B 1 91 ? 5.742 16.391 -7.227 1 96.25 91 CYS B C 1
ATOM 2582 O O . CYS B 1 91 ? 4.703 16.188 -6.602 1 96.25 91 CYS B O 1
ATOM 2584 N N . LYS B 1 92 ? 5.812 17.203 -8.18 1 97 92 LYS B N 1
ATOM 2585 C CA . LYS B 1 92 ? 4.668 18.016 -8.57 1 97 92 LYS B CA 1
ATOM 2586 C C . LYS B 1 92 ? 3.488 17.141 -9 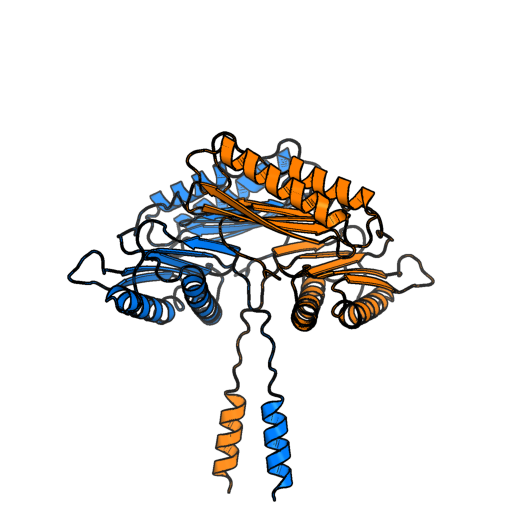1 97 92 LYS B C 1
ATOM 2588 O O . LYS B 1 92 ? 2.35 17.391 -8.594 1 97 92 LYS B O 1
ATOM 2593 N N . ALA B 1 93 ? 3.746 16.172 -9.797 1 94.19 93 ALA B N 1
ATOM 2594 C CA . ALA B 1 93 ? 2.697 15.266 -10.273 1 94.19 93 ALA B CA 1
ATOM 2595 C C . ALA B 1 93 ? 2.039 14.531 -9.109 1 94.19 93 ALA B C 1
ATOM 2597 O O . ALA B 1 93 ? 0.812 14.406 -9.062 1 94.19 93 ALA B O 1
ATOM 2598 N N . CYS B 1 94 ? 2.867 14.07 -8.211 1 95.25 94 CYS B N 1
ATOM 2599 C CA . CYS B 1 94 ? 2.363 13.336 -7.055 1 95.25 94 CYS B CA 1
ATOM 2600 C C . CYS B 1 94 ? 1.483 14.227 -6.184 1 95.25 94 CYS B C 1
ATOM 2602 O O . CYS B 1 94 ? 0.379 13.836 -5.805 1 95.25 94 CYS B O 1
ATOM 2604 N N . LEU B 1 95 ? 1.941 15.43 -5.934 1 97.56 95 LEU B N 1
ATOM 2605 C CA . LEU B 1 95 ? 1.201 16.328 -5.059 1 97.56 95 LEU B CA 1
ATOM 2606 C C . LEU B 1 95 ? -0.104 16.781 -5.715 1 97.56 95 LEU B C 1
ATOM 2608 O O . LEU B 1 95 ? -1.123 16.922 -5.035 1 97.56 95 LEU B O 1
ATOM 2612 N N . SER B 1 96 ? -0.039 16.984 -7.004 1 96.56 96 SER B N 1
ATOM 2613 C CA . SER B 1 96 ? -1.256 17.359 -7.715 1 96.56 96 SER B CA 1
ATOM 2614 C C . SER B 1 96 ? -2.324 16.281 -7.594 1 96.56 96 SER B C 1
ATOM 2616 O O . SER B 1 96 ? -3.498 16.578 -7.371 1 96.56 96 SER B O 1
ATOM 2618 N N . GLU B 1 97 ? -1.908 15.086 -7.672 1 94.12 97 GLU B N 1
ATOM 2619 C CA . GLU B 1 97 ? -2.832 13.961 -7.527 1 94.12 97 GLU B CA 1
ATOM 2620 C C . GLU B 1 97 ? -3.281 13.797 -6.078 1 94.12 97 GLU B C 1
ATOM 2622 O O . GLU B 1 97 ? -4.473 13.625 -5.809 1 94.12 97 GLU B O 1
ATOM 2627 N N . ALA B 1 98 ? -2.354 13.875 -5.164 1 96.69 98 ALA B N 1
ATOM 2628 C CA . ALA B 1 98 ? -2.621 13.641 -3.75 1 96.69 98 ALA B CA 1
ATOM 2629 C C . ALA B 1 98 ? -3.635 14.641 -3.207 1 96.69 98 ALA B C 1
ATOM 2631 O O . ALA B 1 98 ? -4.559 14.266 -2.48 1 96.69 98 ALA B O 1
ATOM 2632 N N . THR B 1 99 ? -3.455 15.875 -3.545 1 97.38 99 THR B N 1
ATOM 2633 C CA . THR B 1 99 ? -4.34 16.906 -3.016 1 97.38 99 THR B CA 1
ATOM 2634 C C . THR B 1 99 ? -5.75 16.75 -3.58 1 97.38 99 THR B C 1
ATOM 2636 O O . THR B 1 99 ? -6.734 16.875 -2.85 1 97.38 99 THR B O 1
ATOM 2639 N N . LYS B 1 100 ? -5.812 16.438 -4.836 1 95.19 100 LYS B N 1
ATOM 2640 C CA . LYS B 1 100 ? -7.109 16.219 -5.461 1 95.19 100 LYS B CA 1
ATOM 2641 C C . LYS B 1 100 ? -7.824 15.023 -4.832 1 95.19 100 LYS B C 1
ATOM 2643 O O . LYS B 1 100 ? -9 15.117 -4.473 1 95.19 100 LYS B O 1
ATOM 2648 N N . GLU B 1 101 ? -7.113 13.938 -4.652 1 93.69 101 GLU B N 1
ATOM 2649 C CA . GLU B 1 101 ? -7.703 12.719 -4.109 1 93.69 101 GLU B CA 1
ATOM 2650 C C . GLU B 1 101 ? -8.109 12.906 -2.648 1 93.69 101 GLU B C 1
ATOM 2652 O O . GLU B 1 101 ? -9.164 12.438 -2.227 1 93.69 101 GLU B O 1
ATOM 2657 N N . LEU B 1 102 ? -7.27 13.594 -1.887 1 96.06 102 LEU B N 1
ATOM 2658 C CA . LEU B 1 102 ? -7.586 13.773 -0.473 1 96.06 102 LEU B CA 1
ATOM 2659 C C . LEU B 1 102 ? -8.875 14.562 -0.301 1 96.06 102 LEU B C 1
ATOM 2661 O O . LEU B 1 102 ? -9.703 14.242 0.556 1 96.06 102 LEU B O 1
ATOM 2665 N N . LEU B 1 103 ? -9.039 15.57 -1.115 1 94.38 103 LEU B N 1
ATOM 2666 C CA . LEU B 1 103 ? -10.258 16.359 -1.015 1 94.38 103 LEU B CA 1
ATOM 2667 C C . LEU B 1 103 ? -11.477 15.555 -1.443 1 94.38 103 LEU B C 1
ATOM 2669 O O . LEU B 1 103 ? -12.578 15.773 -0.945 1 94.38 103 LEU B O 1
ATOM 2673 N N . SER B 1 104 ? -11.242 14.656 -2.354 1 92.06 104 SER B N 1
ATOM 2674 C CA . SER B 1 104 ? -12.328 13.773 -2.766 1 92.06 104 SER B CA 1
ATOM 2675 C C . SER B 1 104 ? -12.695 12.789 -1.658 1 92.06 104 SER B C 1
ATOM 2677 O O . SER B 1 104 ? -13.867 12.461 -1.468 1 92.06 104 SER B O 1
ATOM 2679 N N . PHE B 1 105 ? -11.719 12.336 -0.889 1 91.38 105 PHE B N 1
ATOM 2680 C CA . PHE B 1 105 ? -11.93 11.383 0.188 1 91.38 105 PHE B CA 1
ATOM 2681 C C . PHE B 1 105 ? -12.5 12.07 1.422 1 91.38 105 PHE B C 1
ATOM 2683 O O . PHE B 1 105 ? -13.258 11.461 2.188 1 91.38 105 PHE B O 1
ATOM 2690 N N . CYS B 1 106 ? -12.102 13.219 1.639 1 93.06 106 CYS B N 1
ATOM 2691 C CA . CYS B 1 106 ? -12.477 13.969 2.836 1 93.06 106 CYS B CA 1
ATOM 2692 C C . CYS B 1 106 ? -13.258 15.227 2.473 1 93.06 106 CYS B C 1
ATOM 2694 O O . CYS B 1 106 ? -12.867 16.328 2.855 1 93.06 106 CYS B O 1
ATOM 2696 N N . PRO B 1 107 ? -14.414 14.938 1.881 1 89.06 107 PRO B N 1
ATOM 2697 C CA . PRO B 1 107 ? -15.18 16.125 1.512 1 89.06 107 PRO B CA 1
ATOM 2698 C C . PRO B 1 107 ? -15.648 16.922 2.727 1 89.06 107 PRO B C 1
ATOM 2700 O O . PRO B 1 107 ? -16.234 16.359 3.65 1 89.06 107 PRO B O 1
ATOM 2703 N N . HIS B 1 108 ? -15.219 18.141 2.863 1 88.44 108 HIS B N 1
ATOM 2704 C CA . HIS B 1 108 ? -15.695 19.109 3.846 1 88.44 108 HIS B CA 1
ATOM 2705 C C . HIS B 1 108 ? -15.039 18.875 5.207 1 88.44 108 HIS B C 1
ATOM 2707 O O . HIS B 1 108 ? -15.602 19.25 6.238 1 88.44 108 HIS B O 1
ATOM 2713 N N . HIS B 1 109 ? -14.039 18.062 5.266 1 93.38 109 HIS B N 1
ATOM 2714 C CA . HIS B 1 109 ? -13.258 17.906 6.492 1 93.38 109 HIS B CA 1
ATOM 2715 C C . HIS B 1 109 ? -12.188 18.984 6.598 1 93.38 109 HIS B C 1
ATOM 2717 O O . HIS B 1 109 ? -11.531 19.312 5.605 1 93.38 109 HIS B O 1
ATOM 2723 N N . LYS B 1 110 ? -11.969 19.453 7.762 1 94.5 110 LYS B N 1
ATOM 2724 C CA . LYS B 1 110 ? -11.008 20.531 7.953 1 94.5 110 LYS B CA 1
ATOM 2725 C C . LYS B 1 110 ? -9.594 19.984 8.102 1 94.5 110 LYS B C 1
ATOM 2727 O O . LYS B 1 110 ? -8.633 20.75 8.219 1 94.5 110 LYS B O 1
ATOM 2732 N N . GLY B 1 111 ? -9.5 18.688 8.125 1 95.62 111 GLY B N 1
ATOM 2733 C CA . GLY B 1 111 ? -8.188 18.062 8.172 1 95.62 111 GLY B CA 1
ATOM 2734 C C . GLY B 1 111 ? -8.141 16.719 7.473 1 95.62 111 GLY B C 1
ATOM 2735 O O . GLY B 1 111 ? -9.141 16 7.43 1 95.62 111 GLY B O 1
ATOM 2736 N N . GLY B 1 112 ? -7.035 16.422 7.004 1 96.25 112 GLY B N 1
ATOM 2737 C CA . GLY B 1 112 ? -6.785 15.156 6.34 1 96.25 112 GLY B CA 1
ATOM 2738 C C . GLY B 1 112 ? -5.316 14.93 6.027 1 96.25 112 GLY B C 1
ATOM 2739 O O . GLY B 1 112 ? -4.516 15.867 6.062 1 96.25 112 GLY B O 1
ATOM 2740 N N . ILE B 1 113 ? -5.012 13.734 5.824 1 97.06 113 ILE B N 1
ATOM 2741 C CA . ILE B 1 113 ? -3.664 13.344 5.43 1 97.06 113 ILE B CA 1
ATOM 2742 C C . ILE B 1 113 ? -3.734 12.195 4.422 1 97.06 113 ILE B C 1
ATOM 2744 O O . ILE B 1 113 ? -4.602 11.328 4.523 1 97.06 113 ILE B O 1
ATOM 2748 N N . ILE B 1 114 ? -2.844 12.203 3.422 1 96.88 114 ILE B N 1
ATOM 2749 C CA . ILE B 1 114 ? -2.801 11.156 2.406 1 96.88 114 ILE B CA 1
ATOM 2750 C C . ILE B 1 114 ? -1.349 10.82 2.07 1 96.88 114 ILE B C 1
ATOM 2752 O O . ILE B 1 114 ? -0.488 11.703 2.061 1 96.88 114 ILE B O 1
ATOM 2756 N N . TRP B 1 115 ? -1.062 9.555 1.839 1 96.56 115 TRP B N 1
ATOM 2757 C CA . TRP B 1 115 ? 0.27 9.094 1.465 1 96.56 115 TRP B CA 1
ATOM 2758 C C . TRP B 1 115 ? 0.246 8.406 0.104 1 96.56 115 TRP B C 1
ATOM 2760 O O . TRP B 1 115 ? -0.645 7.602 -0.175 1 96.56 115 TRP B O 1
ATOM 2770 N N . TYR B 1 116 ? 1.132 8.766 -0.667 1 94.44 116 TYR B N 1
ATOM 2771 C CA . TYR B 1 116 ? 1.591 8.008 -1.826 1 94.44 116 TYR B CA 1
ATOM 2772 C C . TYR B 1 116 ? 3.023 7.527 -1.633 1 94.44 116 TYR B C 1
ATOM 2774 O O . TYR B 1 116 ? 3.684 7.898 -0.66 1 94.44 116 TYR B O 1
ATOM 2782 N N . ASP B 1 117 ? 3.445 6.711 -2.551 1 91.12 117 ASP B N 1
ATOM 2783 C CA . ASP B 1 117 ? 4.82 6.238 -2.424 1 91.12 117 ASP B CA 1
ATOM 2784 C C . ASP B 1 117 ? 5.809 7.398 -2.475 1 91.12 117 ASP B C 1
ATOM 2786 O O . ASP B 1 117 ? 6.828 7.387 -1.778 1 91.12 117 ASP B O 1
ATOM 2790 N N . TYR B 1 118 ? 5.41 8.469 -3.213 1 94.38 118 TYR B N 1
ATOM 2791 C CA . TYR B 1 118 ? 6.43 9.477 -3.502 1 94.38 118 TYR B CA 1
ATOM 2792 C C . TYR B 1 118 ? 6.109 10.789 -2.805 1 94.38 118 TYR B C 1
ATOM 2794 O O . TYR B 1 118 ? 6.898 11.742 -2.859 1 94.38 118 TYR B O 1
ATOM 2802 N N . CYS B 1 119 ? 4.949 10.82 -2.172 1 97.31 119 CYS B N 1
ATOM 2803 C CA . CYS B 1 119 ? 4.652 12.094 -1.531 1 97.31 119 CYS B CA 1
ATOM 2804 C C . CYS B 1 119 ? 3.607 11.922 -0.436 1 97.31 119 CYS B C 1
ATOM 2806 O O . CYS B 1 119 ? 2.973 10.875 -0.333 1 97.31 119 CYS B O 1
ATOM 2808 N N . MET B 1 120 ? 3.488 12.914 0.363 1 98.38 120 MET B N 1
ATOM 2809 C CA . MET B 1 120 ? 2.498 13.039 1.429 1 98.38 120 MET B CA 1
ATOM 2810 C C . MET B 1 120 ? 1.943 14.461 1.491 1 98.38 120 MET B C 1
ATOM 2812 O O . MET B 1 120 ? 2.689 15.43 1.343 1 98.38 120 MET B O 1
ATOM 2816 N N . PHE B 1 121 ? 0.675 14.578 1.673 1 98.75 121 PHE B N 1
ATOM 2817 C CA . PHE B 1 121 ? 0.017 15.867 1.854 1 98.75 121 PHE B CA 1
ATOM 2818 C C . PHE B 1 121 ? -0.88 15.852 3.086 1 98.75 121 PHE B C 1
ATOM 2820 O O . PHE B 1 121 ? -1.638 14.898 3.293 1 98.75 121 PHE B O 1
ATOM 2827 N N . LYS B 1 122 ? -0.754 16.875 3.893 1 98.38 122 LYS B N 1
ATOM 2828 C CA . LYS B 1 122 ? -1.524 17.016 5.125 1 98.38 122 LYS B CA 1
ATOM 2829 C C . LYS B 1 122 ? -2.033 18.438 5.309 1 98.38 122 LYS B C 1
ATOM 2831 O O . LYS B 1 122 ? -1.306 19.406 5.051 1 98.38 122 LYS B O 1
ATOM 2836 N N . TYR B 1 123 ? -3.266 18.547 5.723 1 97.56 123 TYR B N 1
ATOM 2837 C CA . TYR B 1 123 ? -3.809 19.859 6.066 1 97.56 123 TYR B CA 1
ATOM 2838 C C . TYR B 1 123 ? -4.664 19.766 7.324 1 97.56 123 TYR B C 1
ATOM 2840 O O . TYR B 1 123 ? -5.109 18.688 7.715 1 97.56 123 TYR B O 1
ATOM 2848 N N . ASN B 1 124 ? -4.781 20.891 7.973 1 96.88 124 ASN B N 1
ATOM 2849 C CA . ASN B 1 124 ? -5.617 21.016 9.164 1 96.88 124 ASN B CA 1
ATOM 2850 C C . ASN B 1 124 ? -5.996 22.469 9.438 1 96.88 124 ASN B C 1
ATOM 2852 O O . ASN B 1 124 ? -5.379 23.375 8.906 1 96.88 124 ASN B O 1
ATOM 2856 N N . ASN B 1 125 ? -7.059 22.625 10.266 1 95.19 125 ASN B N 1
ATOM 2857 C CA . ASN B 1 125 ? -7.441 23.984 10.656 1 95.19 125 ASN B CA 1
ATOM 2858 C C . ASN B 1 125 ? -6.781 24.391 11.977 1 95.19 125 ASN B C 1
ATOM 2860 O O . ASN B 1 125 ? -7.031 25.484 12.484 1 95.19 125 ASN B O 1
ATOM 2864 N N . THR B 1 126 ? -5.98 23.547 12.5 1 94.69 126 THR B N 1
ATOM 2865 C CA . THR B 1 126 ? -5.172 23.844 13.672 1 94.69 126 THR B CA 1
ATOM 2866 C C . THR B 1 126 ? -3.688 23.656 13.367 1 94.69 126 THR B C 1
ATOM 2868 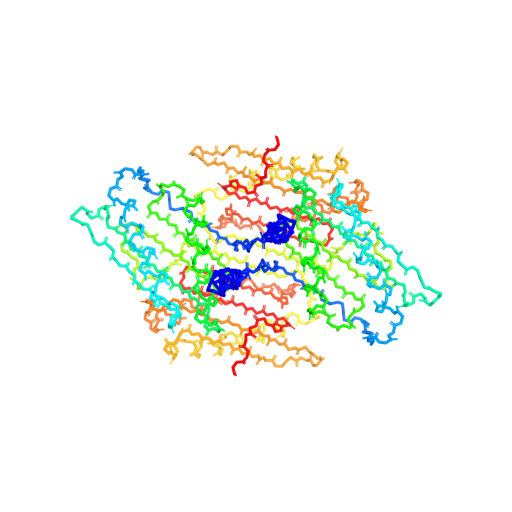O O . THR B 1 126 ? -3.316 22.828 12.547 1 94.69 126 THR B O 1
ATOM 2871 N N . ALA B 1 127 ? -2.916 24.484 14.078 1 95.94 127 ALA B N 1
ATOM 2872 C CA . ALA B 1 127 ? -1.47 24.422 13.875 1 95.94 127 ALA B CA 1
ATOM 2873 C C . ALA B 1 127 ? -0.92 23.062 14.305 1 95.94 127 ALA B C 1
ATOM 2875 O O . ALA B 1 127 ? -1.271 22.547 15.367 1 95.94 127 ALA B O 1
ATOM 2876 N N . PHE B 1 128 ? -0.025 22.484 13.461 1 96.56 128 PHE B N 1
ATOM 2877 C CA . PHE B 1 128 ? 0.543 21.188 13.812 1 96.56 128 PHE B CA 1
ATOM 2878 C C . PHE B 1 128 ? 2.027 21.141 13.461 1 96.56 128 PHE B C 1
ATOM 2880 O O . PHE B 1 128 ? 2.678 20.109 13.656 1 96.56 128 PHE B O 1
ATOM 2887 N N . PHE B 1 129 ? 2.596 22.219 13.008 1 98 129 PHE B N 1
ATOM 2888 C CA . PHE B 1 129 ? 3.998 22.234 12.609 1 98 129 PHE B CA 1
ATOM 2889 C C . PHE B 1 129 ? 4.906 21.969 13.805 1 98 129 PHE B C 1
ATOM 2891 O O . PHE B 1 129 ? 4.66 22.484 14.898 1 98 129 PHE B O 1
ATOM 2898 N N . GLY B 1 130 ? 5.941 21.188 13.523 1 97.75 130 GLY B N 1
ATOM 2899 C CA . GLY B 1 130 ? 6.977 20.984 14.523 1 97.75 130 GLY B CA 1
ATOM 2900 C C . GLY B 1 130 ? 6.609 19.938 15.555 1 97.75 130 GLY B C 1
ATOM 2901 O O . GLY B 1 130 ? 7.379 19.672 16.484 1 97.75 130 GLY B O 1
ATOM 2902 N N . LYS B 1 131 ? 5.449 19.359 15.398 1 96.81 131 LYS B N 1
ATOM 2903 C CA . LYS B 1 131 ? 4.992 18.328 16.328 1 96.81 131 LYS B CA 1
ATOM 2904 C C . LYS B 1 131 ? 4.945 16.969 15.648 1 96.81 131 LYS B C 1
ATOM 2906 O O . LYS B 1 131 ? 4.477 16.844 14.516 1 96.81 131 LYS B O 1
ATOM 2911 N N . ILE B 1 132 ? 5.473 15.977 16.391 1 97.12 132 ILE B N 1
ATOM 2912 C CA . ILE B 1 132 ? 5.422 14.617 15.867 1 97.12 132 ILE B CA 1
ATOM 2913 C C . ILE B 1 132 ? 3.971 14.141 15.789 1 97.12 132 ILE B C 1
ATOM 2915 O O . ILE B 1 132 ? 3.236 14.219 16.781 1 97.12 132 ILE B O 1
ATOM 2919 N N . ASP B 1 133 ? 3.557 13.711 14.656 1 94.06 133 ASP B N 1
ATOM 2920 C CA . ASP B 1 133 ? 2.23 13.125 14.477 1 94.06 133 ASP B CA 1
ATOM 2921 C C . ASP B 1 133 ? 2.215 11.656 14.883 1 94.06 133 ASP B C 1
ATOM 2923 O O . ASP B 1 133 ? 2.602 10.781 14.102 1 94.06 133 ASP B O 1
ATOM 2927 N N . ASN B 1 134 ? 1.682 11.328 16 1 83.62 134 ASN B N 1
ATOM 2928 C CA . ASN B 1 134 ? 1.61 9.961 16.5 1 83.62 134 ASN B CA 1
ATOM 2929 C C . ASN B 1 134 ? 0.233 9.352 16.266 1 83.62 134 ASN B C 1
ATOM 2931 O O . ASN B 1 134 ? -0.058 8.258 16.766 1 83.62 134 ASN B O 1
ATOM 2935 N N . LYS B 1 135 ? -0.556 10.047 15.562 1 84.19 135 LYS B N 1
ATOM 2936 C CA . LYS B 1 135 ? -1.945 9.609 15.43 1 84.19 135 LYS B CA 1
ATOM 2937 C C . LYS B 1 135 ? -2.178 8.906 14.102 1 84.19 135 LYS B C 1
ATOM 2939 O O . LYS B 1 135 ? -2.975 7.969 14.016 1 84.19 135 LYS B O 1
ATOM 2944 N N . ASN B 1 136 ? -1.506 9.398 13.172 1 89.75 136 ASN B N 1
ATOM 2945 C CA . ASN B 1 136 ? -1.773 8.914 11.828 1 89.75 136 ASN B CA 1
ATOM 2946 C C . ASN B 1 136 ? -0.61 8.078 11.289 1 89.75 136 ASN B C 1
ATOM 2948 O O . ASN B 1 136 ? 0.547 8.492 11.383 1 89.75 136 ASN B O 1
ATOM 2952 N N . GLY B 1 137 ? -0.95 6.957 10.695 1 92.56 137 GLY B N 1
ATOM 2953 C CA . GLY B 1 137 ? 0.08 6.145 10.07 1 92.56 137 GLY B CA 1
ATOM 2954 C C . GLY B 1 137 ? -0.358 4.711 9.828 1 92.56 137 GLY B C 1
ATOM 2955 O O . GLY B 1 137 ? -1.489 4.34 10.148 1 92.56 137 GLY B O 1
ATOM 2956 N N . PHE B 1 138 ? 0.52 3.951 9.234 1 92.5 138 PHE B N 1
ATOM 2957 C CA . PHE B 1 138 ? 0.228 2.551 8.961 1 92.5 138 PHE B CA 1
ATOM 2958 C C . PHE B 1 138 ? 1.516 1.743 8.836 1 92.5 138 PHE B C 1
ATOM 2960 O O . PHE B 1 138 ? 2.602 2.312 8.719 1 92.5 138 PHE B O 1
ATOM 2967 N N . ILE B 1 139 ? 1.336 0.463 8.984 1 92.12 139 ILE B N 1
ATOM 2968 C CA . ILE B 1 139 ? 2.416 -0.514 8.891 1 92.12 139 ILE B CA 1
ATOM 2969 C C . ILE B 1 139 ? 2.166 -1.454 7.719 1 92.12 139 ILE B C 1
ATOM 2971 O O . ILE B 1 139 ? 1.018 -1.778 7.406 1 92.12 139 ILE B O 1
ATOM 2975 N N . ARG B 1 140 ? 3.213 -1.812 7.07 1 91.88 140 ARG B N 1
ATOM 2976 C CA . ARG B 1 140 ? 3.176 -2.854 6.051 1 91.88 140 ARG B CA 1
ATOM 2977 C C . ARG B 1 140 ? 4.312 -3.852 6.246 1 91.88 140 ARG B C 1
ATOM 2979 O O . ARG B 1 140 ? 5.438 -3.465 6.57 1 91.88 140 ARG B O 1
ATOM 2986 N N . SER B 1 141 ? 4.016 -5.113 6.07 1 90.94 141 SER B N 1
ATOM 2987 C CA . SER B 1 141 ? 5.047 -6.137 6.203 1 90.94 141 SER B CA 1
ATOM 2988 C C . SER B 1 141 ? 4.754 -7.332 5.301 1 90.94 141 SER B C 1
ATOM 2990 O O . SER B 1 141 ? 3.594 -7.688 5.086 1 90.94 141 SER B O 1
ATOM 2992 N N . THR B 1 142 ? 5.758 -7.902 4.734 1 88.69 142 THR B N 1
ATOM 2993 C CA . THR B 1 142 ? 5.609 -9.102 3.922 1 88.69 142 THR B CA 1
ATOM 2994 C C . THR B 1 142 ? 5.348 -10.32 4.801 1 88.69 142 THR B C 1
ATOM 2996 O O . THR B 1 142 ? 5.637 -10.305 6 1 88.69 142 THR B O 1
ATOM 2999 N N . LEU B 1 143 ? 4.754 -11.336 4.219 1 81.5 143 LEU B N 1
ATOM 3000 C CA . LEU B 1 143 ? 4.5 -12.586 4.922 1 81.5 143 LEU B CA 1
ATOM 3001 C C . LEU B 1 143 ? 5.574 -13.625 4.605 1 81.5 143 LEU B C 1
ATOM 3003 O O . LEU B 1 143 ? 5.57 -14.719 5.172 1 81.5 143 LEU B O 1
ATOM 3007 N N . LYS B 1 144 ? 6.449 -13.305 3.795 1 73.69 144 LYS B N 1
ATOM 3008 C CA . LYS B 1 144 ? 7.496 -14.234 3.383 1 73.69 144 LYS B CA 1
ATOM 3009 C C . LYS B 1 144 ? 8.516 -14.453 4.504 1 73.69 144 LYS B C 1
ATOM 3011 O O . LYS B 1 144 ? 8.875 -13.508 5.211 1 73.69 144 LYS B O 1
ATOM 3016 N N . SER B 1 145 ? 8.891 -15.75 4.766 1 65.19 145 SER B N 1
ATOM 3017 C CA . SER B 1 145 ? 9.812 -16.109 5.84 1 65.19 145 SER B CA 1
ATOM 3018 C C . SER B 1 145 ? 11.219 -16.359 5.309 1 65.19 145 SER B C 1
ATOM 3020 O O . SER B 1 145 ? 11.391 -16.75 4.152 1 65.19 145 SER B O 1
ATOM 3022 N N . VAL B 1 146 ? 12.164 -15.828 6.027 1 65.56 146 VAL B N 1
ATOM 3023 C CA . VAL B 1 146 ? 13.555 -16.125 5.688 1 65.56 146 VAL B CA 1
ATOM 3024 C C . VAL B 1 146 ? 14.094 -17.203 6.625 1 65.56 146 VAL B C 1
ATOM 3026 O O . VAL B 1 146 ? 13.516 -17.469 7.684 1 65.56 146 VAL B O 1
ATOM 3029 N N . SER B 1 147 ? 15.133 -17.844 6.207 1 67.81 147 SER B N 1
ATOM 3030 C CA . SER B 1 147 ? 15.719 -18.984 6.898 1 67.81 147 SER B CA 1
ATOM 3031 C C . SER B 1 147 ? 16.297 -18.578 8.25 1 67.81 147 SER B C 1
ATOM 3033 O O . SER B 1 147 ? 16.203 -19.312 9.227 1 67.81 147 SER B O 1
ATOM 3035 N N . ASP B 1 148 ? 16.859 -17.359 8.391 1 79.19 148 ASP B N 1
ATOM 3036 C CA . ASP B 1 148 ? 17.469 -16.891 9.625 1 79.19 148 ASP B CA 1
ATOM 3037 C C . ASP B 1 148 ? 16.891 -15.555 10.062 1 79.19 148 ASP B C 1
ATOM 3039 O O . ASP B 1 148 ? 17.547 -14.516 9.938 1 79.19 148 ASP B O 1
ATOM 3043 N N . PRO B 1 149 ? 15.758 -15.68 10.789 1 79.62 149 PRO B N 1
ATOM 3044 C CA . PRO B 1 149 ? 15.039 -14.453 11.141 1 79.62 149 PRO B CA 1
ATOM 3045 C C . PRO B 1 149 ? 15.82 -13.578 12.125 1 79.62 149 PRO B C 1
ATOM 3047 O O . PRO B 1 149 ? 15.758 -12.352 12.047 1 79.62 149 PRO B O 1
ATOM 3050 N N . GLU B 1 150 ? 16.578 -14.141 13 1 82.69 150 GLU B N 1
ATOM 3051 C CA . GLU B 1 150 ? 17.281 -13.359 14 1 82.69 150 GLU B CA 1
ATOM 3052 C C . GLU B 1 150 ? 18.359 -12.484 13.359 1 82.69 150 GLU B C 1
ATOM 3054 O O . GLU B 1 150 ? 18.422 -11.281 13.625 1 82.69 150 GLU B O 1
ATOM 3059 N N . THR B 1 151 ? 19.156 -13.156 12.555 1 85.38 151 THR B N 1
ATOM 3060 C CA . THR B 1 151 ? 20.203 -12.414 11.883 1 85.38 151 THR B CA 1
ATOM 3061 C C . THR B 1 151 ? 19.625 -11.359 10.945 1 85.38 151 THR B C 1
ATOM 3063 O O . THR B 1 151 ? 20.109 -10.234 10.883 1 85.38 151 THR B O 1
ATOM 3066 N N . PHE B 1 152 ? 18.656 -11.695 10.289 1 88.19 152 PHE B N 1
ATOM 3067 C CA . PHE B 1 152 ? 18.016 -10.773 9.344 1 88.19 152 PHE B CA 1
ATOM 3068 C C . PHE B 1 152 ? 17.469 -9.555 10.062 1 88.19 152 PHE B C 1
ATOM 3070 O O . PHE B 1 152 ? 17.688 -8.422 9.633 1 88.19 152 PHE B O 1
ATOM 3077 N N . ASN B 1 153 ? 16.781 -9.812 11.172 1 87.62 153 ASN B N 1
ATOM 3078 C CA . ASN B 1 153 ? 16.203 -8.727 11.945 1 87.62 153 ASN B CA 1
ATOM 3079 C C . ASN B 1 153 ? 17.281 -7.793 12.5 1 87.62 153 ASN B C 1
ATOM 3081 O O . ASN B 1 153 ? 17.109 -6.574 12.508 1 87.62 153 ASN B O 1
ATOM 3085 N N . ARG B 1 154 ? 18.312 -8.391 12.953 1 89.06 154 ARG B N 1
ATOM 3086 C CA . ARG B 1 154 ? 19.422 -7.59 13.477 1 89.06 154 ARG B CA 1
ATOM 3087 C C . ARG B 1 154 ? 20.016 -6.707 12.383 1 89.06 154 ARG B C 1
ATOM 3089 O O . ARG B 1 154 ? 20.281 -5.527 12.609 1 89.06 154 ARG B O 1
ATOM 3096 N N . LYS B 1 155 ? 20.188 -7.246 11.234 1 91.69 155 LYS B N 1
ATOM 3097 C CA . LYS B 1 155 ? 20.766 -6.512 10.109 1 91.69 155 LYS B CA 1
ATOM 3098 C C . LYS B 1 155 ? 19.812 -5.418 9.633 1 91.69 155 LYS B C 1
ATOM 3100 O O . LYS B 1 155 ? 20.25 -4.336 9.227 1 91.69 155 LYS B O 1
ATOM 3105 N N . THR B 1 156 ? 18.562 -5.73 9.641 1 92.62 156 THR B N 1
ATOM 3106 C CA . THR B 1 156 ? 17.562 -4.738 9.266 1 92.62 156 THR B CA 1
ATOM 3107 C C . THR B 1 156 ? 17.594 -3.545 10.219 1 92.62 156 THR B C 1
ATOM 3109 O O . THR B 1 156 ? 17.625 -2.395 9.773 1 92.62 156 THR B O 1
ATOM 3112 N N . LYS B 1 157 ? 17.656 -3.834 11.508 1 93.12 157 LYS B N 1
ATOM 3113 C CA . LYS B 1 157 ? 17.719 -2.77 12.508 1 93.12 157 LYS B CA 1
ATOM 3114 C C . LYS B 1 157 ? 19 -1.956 12.352 1 93.12 157 LYS B C 1
ATOM 3116 O O . LYS B 1 157 ? 18.984 -0.731 12.5 1 93.12 157 LYS B O 1
ATOM 3121 N N . GLN B 1 158 ? 20.016 -2.643 12.086 1 95 158 GLN B N 1
ATOM 3122 C CA . GLN B 1 158 ? 21.297 -1.977 11.867 1 95 158 GLN B CA 1
ATOM 3123 C C . GLN B 1 158 ? 21.219 -1.011 10.695 1 95 158 GLN B C 1
ATOM 3125 O O . GLN B 1 158 ? 21.641 0.145 10.797 1 95 158 GLN B O 1
ATOM 3130 N N . LEU B 1 159 ? 20.719 -1.483 9.609 1 96.94 159 LEU B N 1
ATOM 3131 C CA . LEU B 1 159 ? 20.594 -0.643 8.43 1 96.94 159 LEU B CA 1
ATOM 3132 C C . LEU B 1 159 ? 19.719 0.577 8.719 1 96.94 159 LEU B C 1
ATOM 3134 O O . LEU B 1 159 ? 20.125 1.709 8.43 1 96.94 159 LEU B O 1
ATOM 3138 N N . LEU B 1 160 ? 18.594 0.37 9.312 1 97.69 160 LEU B N 1
ATOM 3139 C CA . LEU B 1 160 ? 17.641 1.448 9.547 1 97.69 160 LEU B CA 1
ATOM 3140 C C . LEU B 1 160 ? 18.188 2.459 10.547 1 97.69 160 LEU B C 1
ATOM 3142 O O . LEU B 1 160 ? 17.969 3.664 10.398 1 97.69 160 LEU B O 1
ATOM 3146 N N . SER B 1 161 ? 18.906 1.934 11.516 1 96.94 161 SER B N 1
ATOM 3147 C CA . SER B 1 161 ? 19.516 2.83 12.492 1 96.94 161 SER B CA 1
ATOM 3148 C C . SER B 1 161 ? 20.594 3.705 11.844 1 96.94 161 SER B C 1
ATOM 3150 O O . SER B 1 161 ? 20.688 4.898 12.141 1 96.94 161 SER B O 1
ATOM 3152 N N . MET B 1 162 ? 21.375 3.074 11.039 1 97.62 162 MET B N 1
ATOM 3153 C CA . MET B 1 162 ? 22.391 3.83 10.32 1 97.62 162 MET B CA 1
ATOM 3154 C C . MET B 1 162 ? 21.75 4.891 9.43 1 97.62 162 MET B C 1
ATOM 3156 O O . MET B 1 162 ? 22.203 6.035 9.398 1 97.62 162 MET B O 1
ATOM 3160 N N . LEU B 1 163 ? 20.719 4.559 8.758 1 98.25 163 LEU B N 1
ATOM 3161 C CA . LEU B 1 163 ? 20.016 5.492 7.879 1 98.25 163 LEU B CA 1
ATOM 3162 C C . LEU B 1 163 ? 19.359 6.602 8.688 1 98.25 163 LEU B C 1
ATOM 3164 O O . LEU B 1 163 ? 19.312 7.754 8.242 1 98.25 163 LEU B O 1
ATOM 3168 N N . ALA B 1 164 ? 18.812 6.234 9.844 1 98.12 164 ALA B N 1
ATOM 3169 C CA . ALA B 1 164 ? 18.203 7.238 10.703 1 98.12 164 ALA B CA 1
ATOM 3170 C C . ALA B 1 164 ? 19.203 8.305 11.117 1 98.12 164 ALA B C 1
ATOM 3172 O O . ALA B 1 164 ? 18.922 9.5 11.062 1 98.12 164 ALA B O 1
ATOM 3173 N N . GLN B 1 165 ? 20.391 7.844 11.438 1 97.31 165 GLN B N 1
ATOM 3174 C CA . GLN B 1 165 ? 21.438 8.773 11.82 1 97.31 165 GLN B CA 1
ATOM 3175 C C . GLN B 1 165 ? 21.781 9.727 10.68 1 97.31 165 GLN B C 1
ATOM 3177 O O . GLN B 1 165 ? 21.953 10.93 10.898 1 97.31 165 GLN B O 1
ATOM 3182 N N . ARG B 1 166 ? 21.781 9.234 9.547 1 97.69 166 ARG B N 1
ATOM 3183 C CA . ARG B 1 166 ? 22.078 10.055 8.383 1 97.69 166 ARG B CA 1
ATOM 3184 C C . ARG B 1 166 ? 20.938 11.016 8.086 1 97.69 166 ARG B C 1
ATOM 3186 O O . ARG B 1 166 ? 21.172 12.172 7.723 1 97.69 166 ARG B O 1
ATOM 3193 N N . ALA B 1 167 ? 19.734 10.539 8.242 1 97.62 167 ALA B N 1
ATOM 3194 C CA . ALA B 1 167 ? 18.562 11.328 7.879 1 97.62 167 ALA B CA 1
ATOM 3195 C C . ALA B 1 167 ? 18.422 12.555 8.773 1 97.62 167 ALA B C 1
ATOM 3197 O O . ALA B 1 167 ? 18.312 13.68 8.281 1 97.62 167 ALA B O 1
ATOM 3198 N N . TYR B 1 168 ? 18.484 12.414 10.055 1 95.94 168 TYR B N 1
ATOM 3199 C CA . TYR B 1 168 ? 18.25 13.57 10.906 1 95.94 168 TYR B CA 1
ATOM 3200 C C . TYR B 1 168 ? 19.484 14.461 10.969 1 95.94 168 TYR B C 1
ATOM 3202 O O . TYR B 1 168 ? 19.438 15.57 11.508 1 95.94 168 TYR B O 1
ATOM 3210 N N . GLY B 1 169 ? 20.578 14.031 10.281 1 92.88 169 GLY B N 1
ATOM 3211 C CA . GLY B 1 169 ? 21.797 14.828 10.227 1 92.88 169 GLY B CA 1
ATOM 3212 C C . GLY B 1 169 ? 21.906 15.648 8.961 1 92.88 169 GLY B C 1
ATOM 3213 O O . GLY B 1 169 ? 22.844 16.438 8.805 1 92.88 169 GLY B O 1
ATOM 3214 N N . ASN B 1 170 ? 20.984 15.422 8.07 1 92 170 ASN B N 1
ATOM 3215 C CA . ASN B 1 170 ? 21.094 16.188 6.836 1 92 170 ASN B CA 1
ATOM 3216 C C . ASN B 1 170 ? 19.859 17.047 6.602 1 92 170 ASN B C 1
ATOM 3218 O O . ASN B 1 170 ? 18.844 16.891 7.277 1 92 170 ASN B O 1
ATOM 3222 N N . SER B 1 171 ? 19.969 18.016 5.633 1 92.69 171 SER B N 1
ATOM 3223 C CA . SER B 1 171 ? 18.953 19.031 5.449 1 92.69 171 SER B CA 1
ATOM 3224 C C . SER B 1 171 ? 17.703 18.469 4.789 1 92.69 171 SER B C 1
ATOM 3226 O O . SER B 1 171 ? 16.625 19.062 4.855 1 92.69 171 SER B O 1
ATOM 3228 N N . LYS B 1 172 ? 17.734 17.281 4.215 1 95.44 172 LYS B N 1
ATOM 3229 C CA . LYS B 1 172 ? 16.594 16.703 3.523 1 95.44 172 LYS B CA 1
ATOM 3230 C C . LYS B 1 172 ? 15.812 15.773 4.445 1 95.44 172 LYS B C 1
ATOM 3232 O O . LYS B 1 172 ? 14.703 15.344 4.109 1 95.44 172 LYS B O 1
ATOM 3237 N N . PHE B 1 173 ? 16.438 15.492 5.625 1 98.38 173 PHE B N 1
ATOM 3238 C CA . PHE B 1 173 ? 15.844 14.531 6.551 1 98.38 173 PHE B CA 1
ATOM 3239 C C . PHE B 1 173 ? 15.492 13.234 5.832 1 98.38 173 PHE B C 1
ATOM 3241 O O . PHE B 1 173 ? 14.43 12.656 6.078 1 98.38 173 PHE B O 1
ATOM 3248 N N . TYR B 1 174 ? 16.391 12.859 4.914 1 98.31 174 TYR B N 1
ATOM 3249 C CA . TYR B 1 174 ? 16.219 11.68 4.07 1 98.31 174 TYR B CA 1
ATOM 3250 C C . TYR B 1 174 ? 17.516 10.891 3.971 1 98.31 174 TYR B C 1
ATOM 3252 O O . TYR B 1 174 ? 18.594 11.469 3.879 1 98.31 174 TYR B O 1
ATOM 3260 N N . ALA B 1 175 ? 17.297 9.594 3.984 1 98.19 175 ALA B N 1
ATOM 3261 C CA . ALA B 1 175 ? 18.453 8.727 3.723 1 98.19 175 ALA B CA 1
ATOM 3262 C C . ALA B 1 175 ? 18.016 7.402 3.111 1 98.19 175 ALA B C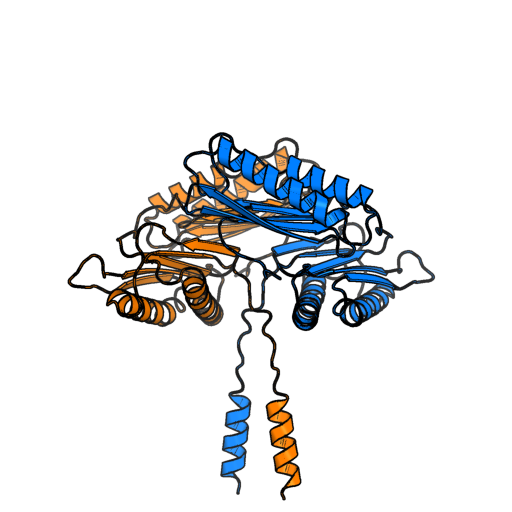 1
ATOM 3264 O O . ALA B 1 175 ? 16.953 6.871 3.463 1 98.19 175 ALA B O 1
ATOM 3265 N N . SER B 1 176 ? 18.75 6.969 2.184 1 97.75 176 SER B N 1
ATOM 3266 C CA . SER B 1 176 ? 18.594 5.629 1.626 1 97.75 176 SER B CA 1
ATOM 3267 C C . SER B 1 176 ? 19.922 4.898 1.56 1 97.75 176 SER B C 1
ATOM 3269 O O . SER B 1 176 ? 20.984 5.523 1.651 1 97.75 176 SER B O 1
ATOM 3271 N N . GLY B 1 177 ? 19.859 3.607 1.53 1 96.81 177 GLY B N 1
ATOM 3272 C CA . GLY B 1 177 ? 21.062 2.814 1.487 1 96.81 177 GLY B CA 1
ATOM 3273 C C . GLY B 1 177 ? 20.812 1.321 1.417 1 96.81 177 GLY B C 1
ATOM 3274 O O . GLY B 1 177 ? 19.656 0.894 1.267 1 96.81 177 GLY B O 1
ATOM 3275 N N . LYS B 1 178 ? 21.922 0.619 1.338 1 95.31 178 LYS B N 1
ATOM 3276 C CA . LYS B 1 178 ? 21.797 -0.834 1.259 1 95.31 178 LYS B CA 1
ATOM 3277 C C . LYS B 1 178 ? 22.844 -1.52 2.135 1 95.31 178 LYS B C 1
ATOM 3279 O O . LYS B 1 178 ? 23.844 -0.904 2.514 1 95.31 178 LYS B O 1
ATOM 3284 N N . LEU B 1 179 ? 22.547 -2.629 2.535 1 94.62 179 LEU B N 1
ATOM 3285 C CA . LEU B 1 179 ? 23.406 -3.508 3.309 1 94.62 179 LEU B CA 1
ATOM 3286 C C . LEU B 1 179 ? 23.438 -4.906 2.705 1 94.62 179 LEU B C 1
ATOM 3288 O O . LEU B 1 179 ? 22.406 -5.531 2.512 1 94.62 179 LEU B O 1
ATOM 3292 N N . GLU B 1 180 ? 24.641 -5.336 2.379 1 91.56 180 GLU B N 1
ATOM 3293 C CA . GLU B 1 180 ? 24.781 -6.688 1.842 1 91.56 180 GLU B CA 1
ATOM 3294 C C . GLU B 1 180 ? 24.578 -7.738 2.932 1 91.56 180 GLU B C 1
ATOM 3296 O O . GLU B 1 180 ? 25.172 -7.637 4.012 1 91.56 180 GLU B O 1
ATOM 3301 N N . LEU B 1 181 ? 23.656 -8.617 2.639 1 87.69 181 LEU B N 1
ATOM 3302 C CA . LEU B 1 181 ? 23.438 -9.75 3.535 1 87.69 181 LEU B CA 1
ATOM 3303 C C . LEU B 1 181 ? 24.25 -10.953 3.096 1 87.69 181 LEU B C 1
ATOM 3305 O O . LEU B 1 181 ? 25.406 -10.82 2.707 1 87.69 181 LEU B O 1
ATOM 3309 N N . GLN B 1 182 ? 23.734 -12.195 3.441 1 77.25 182 GLN B N 1
ATOM 3310 C CA . GLN B 1 182 ? 24.375 -13.383 2.887 1 77.25 182 GLN B CA 1
ATOM 3311 C C . GLN B 1 182 ? 24.062 -13.531 1.4 1 77.25 182 GLN B C 1
ATOM 3313 O O . GLN B 1 182 ? 22.922 -13.312 0.977 1 77.25 182 GLN B O 1
ATOM 3318 N N . LYS B 1 183 ? 25.125 -13.672 0.646 1 67.19 183 LYS B N 1
ATOM 3319 C CA . LYS B 1 183 ? 24.984 -13.711 -0.806 1 67.19 183 LYS B CA 1
ATOM 3320 C C . LYS B 1 183 ? 23.844 -14.648 -1.219 1 67.19 183 LYS B C 1
ATOM 3322 O O . LYS B 1 183 ? 23.672 -15.719 -0.631 1 67.19 183 LYS B O 1
ATOM 3327 N N . PRO B 1 184 ? 23.125 -14.133 -1.962 1 70 184 PRO B N 1
ATOM 3328 C CA . PRO B 1 184 ? 23.062 -12.984 -2.869 1 70 184 PRO B CA 1
ATOM 3329 C C . PRO B 1 184 ? 22.031 -11.945 -2.432 1 70 184 PRO B C 1
ATOM 3331 O O . PRO B 1 184 ? 21.531 -11.172 -3.256 1 70 184 PRO B O 1
ATOM 3334 N N . GLU B 1 185 ? 21.781 -11.945 -1.218 1 83.19 185 GLU B N 1
ATOM 3335 C CA . GLU B 1 185 ? 20.703 -11.07 -0.78 1 83.19 185 GLU B CA 1
ATOM 3336 C C . GLU B 1 185 ? 21.234 -9.719 -0.319 1 83.19 185 GLU B C 1
ATOM 3338 O O . GLU B 1 185 ? 22.281 -9.641 0.311 1 83.19 185 GLU B O 1
ATOM 3343 N N . THR B 1 186 ? 20.609 -8.656 -0.779 1 90.12 186 THR B N 1
ATOM 3344 C CA . THR B 1 186 ? 20.891 -7.285 -0.361 1 90.12 186 THR B CA 1
ATOM 3345 C C . THR B 1 186 ? 19.656 -6.645 0.262 1 90.12 186 THR B C 1
ATOM 3347 O O . THR B 1 186 ? 18.547 -6.816 -0.242 1 90.12 186 THR B O 1
ATOM 3350 N N . LEU B 1 187 ? 19.906 -5.996 1.392 1 93.31 187 LEU B N 1
ATOM 3351 C CA . LEU B 1 187 ? 18.844 -5.27 2.086 1 93.31 187 LEU B CA 1
ATOM 3352 C C . LEU B 1 187 ? 18.875 -3.791 1.715 1 93.31 187 LEU B C 1
ATOM 3354 O O . LEU B 1 187 ? 19.906 -3.139 1.812 1 93.31 187 LEU B O 1
ATOM 3358 N N . TYR B 1 188 ? 17.75 -3.361 1.206 1 95 188 TYR B N 1
ATOM 3359 C CA . TYR B 1 188 ? 17.594 -1.955 0.851 1 95 188 TYR B CA 1
ATOM 3360 C C . TYR B 1 188 ? 16.703 -1.231 1.856 1 95 188 TYR B C 1
ATOM 3362 O O . TYR B 1 188 ? 15.711 -1.785 2.322 1 95 188 TYR B O 1
ATOM 3370 N N . GLY B 1 189 ? 17.094 0.001 2.189 1 97.31 189 GLY B N 1
ATOM 3371 C CA . GLY B 1 189 ? 16.297 0.756 3.143 1 97.31 189 GLY B CA 1
ATOM 3372 C C . GLY B 1 189 ? 16.188 2.229 2.793 1 97.31 189 GLY B C 1
ATOM 3373 O O . GLY B 1 189 ? 17.078 2.783 2.135 1 97.31 189 GLY B O 1
ATOM 3374 N N . LEU B 1 190 ? 15.117 2.801 3.172 1 98 190 LEU B N 1
ATOM 3375 C CA . LEU B 1 190 ? 14.836 4.223 3.02 1 98 190 LEU B CA 1
ATOM 3376 C C . LEU B 1 190 ? 14.125 4.77 4.258 1 98 190 LEU B C 1
ATOM 3378 O O . LEU B 1 190 ? 13.258 4.105 4.828 1 98 190 LEU B O 1
ATOM 3382 N N . ILE B 1 191 ? 14.531 5.973 4.672 1 98.56 191 ILE B N 1
ATOM 3383 C CA . ILE B 1 191 ? 13.914 6.609 5.832 1 98.56 191 ILE B CA 1
ATOM 3384 C C . ILE B 1 191 ? 13.805 8.117 5.598 1 98.56 191 ILE B C 1
ATOM 3386 O O . ILE B 1 191 ? 14.602 8.695 4.852 1 98.56 191 ILE B O 1
ATOM 3390 N N . GLN B 1 192 ? 12.789 8.719 6.223 1 98.62 192 GLN B N 1
ATOM 3391 C CA . GLN B 1 192 ? 12.594 10.148 5.984 1 98.62 192 GLN B CA 1
ATOM 3392 C C . GLN B 1 192 ? 11.711 10.766 7.066 1 98.62 192 GLN B C 1
ATOM 3394 O O . GLN B 1 192 ? 10.812 10.109 7.598 1 98.62 192 GLN B O 1
ATOM 3399 N N . CYS B 1 193 ? 11.984 11.984 7.398 1 98.81 193 CYS B N 1
ATOM 3400 C CA . CYS B 1 193 ? 11.141 12.805 8.266 1 98.81 193 CYS B CA 1
ATOM 3401 C C . CYS B 1 193 ? 10.594 14.016 7.508 1 98.81 193 CYS B C 1
ATOM 3403 O O . CYS B 1 193 ? 11.18 14.445 6.52 1 98.81 193 CYS B O 1
ATOM 3405 N N . SER B 1 194 ? 9.422 14.438 7.961 1 98.5 194 SER B N 1
ATOM 3406 C CA . SER B 1 194 ? 9.008 15.766 7.52 1 98.5 194 SER B CA 1
ATOM 3407 C C . SER B 1 194 ? 9.922 16.844 8.102 1 98.5 194 SER B C 1
ATOM 3409 O O . SER B 1 194 ? 10.344 16.75 9.25 1 98.5 194 SER B O 1
ATOM 3411 N N . ARG B 1 195 ? 10.125 17.875 7.371 1 98.38 195 ARG B N 1
ATOM 3412 C CA . ARG B 1 195 ? 11.188 18.828 7.688 1 98.38 195 ARG B CA 1
ATOM 3413 C C . ARG B 1 195 ? 10.672 19.938 8.594 1 98.38 195 ARG B C 1
ATOM 3415 O O . ARG B 1 195 ? 11.391 20.906 8.859 1 98.38 195 ARG B O 1
ATOM 3422 N N . ASP B 1 196 ? 9.453 19.859 8.984 1 98.44 196 ASP B N 1
ATOM 3423 C CA . ASP B 1 196 ? 8.969 20.781 10.008 1 98.44 196 ASP B CA 1
ATOM 3424 C C . ASP B 1 196 ? 9.492 20.391 11.383 1 98.44 196 ASP B C 1
ATOM 3426 O O . ASP B 1 196 ? 9.453 21.203 12.32 1 98.44 196 ASP B O 1
ATOM 3430 N N . LEU B 1 197 ? 10 19.188 11.5 1 98.56 197 LEU B N 1
ATOM 3431 C CA . LEU B 1 197 ? 10.539 18.719 12.766 1 98.56 197 LEU B CA 1
ATOM 3432 C C . LEU B 1 197 ? 11.938 19.281 13.016 1 98.56 197 LEU B C 1
ATOM 3434 O O . LEU B 1 197 ? 12.656 19.594 12.07 1 98.56 197 LEU B O 1
ATOM 3438 N N . SER B 1 198 ? 12.266 19.375 14.297 1 97.81 198 SER B N 1
ATOM 3439 C CA . SER B 1 198 ? 13.672 19.547 14.633 1 97.81 198 SER B CA 1
ATOM 3440 C C . SER B 1 198 ? 14.461 18.266 14.383 1 97.81 198 SER B C 1
ATOM 3442 O O . SER B 1 198 ? 13.883 17.172 14.289 1 97.81 198 SER B O 1
ATOM 3444 N N . SER B 1 199 ? 15.805 18.406 14.32 1 97.69 199 SER B N 1
ATOM 3445 C CA . SER B 1 199 ? 16.656 17.234 14.164 1 97.69 199 SER B CA 1
ATOM 3446 C C . SER B 1 199 ? 16.438 16.234 15.297 1 97.69 199 SER B C 1
ATOM 3448 O O . SER B 1 199 ? 16.391 15.023 15.07 1 97.69 199 SER B O 1
ATOM 3450 N N . ILE B 1 200 ? 16.266 16.734 16.469 1 97.75 200 ILE B N 1
ATOM 3451 C CA . ILE B 1 200 ? 16.062 15.898 17.641 1 97.75 200 ILE B CA 1
ATOM 3452 C C . ILE B 1 200 ? 14.727 15.18 17.547 1 97.75 200 ILE B C 1
ATOM 3454 O O . ILE B 1 200 ? 14.625 13.984 17.828 1 97.75 200 ILE B O 1
ATOM 3458 N N . ASP B 1 201 ? 13.672 15.914 17.125 1 98.31 201 ASP B N 1
ATOM 3459 C CA . ASP B 1 201 ? 12.344 15.32 16.969 1 98.31 201 ASP B CA 1
ATOM 3460 C C . ASP B 1 201 ? 12.344 14.281 15.852 1 98.31 201 ASP B C 1
ATOM 3462 O O . ASP B 1 201 ? 11.672 13.258 15.945 1 98.31 201 ASP B O 1
ATOM 3466 N N . CYS B 1 202 ? 13.094 14.586 14.812 1 98.38 202 CYS B N 1
ATOM 3467 C CA . CYS B 1 202 ? 13.227 13.609 13.734 1 98.38 202 CYS B CA 1
ATOM 3468 C C . CYS B 1 202 ? 13.859 12.328 14.242 1 98.38 202 CYS B C 1
ATOM 3470 O O . CYS B 1 202 ? 13.344 11.234 14.008 1 98.38 202 CYS B O 1
ATOM 3472 N N . LYS B 1 203 ? 14.914 12.461 14.922 1 97.88 203 LYS B N 1
ATOM 3473 C CA . LYS B 1 203 ? 15.586 11.305 15.516 1 97.88 203 LYS B CA 1
ATOM 3474 C C . LYS B 1 203 ? 14.617 10.492 16.375 1 97.88 203 LYS B C 1
ATOM 3476 O O . LYS B 1 203 ? 14.531 9.273 16.234 1 97.88 203 LYS B O 1
ATOM 3481 N N . GLU B 1 204 ? 13.922 11.156 17.203 1 97.88 204 GLU B N 1
ATOM 3482 C CA . GLU B 1 204 ? 12.977 10.492 18.109 1 97.88 204 GLU B CA 1
ATOM 3483 C C . GLU B 1 204 ? 11.891 9.773 17.312 1 97.88 204 GLU B C 1
ATOM 3485 O O . GLU B 1 204 ? 11.547 8.625 17.609 1 97.88 204 GLU B O 1
ATOM 3490 N N . CYS B 1 205 ? 11.344 10.422 16.344 1 98 205 CYS B N 1
ATOM 3491 C CA . CYS B 1 205 ? 10.289 9.867 15.516 1 98 205 CYS B CA 1
ATOM 3492 C C . CYS B 1 205 ? 10.75 8.586 14.836 1 98 205 CYS B C 1
ATOM 3494 O O . CYS B 1 205 ? 10.047 7.574 14.859 1 98 205 CYS B O 1
ATOM 3496 N N . LEU B 1 206 ? 11.961 8.609 14.25 1 98.12 206 LEU B N 1
ATOM 3497 C CA . LEU B 1 206 ? 12.492 7.469 13.516 1 98.12 206 LEU B CA 1
ATOM 3498 C C . LEU B 1 206 ? 12.82 6.32 14.461 1 98.12 206 LEU B C 1
ATOM 3500 O O . LEU B 1 206 ? 12.531 5.16 14.164 1 98.12 206 LEU B O 1
ATOM 3504 N N . GLN B 1 207 ? 13.383 6.668 15.57 1 96.44 207 GLN B N 1
ATOM 3505 C CA . GLN B 1 207 ? 13.711 5.629 16.547 1 96.44 207 GLN B CA 1
ATOM 3506 C C . GLN B 1 207 ? 12.453 4.953 17.078 1 96.44 207 GLN B C 1
ATOM 3508 O O . GLN B 1 207 ? 12.406 3.727 17.219 1 96.44 207 GLN B O 1
ATOM 3513 N N . GLU B 1 208 ? 11.492 5.719 17.344 1 94.81 208 GLU B N 1
ATOM 3514 C CA . GLU B 1 208 ? 10.227 5.148 17.797 1 94.81 208 GLU B CA 1
ATOM 3515 C C . GLU B 1 208 ? 9.602 4.25 16.734 1 94.81 208 GLU B C 1
ATOM 3517 O O . GLU B 1 208 ? 9.109 3.164 17.047 1 94.81 208 GLU B O 1
ATOM 3522 N N . ALA B 1 209 ? 9.578 4.707 15.516 1 94.69 209 ALA B N 1
ATOM 3523 C CA . ALA B 1 209 ? 9.031 3.922 14.414 1 94.69 209 ALA B CA 1
ATOM 3524 C C . ALA B 1 209 ? 9.758 2.59 14.273 1 94.69 209 ALA B C 1
ATOM 3526 O O . ALA B 1 209 ? 9.125 1.538 14.148 1 94.69 209 ALA B O 1
ATOM 3527 N N . ILE B 1 210 ? 11.07 2.641 14.281 1 94.19 210 ILE B N 1
ATOM 3528 C CA . ILE B 1 210 ? 11.883 1.437 14.125 1 94.19 210 ILE B CA 1
ATOM 3529 C C . ILE B 1 210 ? 11.609 0.477 15.273 1 94.19 210 ILE B C 1
ATOM 3531 O O . ILE B 1 210 ? 11.453 -0.729 15.07 1 94.19 210 ILE B O 1
ATOM 3535 N N . ASN B 1 211 ? 11.445 1.046 16.438 1 90 211 ASN B N 1
ATOM 3536 C CA . ASN B 1 211 ? 11.211 0.224 17.625 1 90 211 ASN B CA 1
ATOM 3537 C C . ASN B 1 211 ? 9.805 -0.369 17.609 1 90 211 ASN B C 1
ATOM 3539 O O . ASN B 1 211 ? 9.578 -1.454 18.156 1 90 211 ASN B O 1
ATOM 3543 N N . ARG B 1 212 ? 8.914 0.347 17 1 86.69 212 ARG B N 1
ATOM 3544 C CA . ARG B 1 212 ? 7.512 -0.073 17 1 86.69 212 ARG B CA 1
ATOM 3545 C C . ARG B 1 212 ? 7.258 -1.131 15.93 1 86.69 212 ARG B C 1
ATOM 3547 O O . ARG B 1 212 ? 6.234 -1.816 15.961 1 86.69 212 ARG B O 1
ATOM 3554 N N . PHE B 1 213 ? 8.078 -1.27 14.984 1 88.75 213 PHE B N 1
ATOM 3555 C CA . PHE B 1 213 ? 7.871 -2.229 13.906 1 88.75 213 PHE B CA 1
ATOM 3556 C C . PHE B 1 213 ? 7.957 -3.658 14.43 1 88.75 213 PHE B C 1
ATOM 3558 O O . PHE B 1 213 ? 8.883 -4.004 15.164 1 88.75 213 PHE B O 1
ATOM 3565 N N . PRO B 1 214 ? 6.953 -4.379 14.078 1 76.94 214 PRO B N 1
ATOM 3566 C CA . PRO B 1 214 ? 6.918 -5.734 14.633 1 76.94 214 PRO B CA 1
ATOM 3567 C C . PRO B 1 214 ? 8.109 -6.582 14.195 1 76.94 214 PRO B C 1
ATOM 3569 O O . PRO B 1 214 ? 8.539 -6.5 13.039 1 76.94 214 PRO B O 1
ATOM 3572 N N . VAL B 1 215 ? 8.641 -7.219 15.203 1 72.81 215 VAL B N 1
ATOM 3573 C CA . VAL B 1 215 ? 9.68 -8.219 14.977 1 72.81 215 VAL B CA 1
ATOM 3574 C C . VAL B 1 215 ? 9.125 -9.609 15.281 1 72.81 215 VAL B C 1
ATOM 3576 O O . VAL B 1 215 ? 8.484 -9.82 16.312 1 72.81 215 VAL B O 1
ATOM 3579 N N . HIS B 1 216 ? 9.07 -10.352 14.188 1 65.56 216 HIS B N 1
ATOM 3580 C CA . HIS B 1 216 ? 8.578 -11.703 14.422 1 65.56 216 HIS B CA 1
ATOM 3581 C C . HIS B 1 216 ?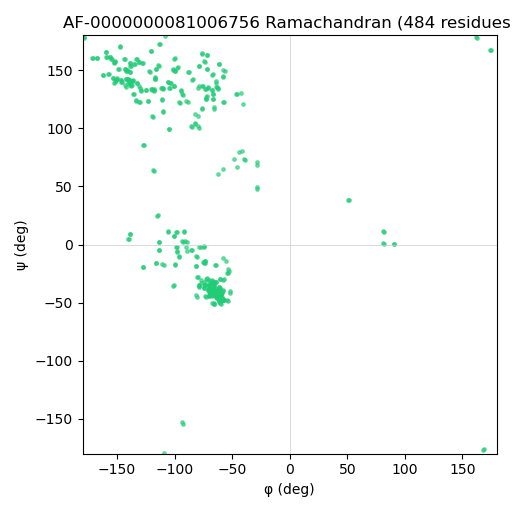 9.727 -12.672 14.664 1 65.56 216 HIS B C 1
ATOM 3583 O O . HIS B 1 216 ? 10.75 -12.602 13.992 1 65.56 216 HIS B O 1
ATOM 3589 N N . VAL B 1 217 ? 9.508 -13.367 15.75 1 63.38 217 VAL B N 1
ATOM 3590 C CA . VAL B 1 217 ? 10.547 -14.336 16.109 1 63.38 217 VAL B CA 1
ATOM 3591 C C . VAL B 1 217 ? 10.469 -15.539 15.164 1 63.38 217 VAL B C 1
ATOM 3593 O O . VAL B 1 217 ? 11.5 -16.109 14.797 1 63.38 217 VAL B O 1
ATOM 3596 N N . SER B 1 218 ? 9.359 -15.867 14.812 1 59.84 218 SER B N 1
ATOM 3597 C CA . SER B 1 218 ? 9.195 -17.109 14.07 1 59.84 218 SER B CA 1
ATOM 3598 C C . SER B 1 218 ? 9.078 -16.859 12.57 1 59.84 218 SER B C 1
ATOM 3600 O O . SER B 1 218 ? 9.148 -17.781 11.766 1 59.84 218 SER B O 1
ATOM 3602 N N . ARG B 1 219 ? 8.797 -15.648 12.297 1 61.34 219 ARG B N 1
ATOM 3603 C CA . ARG B 1 219 ? 8.672 -15.32 10.883 1 61.34 219 ARG B CA 1
ATOM 3604 C C . ARG B 1 219 ? 9.508 -14.094 10.523 1 61.34 219 ARG B C 1
ATOM 3606 O O . ARG B 1 219 ? 9.719 -13.219 11.359 1 61.34 219 ARG B O 1
ATOM 3613 N N . VAL B 1 220 ? 10.203 -14.266 9.414 1 60.12 220 VAL B N 1
ATOM 3614 C CA . VAL B 1 220 ? 11.016 -13.148 8.945 1 60.12 220 VAL B CA 1
ATOM 3615 C C . VAL B 1 220 ? 10.188 -12.25 8.039 1 60.12 220 VAL B C 1
ATOM 3617 O O . VAL B 1 220 ? 9.508 -12.734 7.129 1 60.12 220 VAL B O 1
ATOM 3620 N N . VAL B 1 221 ? 10.094 -11.055 8.375 1 76.12 221 VAL B N 1
ATOM 3621 C CA . VAL B 1 221 ? 9.523 -10.008 7.523 1 76.12 221 VAL B CA 1
ATOM 3622 C C . VAL B 1 221 ? 10.594 -9.469 6.582 1 76.12 221 VAL B C 1
ATOM 3624 O O . VAL B 1 221 ? 11.445 -8.672 6.988 1 76.12 221 VAL B O 1
ATOM 3627 N N . VAL B 1 222 ? 10.555 -9.945 5.293 1 82.75 222 VAL B N 1
ATOM 3628 C CA . VAL B 1 222 ? 11.656 -9.641 4.383 1 82.75 222 VAL B CA 1
ATOM 3629 C C . VAL B 1 222 ? 11.484 -8.234 3.814 1 82.75 222 VAL B C 1
ATOM 3631 O O . VAL B 1 222 ? 12.398 -7.699 3.186 1 82.75 222 VAL B O 1
ATOM 3634 N N . GLY B 1 223 ? 10.414 -7.695 4.027 1 89.06 223 GLY B N 1
ATOM 3635 C CA . GLY B 1 223 ? 10.109 -6.336 3.607 1 89.06 223 GLY B CA 1
ATOM 3636 C C . GLY B 1 223 ? 9 -5.695 4.41 1 89.06 223 GLY B C 1
ATOM 3637 O O . GLY B 1 223 ? 8.031 -6.363 4.785 1 89.06 223 GLY B O 1
ATOM 3638 N N . GLY B 1 224 ? 9.094 -4.422 4.605 1 92.94 224 GLY B N 1
ATOM 3639 C CA . GLY B 1 224 ? 8.086 -3.717 5.383 1 92.94 224 GLY B CA 1
ATOM 3640 C C . GLY B 1 224 ? 8.492 -2.301 5.742 1 92.94 224 GLY B C 1
ATOM 3641 O O . GLY B 1 224 ? 9.484 -1.785 5.227 1 92.94 224 GLY B O 1
ATOM 3642 N N . GLY B 1 225 ? 7.605 -1.715 6.508 1 95 225 GLY B N 1
ATOM 3643 C CA . GLY B 1 225 ? 7.863 -0.347 6.93 1 95 225 GLY B CA 1
ATOM 3644 C C . GLY B 1 225 ? 6.703 0.267 7.695 1 95 225 GLY B C 1
ATOM 3645 O O . GLY B 1 225 ? 5.633 -0.332 7.793 1 95 225 GLY B O 1
ATOM 3646 N N . ILE B 1 226 ? 7.039 1.364 8.273 1 95.56 226 ILE B N 1
ATOM 3647 C CA . ILE B 1 226 ? 6.051 2.205 8.938 1 95.56 226 ILE B CA 1
ATOM 3648 C C . ILE B 1 226 ? 5.988 3.57 8.258 1 95.56 226 ILE B C 1
ATOM 3650 O O . ILE B 1 226 ? 7.027 4.16 7.949 1 95.56 226 ILE B O 1
ATOM 3654 N N . VAL B 1 227 ? 4.832 3.965 8.016 1 96.25 227 VAL B N 1
ATOM 3655 C CA . VAL B 1 227 ? 4.605 5.289 7.445 1 96.25 227 VAL B CA 1
ATOM 3656 C C . VAL B 1 227 ? 3.748 6.121 8.398 1 96.25 227 VAL B C 1
ATOM 3658 O O . VAL B 1 227 ? 2.555 5.852 8.562 1 96.25 227 VAL B O 1
ATOM 3661 N N . GLY B 1 228 ? 4.359 7.105 8.977 1 96 228 GLY B N 1
ATOM 3662 C CA . GLY B 1 228 ? 3.658 7.996 9.891 1 96 228 GLY B CA 1
ATOM 3663 C C . GLY B 1 228 ? 3.441 9.383 9.312 1 96 228 GLY B C 1
ATOM 3664 O O . GLY B 1 228 ? 3.871 9.672 8.195 1 96 228 GLY B O 1
ATOM 3665 N N . GLY B 1 229 ? 2.834 10.164 10.109 1 96.06 229 GLY B N 1
ATOM 3666 C CA . GLY B 1 229 ? 2.541 11.516 9.672 1 96.06 229 GLY B CA 1
ATOM 3667 C C . GLY B 1 229 ? 3.76 12.422 9.664 1 96.06 229 GLY B C 1
ATOM 3668 O O . GLY B 1 229 ? 3.746 13.484 9.055 1 96.06 229 GLY B O 1
ATOM 3669 N N . SER B 1 230 ? 4.816 11.922 10.367 1 98.31 230 SER B N 1
ATOM 3670 C CA . SER B 1 230 ? 5.977 12.805 10.484 1 98.31 230 SER B CA 1
ATOM 3671 C C . SER B 1 230 ? 7.25 12.094 10.031 1 98.31 230 SER B C 1
ATOM 3673 O O . SER B 1 230 ? 8.273 12.742 9.805 1 98.31 230 SER B O 1
ATOM 3675 N N . CYS B 1 231 ? 7.227 10.789 9.992 1 98.44 231 CYS B N 1
ATOM 3676 C CA . CYS B 1 231 ? 8.406 10.047 9.57 1 98.44 231 CYS B CA 1
ATOM 3677 C C . CYS B 1 231 ? 8.016 8.68 9.016 1 98.44 231 CYS B C 1
ATOM 3679 O O . CYS B 1 231 ? 6.887 8.234 9.195 1 98.44 231 CYS B O 1
ATOM 3681 N N . ASN B 1 232 ? 8.883 8.125 8.266 1 97.94 232 ASN B N 1
ATOM 3682 C CA . ASN B 1 232 ? 8.633 6.809 7.684 1 97.94 232 ASN B CA 1
ATOM 3683 C C . ASN B 1 232 ? 9.93 6.055 7.418 1 97.94 232 ASN B C 1
ATOM 3685 O O . ASN B 1 232 ? 11 6.664 7.352 1 97.94 232 ASN B O 1
ATOM 3689 N N . PHE B 1 233 ? 9.812 4.781 7.363 1 98 233 PHE B N 1
ATOM 3690 C CA . PHE B 1 233 ? 10.891 3.961 6.824 1 98 233 PHE B CA 1
ATOM 3691 C C . PHE B 1 233 ? 10.328 2.777 6.043 1 98 233 PHE B C 1
ATOM 3693 O O . PHE B 1 233 ? 9.18 2.391 6.238 1 98 233 PHE B O 1
ATOM 3700 N N . ARG B 1 234 ? 11.109 2.254 5.227 1 96.75 234 ARG B N 1
ATOM 3701 C CA . ARG B 1 234 ? 10.805 1.082 4.41 1 96.75 234 ARG B CA 1
ATOM 3702 C C . ARG B 1 234 ? 12.07 0.295 4.09 1 96.75 234 ARG B C 1
ATOM 3704 O O . ARG B 1 234 ? 13.125 0.881 3.824 1 96.75 234 ARG B O 1
ATOM 3711 N N . TYR B 1 235 ? 11.953 -0.98 4.102 1 95.19 235 TYR B N 1
ATOM 3712 C CA . TYR B 1 235 ? 13.062 -1.824 3.658 1 95.19 235 TYR B CA 1
ATOM 3713 C C . TYR B 1 235 ? 12.555 -2.986 2.812 1 95.19 235 TYR B C 1
ATOM 3715 O O . TYR B 1 235 ? 11.414 -3.43 2.977 1 95.19 235 TYR B O 1
ATOM 3723 N N . GLU B 1 236 ? 13.367 -3.371 1.914 1 92.81 236 GLU B N 1
ATOM 3724 C CA . GLU B 1 236 ? 13.062 -4.461 0.992 1 92.81 236 GLU B CA 1
ATOM 3725 C C . GLU B 1 236 ? 14.32 -5.238 0.619 1 92.81 236 GLU B C 1
ATOM 3727 O O . GLU B 1 236 ? 15.438 -4.785 0.879 1 92.81 236 GLU B O 1
ATOM 3732 N N . LEU B 1 237 ? 14.07 -6.367 -0.063 1 88.75 237 LEU B N 1
ATOM 3733 C CA . LEU B 1 237 ? 15.188 -7.152 -0.579 1 88.75 237 LEU B CA 1
ATOM 3734 C C . LEU B 1 237 ? 15.422 -6.855 -2.057 1 88.75 237 LEU B C 1
ATOM 3736 O O . LEU B 1 237 ? 16.156 -7.586 -2.73 1 88.75 237 LEU B O 1
ATOM 3740 N N . TYR B 1 238 ? 14.797 -5.848 -2.562 1 86.5 238 TYR B N 1
ATOM 3741 C CA . TYR B 1 238 ? 15.008 -5.352 -3.918 1 86.5 238 TYR B CA 1
ATOM 3742 C C . TYR B 1 238 ? 15.133 -3.832 -3.93 1 86.5 238 TYR B C 1
ATOM 3744 O O . TYR B 1 238 ? 14.609 -3.154 -3.037 1 86.5 238 TYR B O 1
ATOM 3752 N N . PRO B 1 239 ? 15.789 -3.309 -4.922 1 89.88 239 PRO B N 1
ATOM 3753 C CA . PRO B 1 239 ? 15.898 -1.85 -5.004 1 89.88 239 PRO B CA 1
ATOM 3754 C C . PRO B 1 239 ? 14.555 -1.175 -5.277 1 89.88 239 PRO B C 1
ATOM 3756 O O . PRO B 1 239 ? 13.781 -1.646 -6.117 1 89.88 239 PRO B O 1
ATOM 3759 N N . PHE B 1 240 ? 14.242 -0.125 -4.512 1 89.75 240 PHE B N 1
ATOM 3760 C CA . PHE B 1 240 ? 12.969 0.55 -4.707 1 89.75 240 PHE B CA 1
ATOM 3761 C C . PHE B 1 240 ? 13.133 2.062 -4.621 1 89.75 240 PHE B C 1
ATOM 3763 O O . PHE B 1 240 ? 12.148 2.795 -4.504 1 89.75 240 PHE B O 1
ATOM 3770 N N . PHE B 1 241 ? 14.367 2.459 -4.578 1 92.62 241 PHE B N 1
ATOM 3771 C CA . PHE B 1 241 ? 14.648 3.891 -4.586 1 92.62 241 PHE B CA 1
ATOM 3772 C C . PHE B 1 241 ? 15.742 4.223 -5.59 1 92.62 241 PHE B C 1
ATOM 3774 O O . PHE B 1 241 ? 16.438 3.33 -6.066 1 92.62 241 PHE B O 1
ATOM 3781 N N . ASN B 1 242 ? 15.719 5.508 -5.941 1 83 242 ASN B N 1
ATOM 3782 C CA . ASN B 1 242 ? 16.75 5.98 -6.859 1 83 242 ASN B CA 1
ATOM 3783 C C . ASN B 1 242 ? 18.094 6.152 -6.152 1 83 242 ASN B C 1
ATOM 3785 O O . ASN B 1 242 ? 18.156 6.723 -5.059 1 83 242 ASN B O 1
ATOM 3789 N N . ILE B 1 243 ? 19.062 5.387 -6.598 1 66.5 243 ILE B N 1
ATOM 3790 C CA . ILE B 1 243 ? 20.391 5.469 -6 1 66.5 243 ILE B CA 1
ATOM 3791 C C . ILE B 1 243 ? 21.141 6.68 -6.566 1 66.5 243 ILE B C 1
ATOM 3793 O O . ILE B 1 243 ? 21.25 6.828 -7.785 1 66.5 243 ILE B O 1
ATOM 3797 N N . ASN B 1 244 ? 21.25 7.781 -5.887 1 52.38 244 ASN B N 1
ATOM 3798 C CA . ASN B 1 244 ? 22.109 8.875 -6.316 1 52.38 244 ASN B CA 1
ATOM 3799 C C . ASN B 1 244 ? 23.594 8.5 -6.219 1 52.38 244 ASN B C 1
ATOM 3801 O O . ASN B 1 244 ? 23.984 7.727 -5.34 1 52.38 244 ASN B O 1
#

Nearest PDB structures (foldseek):
  6grf-assembly3_C  TM=9.082E-01  e=1.156E-18  Arabidopsis thaliana
  6gre-assembly1_A  TM=8.561E-01  e=2.562E-19  Arabidopsis thaliana
  6grf-assembly1_A  TM=8.909E-01  e=2.855E-18  Arabidopsis thaliana
  6gre-assembly2_B  TM=8.567E-01  e=3.678E-19  Arabidopsis thaliana
  3a2e-assembly2_B  TM=8.986E-01  e=1.384E-08  Ginkgo biloba

InterPro domains:
  IPR002902 Gnk2-homologous domain [PF01657] (30-125)
  IPR002902 Gnk2-homologous domain [PF01657] (145-237)
  IPR002902 Gnk2-homologous domain [PS51473] (24-128)
  IPR002902 Gnk2-homologous domain [PS51473] (134-240)
  IPR038408 Gnk2-homologous domain superfamily [G3DSA:3.30.430.20] (23-128)
  IPR038408 Gnk2-homologous domain superfamily [G3DSA:3.30.430.20] (138-240)
  IPR050581 Cysteine-rich repeat secretory protein [PTHR32411] (5-242)

pLDDT: mean 87.5, std 15.61, range [35.78, 98.88]

Sequence (488 aa):
MSSSTILLVLLTLALILRTSFGAEPLQHFCSNSETFTAQYPYASNLKTLITTLIAYTPPTGFGLSITPDPNQNQTAFGLALCRGDTSASECKACLSEATKELLSFCPHHKGGIIWYDYCMFKYNNTAFFGKIDNKNGFIRSTLKSVSDPETFNRKTKQLLSMLAQRAYGNSKFYASGKLELQKPETLYGLIQCSRDLSSIDCKECLQEAINRFPVHVSRVVVGGGIVGGSCNFRYELYPFFNINMSSSTILLVLLTLALILRTSFGAEPLQHFCSNSETFTAQYPYASNLKTLITTLIAYTPPTGFGLSITPDPNQNQTAFGLALCRGDTSASECKACLSEATKELLSFCPHHKGGIIWYDYCMFKYNNTAFFGKIDNKNGFIRSTLKSVSDPETFNRKTKQLLSMLAQRAYGNSKFYASGKLELQKPETLYGLIQCSRDLSSIDCKECLQEAINRFPVHVSRVVVGGGIVGGSCNFRYELYPFFNIN